Protein AF-A0A484CCR8-F1 (afdb_monomer)

Secondary structure (DSSP, 8-state):
-------S-S--EEEE-TTS-EEEE-HHHHHHHHHHTTPPP---PPPGGG---------------------------GGGGGB-TTT-SBPSSEEE-TTS-EEEHHHHHHHHHHTTTB-TTT--B--SPPPB-HHHHHHHHHHHHHHHHHHHHTTS---PPPS-SGGGB-TTT--B--EEETTTTEEE-GGG--TT-TTEEEHHHHHHHHHHHHHHHHHHHHHHHHHHHHHHHHHHHHHHHHHHHHHHHHHHHHHHHHHHHHHHHHHHHHHHHHHHHHHHHHHHHHHHHHHHHHHHHHHHHHHHHHHHHHHT---HHHHHHHPPPHHHHHTTS---------------THHHHHHHHHHHHHHHHHHHHHHHHHS------

Mean predicted aligned error: 19.74 Å

Radius of gyration: 60.2 Å; Cα contacts (8 Å, |Δi|>4): 225; chains: 1; bounding box: 141×76×146 Å

Solvent-accessible surface area (backbone atoms only — not comparable to full-atom values): 23340 Å² total; per-residue (Å²): 135,88,79,84,90,71,80,89,79,84,62,67,42,80,41,75,45,97,89,71,52,69,47,78,37,40,71,67,57,53,50,51,51,29,63,78,69,71,50,82,92,78,94,73,89,78,67,84,91,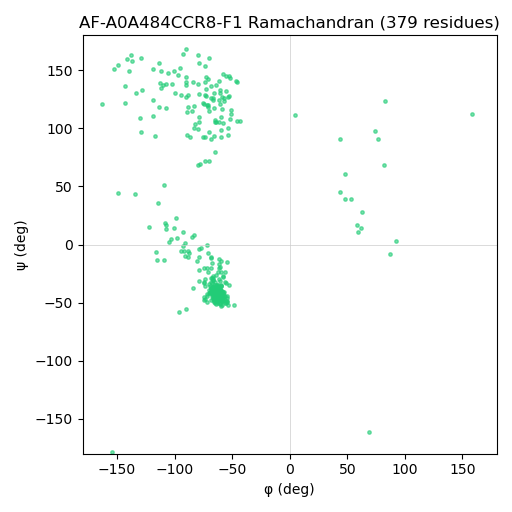62,87,70,90,78,90,77,76,82,70,79,77,80,79,77,75,68,80,77,71,77,71,82,72,80,71,74,61,70,66,75,80,39,37,12,86,79,82,69,40,67,34,55,56,20,18,48,41,97,88,69,56,58,31,20,42,70,59,48,54,56,46,33,76,79,47,84,33,35,40,91,85,81,62,48,75,55,90,62,87,58,62,67,36,64,66,60,28,53,52,33,52,51,53,52,52,50,52,59,55,53,60,73,48,73,87,60,84,88,70,81,90,64,96,59,68,68,82,48,29,29,92,89,73,75,35,60,49,56,30,28,33,62,90,76,71,41,75,34,22,79,88,72,62,62,100,86,58,91,56,58,41,50,40,69,62,54,46,54,52,52,51,51,50,52,53,50,54,50,49,56,51,51,53,54,47,53,54,51,50,50,52,50,55,51,52,53,52,52,51,49,55,51,50,55,51,53,51,49,54,50,51,56,51,48,54,40,51,54,52,42,50,52,46,51,52,52,38,49,51,64,65,46,45,60,60,52,54,48,50,57,50,47,56,50,51,54,50,54,52,48,53,51,52,52,52,49,50,55,51,51,54,51,53,50,50,56,50,52,58,47,70,68,48,85,51,69,66,59,34,66,71,66,57,77,60,71,68,64,64,54,72,70,64,78,79,70,88,83,77,76,84,80,78,83,84,73,80,74,66,61,63,52,54,51,53,39,51,55,52,41,52,60,45,55,53,52,53,55,56,55,55,58,68,68,52,75,81,88,70,86,133

Structure (mmCIF, N/CA/C/O backbone):
data_AF-A0A484CCR8-F1
#
_entry.id   AF-A0A484CCR8-F1
#
loop_
_atom_site.group_PDB
_atom_site.id
_atom_site.type_symbol
_atom_site.label_atom_id
_atom_site.label_alt_id
_atom_site.label_comp_id
_atom_site.label_asym_id
_atom_site.label_entity_id
_atom_site.label_seq_id
_atom_site.pdbx_PDB_ins_code
_atom_site.Cartn_x
_atom_site.Cartn_y
_atom_site.Cartn_z
_atom_site.occupancy
_atom_site.B_iso_or_equiv
_atom_site.auth_seq_id
_atom_site.auth_comp_id
_atom_site.auth_asym_id
_atom_site.auth_atom_id
_atom_site.pdbx_PDB_model_num
ATOM 1 N N . MET A 1 1 ? -35.602 -14.548 5.674 1.00 34.91 1 MET A N 1
ATOM 2 C CA . MET A 1 1 ? -35.113 -15.373 4.552 1.00 34.91 1 MET A CA 1
ATOM 3 C C . MET A 1 1 ? -34.458 -14.408 3.574 1.00 34.91 1 MET A C 1
ATOM 5 O O . MET A 1 1 ? -35.182 -13.652 2.951 1.00 34.91 1 MET A O 1
ATOM 9 N N . SER A 1 2 ? -33.176 -14.099 3.790 1.00 34.84 2 SER A N 1
ATOM 10 C CA . SER A 1 2 ? -32.014 -14.696 3.085 1.00 34.84 2 SER A CA 1
ATOM 11 C C . SER A 1 2 ? -31.806 -13.989 1.738 1.00 34.84 2 SER A C 1
ATOM 13 O O . SER A 1 2 ? -32.747 -13.980 0.962 1.00 34.84 2 SER A O 1
ATOM 15 N N . GLN A 1 3 ? -30.681 -13.396 1.342 1.00 32.97 3 GLN A N 1
ATOM 16 C CA . GLN A 1 3 ? -29.290 -13.248 1.807 1.00 32.97 3 GLN A CA 1
ATOM 17 C C . GLN A 1 3 ? -28.759 -12.044 0.984 1.00 32.97 3 GLN A C 1
ATOM 19 O O . GLN A 1 3 ? -29.028 -11.984 -0.208 1.00 32.97 3 GLN A O 1
ATOM 24 N N . THR A 1 4 ? -28.306 -10.945 1.591 1.00 32.03 4 THR A N 1
ATOM 25 C CA . THR A 1 4 ? -26.881 -10.555 1.705 1.00 32.03 4 THR A CA 1
ATOM 26 C C . THR A 1 4 ? -26.061 -10.720 0.419 1.00 32.03 4 THR A C 1
ATOM 28 O O . THR A 1 4 ? -25.426 -11.754 0.224 1.00 32.03 4 THR A O 1
ATOM 31 N N . ASP A 1 5 ? -26.018 -9.659 -0.394 1.00 30.42 5 ASP A N 1
ATOM 32 C CA . ASP A 1 5 ? -24.953 -9.406 -1.369 1.00 30.42 5 ASP A CA 1
ATOM 33 C C . ASP A 1 5 ? -23.673 -9.050 -0.600 1.00 30.42 5 ASP A C 1
ATOM 35 O O . ASP A 1 5 ? -23.493 -7.931 -0.117 1.00 30.42 5 ASP A O 1
ATOM 39 N N . THR A 1 6 ? -22.805 -10.038 -0.401 1.00 34.44 6 THR A N 1
ATOM 40 C CA . THR A 1 6 ? -21.496 -9.860 0.229 1.00 34.44 6 THR A CA 1
ATOM 41 C C . THR A 1 6 ? -20.444 -9.502 -0.815 1.00 34.44 6 THR A C 1
ATOM 43 O O . THR A 1 6 ? -20.163 -10.299 -1.707 1.00 34.44 6 THR A O 1
ATOM 46 N N . ASN A 1 7 ? -19.866 -8.308 -0.648 1.00 36.81 7 ASN A N 1
ATOM 47 C CA . ASN A 1 7 ? -18.496 -7.895 -0.968 1.00 36.81 7 ASN A CA 1
ATOM 48 C C . ASN A 1 7 ? -17.621 -8.946 -1.671 1.00 36.81 7 ASN A C 1
ATOM 50 O O . ASN A 1 7 ? -17.178 -9.909 -1.049 1.00 36.81 7 ASN A O 1
ATOM 54 N N . ASN A 1 8 ? -17.291 -8.685 -2.936 1.00 40.78 8 ASN A N 1
ATOM 55 C CA . ASN A 1 8 ? -16.367 -9.486 -3.744 1.00 40.78 8 ASN A CA 1
ATOM 56 C C . ASN A 1 8 ? -14.943 -8.881 -3.792 1.00 40.78 8 ASN A C 1
ATOM 58 O O . ASN A 1 8 ? -14.199 -9.128 -4.734 1.00 40.78 8 ASN A O 1
ATOM 62 N N . ASP A 1 9 ? -14.589 -8.061 -2.797 1.00 42.00 9 ASP A N 1
ATOM 63 C CA . ASP A 1 9 ? -13.367 -7.233 -2.770 1.00 42.00 9 ASP A CA 1
ATOM 64 C C . ASP A 1 9 ? -12.298 -7.756 -1.784 1.00 42.00 9 ASP A C 1
ATOM 66 O O . ASP A 1 9 ? -11.358 -7.056 -1.423 1.00 42.00 9 ASP A O 1
ATOM 70 N N . SER A 1 10 ? -12.445 -8.991 -1.292 1.00 52.50 10 SER A N 1
ATOM 71 C CA . SER A 1 10 ? -11.731 -9.484 -0.103 1.00 52.50 10 SER A CA 1
ATOM 72 C C . SER A 1 10 ? -10.616 -10.511 -0.351 1.00 52.50 10 SER A C 1
ATOM 74 O O . SER A 1 10 ? -10.207 -11.182 0.593 1.00 52.50 10 SER A O 1
ATOM 76 N N . ASP A 1 11 ? -10.077 -10.642 -1.568 1.00 63.91 11 ASP A N 1
ATOM 77 C CA . ASP A 1 11 ? -8.905 -11.516 -1.799 1.00 63.91 11 ASP A CA 1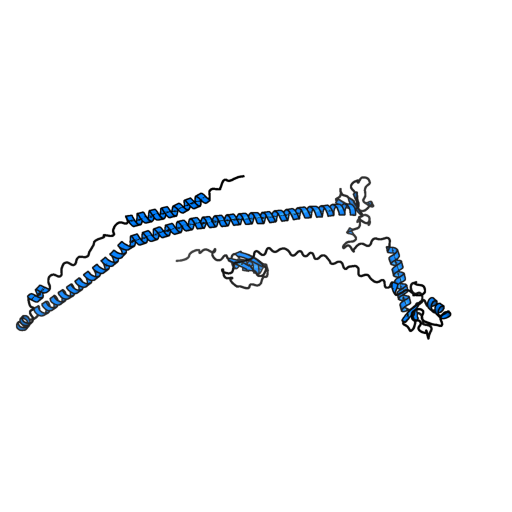
ATOM 78 C C . ASP A 1 11 ? -7.992 -11.015 -2.936 1.00 63.91 11 ASP A C 1
ATOM 80 O O . ASP A 1 11 ? -7.567 -11.770 -3.815 1.00 63.91 11 ASP A O 1
ATOM 84 N N . MET A 1 12 ? -7.715 -9.705 -2.959 1.00 76.31 12 MET A N 1
ATOM 85 C CA . MET A 1 12 ? -6.638 -9.149 -3.782 1.00 76.31 12 MET A CA 1
ATOM 86 C C . MET A 1 12 ? -5.322 -9.258 -3.011 1.00 76.31 12 MET A C 1
ATOM 88 O O . MET A 1 12 ? -5.140 -8.631 -1.974 1.00 76.31 12 MET A O 1
ATOM 92 N N . SER A 1 13 ? -4.391 -10.058 -3.520 1.00 79.31 13 SER A N 1
ATOM 93 C CA . SER A 1 13 ? -3.056 -10.234 -2.936 1.00 79.31 13 SER A CA 1
ATOM 94 C C . SER A 1 13 ? -2.006 -10.249 -4.044 1.00 79.31 13 SER A C 1
ATOM 96 O O . SER A 1 13 ? -2.336 -10.399 -5.221 1.00 79.31 13 SER A O 1
ATOM 98 N N . LEU A 1 14 ? -0.730 -10.049 -3.702 1.00 84.88 14 LEU A N 1
ATOM 99 C CA . LEU A 1 14 ? 0.346 -10.104 -4.691 1.00 84.88 14 LEU A CA 1
ATOM 100 C C . LEU A 1 14 ? 0.438 -11.521 -5.278 1.00 84.88 14 LEU A C 1
ATOM 102 O O . LEU A 1 14 ? 0.931 -12.446 -4.635 1.00 84.88 14 LEU A O 1
ATOM 106 N N . GLN A 1 15 ? -0.029 -11.679 -6.512 1.00 87.31 15 GLN A N 1
ATOM 107 C CA . GLN A 1 15 ? 0.087 -12.910 -7.279 1.00 87.31 15 GLN A CA 1
ATOM 108 C C . GLN A 1 15 ? 1.382 -12.874 -8.080 1.00 87.31 15 GLN A C 1
ATOM 110 O O . GLN A 1 15 ? 1.704 -11.856 -8.689 1.00 87.31 15 GLN A O 1
ATOM 115 N N . VAL A 1 16 ? 2.110 -13.989 -8.108 1.00 81.88 16 VAL A N 1
ATOM 116 C CA . VAL A 1 16 ? 3.361 -14.133 -8.860 1.00 81.88 16 VAL A CA 1
ATOM 117 C C . VAL A 1 16 ? 3.276 -15.391 -9.720 1.00 81.88 16 VAL A C 1
ATOM 119 O O . VAL A 1 16 ? 2.867 -16.452 -9.251 1.00 81.88 16 VAL A O 1
ATOM 122 N N . CYS A 1 17 ? 3.647 -15.268 -10.989 1.00 81.06 17 CYS A N 1
ATOM 123 C CA . CYS A 1 17 ? 3.742 -16.358 -11.951 1.00 81.06 17 CYS A CA 1
ATOM 124 C C . CYS A 1 17 ? 5.214 -16.706 -12.211 1.00 81.06 17 CYS A C 1
ATOM 126 O O . CYS A 1 17 ? 6.069 -15.822 -12.253 1.00 81.06 17 CYS A O 1
ATOM 128 N N . ASP A 1 18 ? 5.508 -17.980 -12.481 1.00 76.25 18 ASP A N 1
ATOM 129 C CA . ASP A 1 18 ? 6.869 -18.476 -12.747 1.00 76.25 18 ASP A CA 1
ATOM 130 C C . ASP A 1 18 ? 7.530 -17.845 -13.991 1.00 76.25 18 ASP A C 1
ATOM 132 O O . ASP A 1 18 ? 8.749 -17.900 -14.142 1.00 76.25 18 ASP A O 1
ATOM 136 N N . CYS A 1 19 ? 6.753 -17.219 -14.882 1.00 81.31 19 CYS A N 1
ATOM 137 C CA . CYS A 1 19 ? 7.285 -16.454 -16.016 1.00 81.31 19 CYS A CA 1
ATOM 138 C C . CYS A 1 19 ? 7.827 -15.065 -15.622 1.00 81.31 19 CYS A C 1
ATOM 140 O O . CYS A 1 19 ? 8.335 -14.345 -16.480 1.00 81.31 19 CYS A O 1
ATOM 142 N N . GLY A 1 20 ? 7.713 -14.679 -14.345 1.00 77.44 20 GLY A N 1
ATOM 143 C CA . GLY A 1 20 ? 8.140 -13.383 -13.817 1.00 77.44 20 GLY A CA 1
ATOM 144 C C . GLY A 1 20 ? 7.050 -12.308 -13.797 1.00 77.44 20 GLY A C 1
ATOM 145 O O . GLY A 1 20 ? 7.334 -11.176 -13.413 1.00 77.44 20 GLY A O 1
ATOM 146 N N . TRP A 1 21 ? 5.813 -12.629 -14.188 1.00 81.50 21 TRP A N 1
ATOM 147 C CA . TRP A 1 21 ? 4.674 -11.722 -14.025 1.00 81.50 21 TRP A CA 1
ATOM 148 C C . TRP A 1 21 ? 4.255 -11.644 -12.556 1.00 81.50 21 TRP A C 1
ATOM 150 O O . TRP A 1 21 ? 4.105 -12.674 -11.900 1.00 81.50 21 TRP A O 1
ATOM 160 N N . SER A 1 22 ? 4.026 -10.434 -12.048 1.00 83.25 22 SER A N 1
ATOM 161 C CA . SER A 1 22 ? 3.473 -10.221 -10.711 1.00 83.25 22 SER A CA 1
ATOM 162 C C . SER A 1 22 ? 2.517 -9.036 -10.686 1.00 83.25 22 SER A C 1
ATOM 164 O O . SER A 1 22 ? 2.844 -7.989 -11.247 1.00 83.25 22 SER A O 1
ATOM 166 N N . ASN A 1 23 ? 1.372 -9.176 -10.018 1.00 79.44 23 ASN A N 1
ATOM 167 C CA . ASN A 1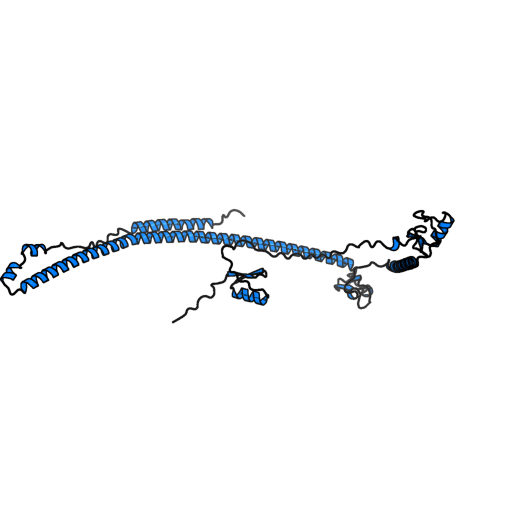 23 ? 0.390 -8.101 -9.862 1.00 79.44 23 ASN A CA 1
ATOM 168 C C . ASN A 1 23 ? -0.426 -8.278 -8.570 1.00 79.44 23 ASN A C 1
ATOM 170 O O . ASN A 1 23 ? -0.629 -9.407 -8.123 1.00 79.44 23 ASN A O 1
ATOM 174 N N . VAL A 1 24 ? -0.907 -7.184 -7.975 1.00 84.62 24 VAL A N 1
ATOM 175 C CA . VAL A 1 24 ? -1.879 -7.249 -6.871 1.00 84.62 24 VAL A CA 1
ATOM 176 C C . VAL A 1 24 ? -3.245 -7.486 -7.492 1.00 84.62 24 VAL A C 1
ATOM 178 O O . VAL A 1 24 ? -3.857 -6.576 -8.044 1.00 84.62 24 VAL A O 1
ATOM 181 N N . THR A 1 25 ? -3.685 -8.737 -7.476 1.00 83.62 25 THR A N 1
ATOM 182 C CA . THR A 1 25 ? -4.940 -9.147 -8.098 1.00 83.62 25 THR A CA 1
ATOM 183 C C . THR A 1 25 ? -5.488 -10.408 -7.431 1.00 83.62 25 THR A C 1
ATOM 185 O O . THR A 1 25 ? -4.923 -10.927 -6.469 1.00 83.62 25 THR A O 1
ATOM 188 N N . THR A 1 26 ? -6.617 -10.903 -7.916 1.00 87.06 26 THR A N 1
ATOM 189 C CA . THR A 1 26 ? -7.221 -12.148 -7.456 1.00 87.06 26 THR A CA 1
ATOM 190 C C . THR A 1 26 ? -6.517 -13.365 -8.060 1.00 87.06 26 THR A C 1
ATOM 192 O O . THR A 1 26 ? -5.946 -13.326 -9.154 1.00 87.06 26 THR A O 1
ATOM 195 N N . TYR A 1 27 ? -6.622 -14.511 -7.387 1.00 82.00 27 TYR A N 1
ATOM 196 C CA . TYR A 1 27 ? -6.119 -15.790 -7.901 1.00 82.00 27 TYR A CA 1
ATOM 197 C C . TYR A 1 27 ? -6.730 -16.185 -9.266 1.00 82.00 27 TYR A C 1
ATOM 199 O O . TYR A 1 27 ? -6.089 -16.871 -10.068 1.00 82.00 27 TYR A O 1
ATOM 207 N N . ASN A 1 28 ? -7.953 -15.728 -9.566 1.00 81.12 28 ASN A N 1
ATOM 208 C CA . ASN A 1 28 ? -8.591 -15.956 -10.864 1.00 81.12 28 ASN A CA 1
ATOM 209 C C . ASN A 1 28 ? -7.868 -15.223 -12.001 1.00 81.12 28 ASN A C 1
ATOM 211 O O . ASN A 1 28 ? -7.694 -15.808 -13.069 1.00 81.12 28 ASN A O 1
ATOM 215 N N . GLU A 1 29 ? -7.384 -14.001 -11.780 1.00 82.00 29 GLU A N 1
ATOM 216 C CA . GLU A 1 29 ? -6.614 -13.282 -12.803 1.00 82.00 29 GLU A CA 1
ATOM 217 C C . GLU A 1 29 ? -5.235 -13.908 -13.048 1.00 82.00 29 GLU A C 1
ATOM 219 O O . GLU A 1 29 ? -4.806 -14.011 -14.198 1.00 82.00 29 GLU A O 1
ATOM 224 N N . LEU A 1 30 ? -4.574 -14.434 -12.007 1.00 83.25 30 LEU A N 1
ATOM 225 C CA . LEU A 1 30 ? -3.344 -15.220 -12.175 1.00 83.25 30 LEU A CA 1
ATOM 226 C C . LEU A 1 30 ? -3.578 -16.443 -13.078 1.00 83.25 30 LEU A C 1
ATOM 228 O O . LEU A 1 30 ? -2.746 -16.751 -13.933 1.00 83.25 30 LEU A O 1
ATOM 232 N N . LYS A 1 31 ? -4.713 -17.134 -12.921 1.00 81.44 31 LYS A N 1
ATOM 233 C CA . LYS A 1 31 ? -5.075 -18.277 -13.775 1.00 81.44 31 LYS A CA 1
ATOM 234 C C . LYS A 1 31 ? -5.330 -17.883 -15.228 1.00 81.44 31 LYS A C 1
ATOM 236 O O . LYS A 1 31 ? -4.947 -18.639 -16.123 1.00 81.44 31 LYS A O 1
ATOM 241 N N . ILE A 1 32 ? -5.962 -16.732 -15.465 1.00 82.69 32 ILE A N 1
ATOM 242 C CA . ILE A 1 32 ? -6.169 -16.197 -16.820 1.00 82.69 32 ILE A CA 1
ATOM 243 C C . ILE A 1 32 ? -4.807 -15.954 -17.474 1.00 82.69 32 ILE A C 1
ATOM 245 O O . ILE A 1 32 ? -4.526 -16.531 -18.523 1.00 82.69 32 ILE A O 1
ATOM 249 N N . HIS A 1 33 ? -3.913 -15.239 -16.786 1.00 84.69 33 HIS A N 1
ATOM 250 C CA . HIS A 1 33 ? -2.543 -15.016 -17.244 1.00 84.69 33 HIS A CA 1
ATOM 251 C C . HIS A 1 33 ? -1.793 -16.331 -17.537 1.00 84.69 33 HIS A C 1
ATOM 253 O O . HIS A 1 33 ? -1.193 -16.485 -18.602 1.00 84.69 33 HIS A O 1
ATOM 259 N N . GLN A 1 34 ? -1.841 -17.307 -16.620 1.00 84.69 34 GLN A N 1
ATOM 260 C CA . GLN A 1 34 ? -1.177 -18.604 -16.800 1.00 84.69 34 GLN A CA 1
ATOM 261 C C . GLN A 1 34 ? -1.693 -19.358 -18.034 1.00 84.69 34 GLN A C 1
ATOM 263 O O . GLN A 1 34 ? -0.914 -20.028 -18.710 1.00 84.69 34 GLN A O 1
ATOM 268 N N . THR A 1 35 ? -2.984 -19.226 -18.342 1.00 75.94 35 THR A N 1
ATOM 269 C CA . THR A 1 35 ? -3.622 -19.874 -19.494 1.00 75.94 35 THR A CA 1
ATOM 270 C C . THR A 1 35 ? -3.216 -19.206 -20.805 1.00 75.94 35 THR A C 1
ATOM 272 O O . THR A 1 35 ? -2.821 -19.898 -21.740 1.00 75.94 35 THR A O 1
ATOM 275 N N . GLU A 1 36 ? -3.255 -17.874 -20.866 1.00 81.00 36 GLU A N 1
ATOM 276 C CA . GLU A 1 36 ? -2.882 -17.110 -22.065 1.00 81.00 36 GLU A CA 1
ATOM 277 C C . GLU A 1 36 ? -1.395 -17.253 -22.409 1.00 81.00 36 GLU A C 1
ATOM 279 O O . GLU A 1 36 ? -1.029 -17.350 -23.579 1.00 81.00 36 GLU A O 1
ATOM 284 N N . MET A 1 37 ? -0.537 -17.330 -21.388 1.00 81.31 37 MET A N 1
ATOM 285 C CA . MET A 1 37 ? 0.920 -17.383 -21.545 1.00 81.31 37 MET A CA 1
ATOM 286 C C . MET A 1 37 ? 1.496 -18.807 -21.477 1.00 81.31 37 MET A C 1
ATOM 288 O O . MET A 1 37 ? 2.715 -18.975 -21.463 1.00 81.31 37 MET A O 1
ATOM 292 N N . GLY A 1 38 ? 0.652 -19.844 -21.406 1.00 79.69 38 GLY A N 1
ATOM 293 C CA . GLY A 1 38 ? 1.086 -21.248 -21.380 1.00 79.69 38 GLY A CA 1
ATOM 294 C C . GLY A 1 38 ? 1.940 -21.633 -20.162 1.00 79.69 38 GLY A C 1
ATOM 295 O O . GLY A 1 38 ? 2.780 -22.532 -20.246 1.00 79.69 38 GLY A O 1
ATOM 296 N N . CYS A 1 39 ? 1.759 -20.953 -19.030 1.00 80.56 39 CYS A N 1
ATOM 297 C CA . CYS A 1 39 ? 2.510 -21.191 -17.799 1.00 80.56 39 CYS A CA 1
ATOM 298 C C . CYS A 1 39 ? 1.881 -22.338 -16.988 1.00 80.56 39 CYS A C 1
ATOM 300 O O . CYS A 1 39 ? 0.660 -22.447 -16.880 1.00 80.56 39 CYS A O 1
ATOM 302 N N . LYS A 1 40 ? 2.699 -23.212 -16.384 1.00 70.44 40 LYS A N 1
ATOM 303 C CA . LYS A 1 40 ? 2.188 -24.324 -15.562 1.00 70.44 40 LYS A CA 1
ATOM 304 C C . LYS A 1 40 ? 1.775 -23.822 -14.171 1.00 70.44 40 LYS A C 1
ATOM 306 O O . LYS A 1 40 ? 2.602 -23.207 -13.505 1.00 70.44 40 LYS A O 1
ATOM 311 N N . PRO A 1 41 ? 0.564 -24.129 -13.676 1.00 54.56 41 PRO A N 1
ATOM 312 C CA . PRO A 1 41 ? 0.166 -23.731 -12.333 1.00 54.56 41 PRO A CA 1
ATOM 313 C C . PRO A 1 41 ? 0.920 -24.554 -11.276 1.00 54.56 41 PRO A C 1
ATOM 315 O O . PRO A 1 41 ? 0.776 -25.775 -11.206 1.00 54.56 41 PRO A O 1
ATOM 318 N N . LYS A 1 42 ? 1.688 -23.885 -10.411 1.00 50.22 42 LYS A N 1
ATOM 319 C CA . LYS A 1 42 ? 2.109 -24.411 -9.107 1.00 50.22 42 LYS A CA 1
ATOM 320 C C . LYS A 1 42 ? 1.549 -23.499 -8.023 1.00 50.22 42 LYS A C 1
ATOM 322 O O . LYS A 1 42 ? 1.934 -22.344 -7.915 1.00 50.22 42 LYS A O 1
ATOM 327 N N . GLY A 1 43 ? 0.591 -24.009 -7.255 1.00 42.03 43 GLY A N 1
ATOM 328 C CA . GLY A 1 43 ? 0.007 -23.278 -6.136 1.00 42.03 43 GLY A CA 1
ATOM 329 C C . GLY A 1 43 ? 0.866 -23.414 -4.884 1.00 42.03 43 GLY A C 1
ATOM 330 O O . GLY A 1 43 ? 1.023 -24.524 -4.385 1.00 42.03 43 GLY A O 1
ATOM 331 N N . VAL A 1 44 ? 1.363 -22.294 -4.359 1.00 38.38 44 VAL A N 1
ATOM 332 C CA . VAL A 1 44 ? 1.730 -22.126 -2.946 1.00 38.38 44 VAL A CA 1
ATOM 333 C C . VAL A 1 44 ? 1.358 -20.693 -2.548 1.00 38.38 44 VAL A C 1
ATOM 335 O O . VAL A 1 44 ? 1.836 -19.748 -3.169 1.00 38.38 44 VAL A O 1
ATOM 338 N N . LYS A 1 45 ? 0.495 -20.528 -1.534 1.00 39.28 45 LYS A N 1
ATOM 339 C CA . LYS A 1 45 ? 0.278 -19.235 -0.863 1.00 39.28 45 LYS A CA 1
ATOM 340 C C . LYS A 1 45 ? 1.566 -18.863 -0.124 1.00 39.28 45 LYS A C 1
ATOM 342 O O . LYS A 1 45 ? 2.074 -19.674 0.648 1.00 39.28 45 LYS A O 1
ATOM 347 N N . VAL A 1 46 ? 2.098 -17.671 -0.379 1.00 38.19 46 VAL A N 1
ATOM 348 C CA . VAL A 1 46 ? 3.264 -17.137 0.335 1.00 38.19 46 VAL A CA 1
ATOM 349 C C . VAL A 1 46 ? 2.771 -16.393 1.576 1.00 38.19 46 VAL A C 1
ATOM 351 O O . VAL A 1 46 ? 1.860 -15.578 1.483 1.00 38.19 46 VAL A O 1
ATOM 354 N N . ASP A 1 47 ? 3.351 -16.731 2.725 1.00 32.66 47 ASP A N 1
ATOM 355 C CA . ASP A 1 47 ? 3.093 -16.135 4.040 1.00 32.66 47 ASP A CA 1
ATOM 356 C C . ASP A 1 47 ? 3.511 -14.648 4.074 1.00 32.66 47 ASP A C 1
ATOM 358 O O . ASP A 1 47 ? 4.573 -14.289 3.551 1.00 32.66 47 ASP A O 1
ATOM 362 N N . GLU A 1 48 ? 2.679 -13.797 4.685 1.00 42.81 48 GLU A N 1
ATOM 363 C CA . GLU A 1 48 ? 2.825 -12.330 4.765 1.00 42.81 48 GLU A CA 1
ATOM 364 C C . GLU A 1 48 ? 4.120 -11.868 5.462 1.00 42.81 48 GLU A C 1
ATOM 366 O O . GLU A 1 48 ? 4.545 -10.729 5.288 1.00 42.81 48 GLU A O 1
ATOM 371 N N . SER A 1 49 ? 4.826 -12.756 6.165 1.00 37.91 49 SER A N 1
ATOM 372 C CA . SER A 1 49 ? 6.071 -12.452 6.887 1.00 37.91 49 SER A CA 1
ATOM 373 C C . SER A 1 49 ? 7.365 -12.465 6.044 1.00 37.91 49 SER A C 1
ATOM 375 O O . SER A 1 49 ? 8.461 -12.374 6.598 1.00 37.91 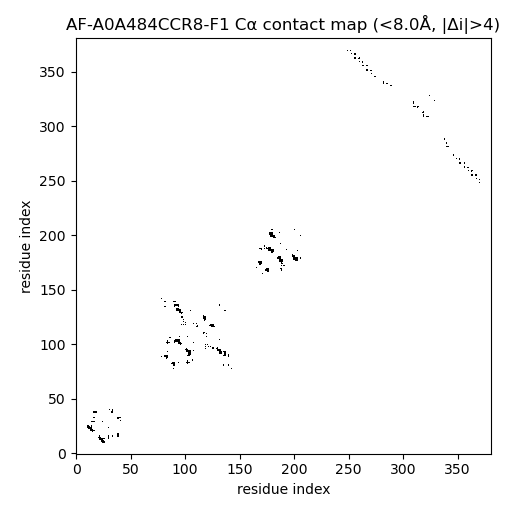49 SER A O 1
ATOM 377 N N . LYS A 1 50 ? 7.283 -12.573 4.706 1.00 39.12 50 LYS A N 1
ATOM 378 C CA . LYS A 1 50 ? 8.460 -12.579 3.799 1.00 39.12 50 LYS A CA 1
ATOM 379 C C . LYS A 1 50 ? 8.475 -11.482 2.731 1.00 39.12 50 LYS A C 1
ATOM 381 O O . LYS A 1 50 ? 9.260 -11.573 1.786 1.00 39.12 50 LYS A O 1
ATOM 386 N N . GLN A 1 51 ? 7.647 -10.448 2.858 1.00 42.12 51 GLN A N 1
ATOM 387 C CA . GLN A 1 51 ? 7.663 -9.309 1.937 1.00 42.12 51 GLN A CA 1
ATOM 388 C C . GLN A 1 51 ? 8.792 -8.335 2.281 1.00 42.12 51 GLN A C 1
ATOM 390 O O . GLN A 1 51 ? 8.559 -7.210 2.699 1.00 42.12 51 GLN A O 1
ATOM 395 N N . ASP A 1 52 ? 10.029 -8.776 2.075 1.00 36.06 52 ASP A N 1
ATOM 396 C CA . ASP A 1 52 ? 11.178 -7.885 2.032 1.00 36.06 52 ASP A CA 1
ATOM 397 C C . ASP A 1 52 ? 12.048 -8.232 0.820 1.00 36.06 52 ASP A C 1
ATOM 399 O O . ASP A 1 52 ? 12.432 -9.384 0.610 1.00 36.06 52 ASP A O 1
ATOM 403 N N . LEU A 1 53 ? 12.385 -7.189 0.054 1.00 36.72 53 LEU A N 1
ATOM 404 C CA . LEU A 1 53 ? 13.453 -7.122 -0.954 1.00 36.72 53 LEU A CA 1
ATOM 405 C C . LEU A 1 53 ? 13.236 -7.847 -2.303 1.00 36.72 53 LEU A C 1
ATOM 407 O O . LEU A 1 53 ? 13.646 -8.989 -2.495 1.00 36.72 53 LEU A O 1
ATOM 411 N N . LYS A 1 54 ? 12.812 -7.082 -3.322 1.00 31.50 54 LYS A N 1
ATOM 412 C CA . LYS A 1 54 ? 13.661 -6.599 -4.447 1.00 31.50 54 LYS A CA 1
ATOM 413 C C . LYS A 1 54 ? 12.805 -6.240 -5.661 1.00 31.50 54 LYS A C 1
ATOM 415 O O . LYS A 1 54 ? 12.305 -7.109 -6.369 1.00 31.50 54 LYS A O 1
ATOM 420 N N . LEU A 1 55 ? 12.762 -4.948 -5.980 1.00 30.69 55 LEU A N 1
ATOM 421 C CA . LEU A 1 55 ? 12.417 -4.475 -7.316 1.00 30.69 55 LEU A CA 1
ATOM 422 C C . LEU A 1 55 ? 13.567 -4.875 -8.261 1.00 30.69 55 LEU A C 1
ATOM 424 O O . LEU A 1 55 ? 14.569 -4.172 -8.384 1.00 30.69 55 LEU A O 1
ATOM 428 N N . VAL A 1 56 ? 13.476 -6.052 -8.882 1.00 33.16 56 VAL A N 1
ATOM 429 C CA . VAL A 1 56 ? 14.382 -6.425 -9.974 1.00 33.16 56 VAL A CA 1
ATOM 430 C C . VAL A 1 56 ? 13.929 -5.656 -11.207 1.00 33.16 56 VAL A C 1
ATOM 432 O O . VAL A 1 56 ? 13.060 -6.090 -11.959 1.00 33.16 56 VAL A O 1
ATOM 435 N N . VAL A 1 57 ? 14.517 -4.480 -11.410 1.00 31.94 57 VAL A N 1
ATOM 436 C CA . VAL A 1 57 ? 14.479 -3.811 -12.707 1.00 31.94 57 VAL A CA 1
ATOM 437 C C . VAL A 1 57 ? 15.249 -4.704 -13.676 1.00 31.94 57 VAL A C 1
ATOM 439 O O . VAL A 1 57 ? 16.475 -4.786 -13.614 1.00 31.94 57 VAL A O 1
ATOM 442 N N . TYR A 1 58 ? 14.525 -5.398 -14.554 1.00 30.72 58 TYR A N 1
ATOM 443 C CA . TYR A 1 58 ? 15.112 -6.079 -15.701 1.00 30.72 58 TYR A CA 1
ATOM 444 C C . TYR A 1 58 ? 15.851 -5.041 -16.552 1.00 30.72 58 TYR A C 1
ATOM 446 O O . TYR A 1 58 ? 15.249 -4.246 -17.276 1.00 30.72 58 TYR A O 1
ATOM 454 N N . THR A 1 59 ? 17.177 -5.038 -16.467 1.00 33.66 59 THR A N 1
ATOM 455 C CA . THR A 1 59 ? 18.013 -4.486 -17.525 1.00 33.66 59 THR A CA 1
ATOM 456 C C . THR A 1 59 ? 17.966 -5.474 -18.692 1.00 33.66 59 THR A C 1
ATOM 458 O O . THR A 1 59 ? 18.186 -6.670 -18.488 1.00 33.66 59 THR A O 1
ATOM 461 N N . PRO A 1 60 ? 17.674 -5.034 -19.928 1.00 35.06 60 PRO A N 1
ATOM 462 C CA . PRO A 1 60 ? 17.907 -5.887 -21.076 1.00 35.06 60 PRO A CA 1
ATOM 463 C C . PRO A 1 60 ? 19.405 -6.183 -21.105 1.00 35.06 60 PRO A C 1
ATOM 465 O O . PRO A 1 60 ? 20.222 -5.261 -21.157 1.00 35.06 60 PRO A O 1
ATOM 468 N N . LEU A 1 61 ? 19.760 -7.465 -21.043 1.00 33.78 61 LEU A N 1
ATOM 469 C CA . LEU A 1 61 ? 21.071 -7.930 -21.468 1.00 33.78 61 LEU A CA 1
ATOM 470 C C . LEU A 1 61 ? 21.300 -7.371 -22.873 1.00 33.78 61 LEU A C 1
ATOM 472 O O . LEU A 1 61 ? 20.609 -7.755 -23.818 1.00 33.78 61 LEU A O 1
ATOM 476 N N . ASN A 1 62 ? 22.257 -6.449 -22.995 1.00 32.22 62 ASN A N 1
ATOM 477 C CA . ASN A 1 62 ? 22.885 -6.135 -24.267 1.00 32.22 62 ASN A CA 1
ATOM 478 C C . ASN A 1 62 ? 23.391 -7.458 -24.844 1.00 32.22 62 ASN A C 1
ATOM 480 O O . ASN A 1 62 ? 24.444 -7.961 -24.458 1.00 32.22 62 ASN A O 1
ATOM 484 N N . THR A 1 63 ? 22.638 -8.025 -25.776 1.00 31.92 63 THR A N 1
ATOM 485 C CA . THR A 1 63 ? 23.165 -8.983 -26.735 1.00 31.92 63 THR A CA 1
ATOM 486 C C . THR A 1 63 ? 23.898 -8.183 -27.803 1.00 31.92 63 THR A C 1
ATOM 488 O O . THR A 1 63 ? 23.487 -8.111 -28.955 1.00 31.92 63 THR A O 1
ATOM 491 N N . ASP A 1 64 ? 25.029 -7.589 -27.417 1.00 31.16 64 ASP A N 1
ATOM 492 C CA . ASP A 1 64 ? 26.090 -7.293 -28.373 1.00 31.16 64 ASP A CA 1
ATOM 493 C C . ASP A 1 64 ? 26.758 -8.633 -28.718 1.00 31.16 64 ASP A C 1
ATOM 495 O O . ASP A 1 64 ? 27.880 -8.935 -28.316 1.00 31.16 64 ASP A O 1
ATOM 499 N N . MET A 1 65 ? 26.042 -9.464 -29.483 1.00 33.72 65 MET A N 1
ATOM 500 C CA . MET A 1 65 ? 26.660 -10.461 -30.352 1.00 33.72 65 MET A CA 1
ATOM 501 C C . MET A 1 65 ? 27.331 -9.677 -31.480 1.00 33.72 65 MET A C 1
ATOM 503 O O . MET A 1 65 ? 26.862 -9.626 -32.615 1.00 33.72 65 MET A O 1
ATOM 507 N N . ALA A 1 66 ? 28.424 -8.993 -31.144 1.00 35.38 66 ALA A N 1
ATOM 508 C CA . ALA A 1 66 ? 29.391 -8.595 -32.137 1.00 35.38 66 ALA A CA 1
ATOM 509 C C . ALA A 1 66 ? 29.880 -9.898 -32.769 1.00 35.38 66 ALA A C 1
ATOM 511 O O . ALA A 1 66 ? 30.549 -10.691 -32.106 1.00 35.38 66 ALA A O 1
ATOM 512 N N . SER A 1 67 ? 29.498 -10.133 -34.028 1.00 33.66 67 SER A N 1
ATOM 513 C CA . SER A 1 67 ? 30.132 -11.130 -34.883 1.00 33.66 67 SER A CA 1
ATOM 514 C C . SER A 1 67 ? 31.635 -11.008 -34.698 1.00 33.66 67 SER A C 1
ATOM 516 O O . SER A 1 67 ? 32.257 -10.046 -35.157 1.00 33.66 67 SER A O 1
ATOM 518 N N . ALA A 1 68 ? 32.210 -11.979 -33.993 1.00 31.83 68 ALA A N 1
ATOM 519 C CA . ALA A 1 68 ? 33.630 -12.221 -34.016 1.00 31.83 68 ALA A CA 1
ATOM 520 C C . ALA A 1 68 ? 33.970 -12.521 -35.476 1.00 31.83 68 ALA A C 1
ATOM 522 O O . ALA A 1 68 ? 33.727 -13.617 -35.979 1.00 31.83 68 ALA A O 1
ATOM 523 N N . ARG A 1 69 ? 34.466 -11.506 -36.188 1.00 39.19 69 ARG A N 1
ATOM 524 C CA . ARG A 1 69 ? 35.163 -11.716 -37.451 1.00 39.19 69 ARG A CA 1
ATOM 525 C C . ARG A 1 69 ? 36.269 -12.729 -37.154 1.00 39.19 69 ARG A C 1
ATOM 527 O O . ARG A 1 69 ? 37.058 -12.467 -36.240 1.00 39.19 69 ARG A O 1
ATOM 534 N N . PRO A 1 70 ? 36.369 -13.844 -37.893 1.00 34.47 70 PRO A N 1
ATOM 535 C CA . PRO A 1 70 ? 37.604 -14.595 -37.888 1.00 34.47 70 PRO A CA 1
ATOM 536 C C . PRO A 1 70 ? 38.690 -13.615 -38.331 1.00 34.47 70 PRO A C 1
ATOM 538 O O . PRO A 1 70 ? 38.580 -12.974 -39.381 1.00 34.47 70 PRO A O 1
ATOM 541 N N . SER A 1 71 ? 39.714 -13.451 -37.499 1.00 33.06 71 SER A N 1
ATOM 542 C CA . SER A 1 71 ? 41.007 -12.955 -37.951 1.00 33.06 71 SER A CA 1
ATOM 543 C C . SER A 1 71 ? 41.372 -13.710 -39.233 1.00 33.06 71 SER A C 1
ATOM 545 O O . SER A 1 71 ? 41.096 -14.911 -39.307 1.00 33.06 71 SER A O 1
ATOM 547 N N . PRO A 1 72 ? 41.942 -13.051 -40.259 1.00 36.34 72 PRO A N 1
ATOM 548 C CA . PRO A 1 72 ? 42.391 -13.772 -41.433 1.00 36.34 72 PRO A CA 1
ATOM 549 C C . PRO A 1 72 ? 43.455 -14.741 -40.933 1.00 36.34 72 PRO A C 1
ATOM 551 O O . PRO A 1 72 ? 44.544 -14.332 -40.535 1.00 36.34 72 PRO A O 1
ATOM 554 N N . SER A 1 73 ? 43.097 -16.021 -40.859 1.00 35.66 73 SER A N 1
ATOM 555 C CA . SER A 1 73 ? 44.058 -17.095 -40.727 1.00 35.66 73 SER A CA 1
ATOM 556 C C . SER A 1 73 ? 45.071 -16.847 -41.827 1.00 35.66 73 SER A C 1
ATOM 558 O O . SER A 1 73 ? 44.687 -16.831 -42.998 1.00 35.66 73 SER A O 1
ATOM 560 N N . GLU A 1 74 ? 46.317 -16.570 -41.447 1.00 40.16 74 GLU A N 1
ATOM 561 C CA . GLU A 1 74 ? 47.446 -16.565 -42.362 1.00 40.16 74 GLU A CA 1
ATOM 562 C C . GLU A 1 74 ? 47.433 -17.922 -43.061 1.00 40.16 74 GLU A C 1
ATOM 564 O O . GLU A 1 74 ? 47.907 -18.931 -42.540 1.00 40.16 74 GLU A O 1
ATOM 569 N N . THR A 1 75 ? 46.802 -17.976 -44.229 1.00 36.91 75 THR A N 1
ATOM 570 C CA . THR A 1 75 ? 46.941 -19.088 -45.145 1.00 36.91 75 THR A CA 1
ATOM 571 C C . THR A 1 75 ? 48.392 -19.022 -45.573 1.00 36.91 75 THR A C 1
ATOM 573 O O . THR A 1 75 ? 48.747 -18.244 -46.458 1.00 36.91 75 THR A O 1
ATOM 576 N N . VAL A 1 76 ? 49.252 -19.762 -44.872 1.00 45.16 76 VAL A N 1
ATOM 577 C CA . VAL A 1 76 ? 50.627 -20.001 -45.297 1.00 45.16 76 VAL A CA 1
ATOM 578 C C . VAL A 1 76 ? 50.523 -20.498 -46.730 1.00 45.16 76 VAL A C 1
ATOM 580 O O . VAL A 1 76 ? 49.997 -21.580 -46.988 1.00 45.16 76 VAL A O 1
ATOM 583 N N . SER A 1 77 ? 50.920 -19.641 -47.667 1.00 58.78 77 SER A N 1
ATOM 584 C CA . SER A 1 77 ? 50.784 -19.914 -49.088 1.00 58.78 77 SER A CA 1
ATOM 585 C C . SER A 1 77 ? 51.554 -21.197 -49.401 1.00 58.78 77 SER A C 1
ATOM 587 O O . SER A 1 77 ? 52.775 -21.237 -49.229 1.00 58.78 77 SER A O 1
ATOM 589 N N . MET A 1 78 ? 50.854 -22.252 -49.847 1.00 60.53 78 MET A N 1
ATOM 590 C CA . MET A 1 78 ? 51.452 -23.554 -50.208 1.00 60.53 78 MET A CA 1
ATOM 591 C C . MET A 1 78 ? 52.583 -23.414 -51.250 1.00 60.53 78 MET A C 1
ATOM 593 O O . MET A 1 78 ? 53.395 -24.319 -51.429 1.00 60.53 78 MET A O 1
ATOM 597 N N . GLU A 1 79 ? 52.669 -22.254 -51.903 1.00 65.38 79 GLU A N 1
ATOM 598 C CA . GLU A 1 79 ? 53.695 -21.825 -52.852 1.00 65.38 79 GLU A CA 1
ATOM 599 C C . GLU A 1 79 ? 55.130 -21.889 -52.324 1.00 65.38 79 GLU A C 1
ATOM 601 O O . GLU A 1 79 ? 56.055 -22.124 -53.102 1.00 65.38 79 GLU A O 1
ATOM 606 N N . THR A 1 80 ? 55.359 -21.654 -51.029 1.00 68.25 80 THR A N 1
ATOM 607 C CA . THR A 1 80 ? 56.722 -21.639 -50.465 1.00 68.25 80 THR A CA 1
ATOM 608 C C . THR A 1 80 ? 57.356 -23.029 -50.470 1.00 68.25 80 THR A C 1
ATOM 610 O O . THR A 1 80 ? 58.570 -23.148 -50.628 1.00 68.25 80 THR A O 1
ATOM 613 N N . HIS A 1 81 ? 56.535 -24.079 -50.383 1.00 80.69 81 HIS A N 1
ATOM 614 C CA . HIS A 1 81 ? 56.964 -25.478 -50.348 1.00 80.69 81 HIS A CA 1
ATOM 615 C C . HIS A 1 81 ? 57.115 -26.115 -51.737 1.00 80.69 81 HIS A C 1
ATOM 617 O O . HIS A 1 81 ? 57.594 -27.242 -51.852 1.00 80.69 81 HIS A O 1
ATOM 623 N N . LEU A 1 82 ? 56.740 -25.395 -52.796 1.00 88.62 82 LEU A N 1
ATOM 624 C CA . LEU A 1 82 ? 56.756 -25.879 -54.181 1.00 88.62 82 LEU A CA 1
ATOM 625 C C . LEU A 1 82 ? 57.881 -25.260 -55.016 1.00 88.62 82 LEU A C 1
ATOM 627 O O . LEU A 1 82 ? 57.846 -25.306 -56.247 1.00 88.62 82 LEU A O 1
ATOM 631 N N . LYS A 1 83 ? 58.880 -24.671 -54.354 1.00 90.31 83 LYS A N 1
ATOM 632 C CA . LYS A 1 83 ? 60.042 -24.056 -54.997 1.00 90.31 83 LYS A CA 1
ATOM 633 C C . LYS A 1 83 ? 61.262 -24.959 -54.908 1.00 90.31 83 LYS A C 1
ATOM 635 O O . LYS A 1 83 ? 61.567 -25.528 -53.862 1.00 90.31 83 LYS A O 1
ATOM 640 N N . CYS A 1 84 ? 62.009 -25.039 -56.001 1.00 92.31 84 CYS A N 1
ATOM 641 C CA . CYS A 1 84 ? 63.297 -25.708 -56.008 1.00 92.31 84 CYS A CA 1
ATOM 642 C C . CYS A 1 84 ? 64.332 -24.862 -55.272 1.00 92.31 84 CYS A C 1
ATOM 644 O O . CYS A 1 84 ? 64.564 -23.715 -55.632 1.00 92.31 84 CYS A O 1
ATOM 646 N N . SER A 1 85 ? 65.034 -25.442 -54.301 1.00 90.62 85 SER A N 1
ATOM 647 C CA . SER A 1 85 ? 66.050 -24.724 -53.519 1.00 90.62 85 SER A CA 1
ATOM 648 C C . SER A 1 85 ? 67.342 -24.401 -54.288 1.00 90.62 85 SER A C 1
ATOM 650 O O . SER A 1 85 ? 68.271 -23.859 -53.700 1.00 90.62 85 SER A O 1
ATOM 652 N N . ILE A 1 86 ? 67.445 -24.789 -55.566 1.00 91.06 86 ILE A N 1
ATOM 653 C CA . ILE A 1 86 ? 68.591 -24.471 -56.431 1.00 91.06 86 ILE A CA 1
ATOM 654 C C . ILE A 1 86 ? 68.275 -23.235 -57.272 1.00 91.06 86 ILE A C 1
ATOM 656 O O . ILE A 1 86 ? 68.991 -22.244 -57.190 1.00 91.06 86 ILE A O 1
ATOM 660 N N . CYS A 1 87 ? 67.203 -23.273 -58.070 1.00 92.12 87 CYS A N 1
ATOM 661 C CA . CYS A 1 87 ? 66.821 -22.140 -58.919 1.00 92.12 87 CYS A CA 1
ATOM 662 C C . CYS A 1 87 ? 65.905 -21.127 -58.219 1.00 92.12 87 CYS A C 1
ATOM 664 O O . CYS A 1 87 ? 65.669 -20.054 -58.761 1.00 92.12 87 CYS A O 1
ATOM 666 N N . MET A 1 88 ? 65.375 -21.463 -57.039 1.00 88.88 88 MET A N 1
ATOM 667 C CA . MET A 1 88 ? 64.404 -20.675 -56.267 1.00 88.88 88 MET A CA 1
ATOM 668 C C . MET A 1 88 ? 63.076 -20.393 -56.998 1.00 88.88 88 MET A C 1
ATOM 670 O O . MET A 1 88 ? 62.243 -19.629 -56.506 1.00 88.88 88 MET A O 1
ATOM 674 N N . CYS A 1 89 ? 62.841 -21.046 -58.139 1.00 87.50 89 CYS A N 1
ATOM 675 C CA . CYS A 1 89 ? 61.595 -20.998 -58.902 1.00 87.50 89 CYS A CA 1
ATOM 676 C C . CYS A 1 89 ? 60.654 -22.144 -58.505 1.00 87.50 89 CYS A C 1
ATOM 678 O O . CYS A 1 89 ? 61.093 -23.130 -57.906 1.00 87.50 89 CYS A O 1
ATOM 680 N N . LEU A 1 90 ? 59.369 -22.038 -58.874 1.00 89.44 90 LEU A N 1
ATOM 681 C CA . LEU A 1 90 ? 58.433 -23.168 -58.807 1.00 89.44 90 LEU A CA 1
ATOM 682 C C . LEU A 1 90 ? 59.014 -24.383 -59.541 1.00 89.44 90 LEU A C 1
ATOM 684 O O . LEU A 1 90 ? 59.710 -24.233 -60.548 1.00 89.44 90 LEU A O 1
ATOM 688 N N . PHE A 1 91 ? 58.737 -25.578 -59.026 1.00 93.06 91 PHE A N 1
ATOM 689 C CA . PHE A 1 91 ? 59.246 -26.806 -59.614 1.00 93.06 91 PHE A CA 1
ATOM 690 C C . PHE A 1 91 ? 58.841 -26.961 -61.084 1.00 93.06 91 PHE A C 1
ATOM 692 O O . PHE A 1 91 ? 57.661 -26.973 -61.423 1.00 93.06 91 PHE A O 1
ATOM 699 N N . VAL A 1 92 ? 59.842 -27.164 -61.936 1.00 91.81 92 VAL A N 1
ATOM 700 C CA . VAL A 1 92 ? 59.692 -27.604 -63.323 1.00 91.81 92 VAL A CA 1
ATOM 701 C C . VAL A 1 92 ? 60.296 -28.996 -63.397 1.00 91.81 92 VAL A C 1
ATOM 703 O O . VAL A 1 92 ? 61.468 -29.179 -63.063 1.00 91.81 92 VAL A O 1
ATOM 706 N N . ASP A 1 93 ? 59.474 -29.983 -63.747 1.00 93.62 93 ASP A N 1
ATOM 707 C CA . ASP A 1 93 ? 59.838 -31.402 -63.704 1.00 93.62 93 ASP A CA 1
ATOM 708 C C . ASP A 1 93 ? 60.511 -31.810 -62.377 1.00 93.62 93 ASP A C 1
ATOM 710 O O . ASP A 1 93 ? 61.674 -32.218 -62.370 1.00 93.62 93 ASP A O 1
ATOM 714 N N . PRO A 1 94 ? 59.826 -31.663 -61.225 1.00 95.19 94 PRO A N 1
ATOM 715 C CA . PRO A 1 94 ? 60.410 -31.968 -59.926 1.00 95.19 94 PRO A CA 1
ATOM 716 C C . PRO A 1 94 ? 60.823 -33.431 -59.829 1.00 95.19 94 PRO A C 1
ATOM 718 O O . PRO A 1 94 ? 60.025 -34.316 -60.097 1.00 95.19 94 PRO A O 1
ATOM 721 N N . VAL A 1 95 ? 62.027 -33.701 -59.352 1.00 94.25 95 VAL A N 1
ATOM 722 C CA . VAL A 1 95 ? 62.492 -35.035 -58.974 1.00 94.25 95 VAL A CA 1
ATOM 723 C C . VAL A 1 95 ? 62.641 -35.098 -57.462 1.00 94.25 95 VAL A C 1
ATOM 725 O O . VAL A 1 95 ? 63.159 -34.162 -56.852 1.00 94.25 95 VAL A O 1
ATOM 728 N N . THR A 1 96 ? 62.204 -36.196 -56.846 1.00 93.75 96 THR A N 1
ATOM 729 C CA . THR A 1 96 ? 62.329 -36.405 -55.397 1.00 93.75 96 THR A CA 1
ATOM 730 C C . THR A 1 96 ? 63.394 -37.457 -55.129 1.00 93.75 96 THR A C 1
ATOM 732 O O . THR A 1 96 ? 63.290 -38.608 -55.546 1.00 93.75 96 THR A O 1
ATOM 735 N N . THR A 1 97 ? 64.451 -37.049 -54.439 1.00 91.62 97 THR A N 1
ATOM 736 C CA . THR A 1 97 ? 65.551 -37.933 -54.042 1.00 91.62 97 THR A CA 1
ATOM 737 C C . THR A 1 97 ? 65.110 -38.925 -52.960 1.00 91.62 97 THR A C 1
ATOM 739 O O . THR A 1 97 ? 64.149 -38.681 -52.234 1.00 91.62 97 THR A O 1
ATOM 742 N N . ALA A 1 98 ? 65.850 -40.025 -52.781 1.00 88.38 98 ALA A N 1
ATOM 743 C CA . ALA A 1 98 ? 65.559 -41.016 -51.735 1.00 88.38 98 ALA A CA 1
ATOM 744 C C . ALA A 1 98 ? 65.643 -40.448 -50.302 1.00 88.38 98 ALA A C 1
ATOM 746 O O . ALA A 1 98 ? 65.061 -41.017 -49.385 1.00 88.38 98 ALA A O 1
ATOM 747 N N . CYS A 1 99 ? 66.338 -39.321 -50.108 1.00 92.44 99 CYS A N 1
ATOM 748 C CA . CYS A 1 99 ? 66.374 -38.608 -48.832 1.00 92.44 99 CYS A CA 1
ATOM 749 C C . CYS A 1 99 ? 65.197 -37.633 -48.640 1.00 92.44 99 CYS A C 1
ATOM 751 O O . CYS A 1 99 ? 65.197 -36.867 -47.681 1.00 92.44 99 CYS A O 1
ATOM 753 N N . GLY A 1 100 ? 64.218 -37.634 -49.553 1.00 89.31 100 GLY A N 1
ATOM 754 C CA . GLY A 1 100 ? 62.979 -36.856 -49.471 1.00 89.31 100 GLY A CA 1
ATOM 755 C C . GLY A 1 100 ? 63.059 -35.437 -50.041 1.00 89.31 100 GLY A C 1
ATOM 756 O O . GLY A 1 100 ? 62.031 -34.784 -50.194 1.00 89.31 100 GLY A O 1
ATOM 757 N N . HIS A 1 101 ? 64.247 -34.948 -50.407 1.00 93.06 101 HIS A N 1
ATOM 758 C CA . HIS A 1 101 ? 64.397 -33.604 -50.968 1.00 93.06 101 HIS A CA 1
ATOM 759 C C . HIS A 1 101 ? 64.027 -33.563 -52.450 1.00 93.06 101 HIS A C 1
ATOM 761 O O . HIS A 1 101 ? 64.428 -34.452 -53.211 1.00 93.06 101 HIS A O 1
ATOM 767 N N . SER A 1 102 ? 63.307 -32.510 -52.848 1.00 94.00 102 SER A N 1
ATOM 768 C CA . SER A 1 102 ? 62.836 -32.317 -54.220 1.00 94.00 102 SER A CA 1
ATOM 769 C C . SER A 1 102 ? 63.511 -31.126 -54.900 1.00 94.00 102 SER A C 1
ATOM 771 O O . SER A 1 102 ? 63.709 -30.075 -54.292 1.00 94.00 102 SER A O 1
ATOM 773 N N . PHE A 1 103 ? 63.864 -31.295 -56.173 1.00 94.25 103 PHE A N 1
ATOM 774 C CA . PHE A 1 103 ? 64.549 -30.302 -57.010 1.00 94.25 103 PHE A CA 1
ATOM 775 C C . PHE A 1 103 ? 63.971 -30.350 -58.425 1.00 94.25 103 PHE A C 1
ATOM 777 O O . PHE A 1 103 ? 63.421 -31.377 -58.801 1.00 94.25 103 PHE A O 1
ATOM 784 N N . CYS A 1 104 ? 64.116 -29.308 -59.244 1.00 95.75 104 CYS A N 1
ATOM 785 C CA . CYS A 1 104 ? 63.864 -29.465 -60.681 1.00 95.75 104 CYS A CA 1
ATOM 786 C C . CYS A 1 104 ? 64.849 -30.492 -61.251 1.00 95.75 104 CYS A C 1
ATOM 788 O O . CYS A 1 104 ? 66.024 -30.474 -60.868 1.00 95.75 104 CYS A O 1
ATOM 790 N N . LYS A 1 105 ? 64.396 -31.352 -62.169 1.00 93.69 105 LYS A N 1
ATOM 791 C CA . LYS A 1 105 ? 65.229 -32.388 -62.793 1.00 93.69 105 LYS A CA 1
ATOM 792 C C . LYS A 1 105 ? 66.557 -31.820 -63.297 1.00 93.69 105 LYS A C 1
ATOM 794 O O . LYS A 1 105 ? 67.615 -32.281 -62.889 1.00 93.69 105 LYS A O 1
ATOM 799 N N . GLU A 1 106 ? 66.498 -30.750 -64.087 1.00 93.06 106 GLU A N 1
ATOM 800 C CA . GLU A 1 106 ? 67.690 -30.090 -64.634 1.00 93.06 106 GLU A CA 1
ATOM 801 C C . GLU A 1 106 ? 68.616 -29.522 -63.553 1.00 93.06 106 GLU A C 1
ATOM 803 O O . GLU A 1 106 ? 69.839 -29.555 -63.690 1.00 93.06 106 GLU A O 1
ATOM 808 N N . CYS A 1 107 ? 68.049 -29.000 -62.461 1.00 93.44 107 CYS A N 1
ATOM 809 C CA . CYS A 1 107 ? 68.837 -28.461 -61.360 1.00 93.44 107 CYS A CA 1
ATOM 810 C C . CYS A 1 107 ? 69.588 -29.569 -60.614 1.00 93.44 107 CYS A C 1
ATOM 812 O O . CYS A 1 107 ? 70.748 -29.380 -60.247 1.00 93.44 107 CYS A O 1
ATOM 814 N N . LEU A 1 108 ? 68.947 -30.721 -60.396 1.00 91.75 108 LEU A N 1
ATOM 815 C CA . LEU A 1 108 ? 69.597 -31.854 -59.748 1.00 91.75 108 LEU A CA 1
ATOM 816 C C . LEU A 1 108 ? 70.633 -32.517 -60.657 1.00 91.75 108 LEU A C 1
ATOM 818 O O . LEU A 1 108 ? 71.725 -32.822 -60.178 1.00 91.75 108 LEU A O 1
ATOM 822 N N . ASP A 1 109 ? 70.307 -32.705 -61.939 1.00 90.19 109 ASP A N 1
ATOM 823 C CA . ASP A 1 109 ? 71.205 -33.289 -62.939 1.00 90.19 109 ASP A CA 1
ATOM 824 C C . ASP A 1 109 ? 72.508 -32.477 -63.000 1.00 90.19 109 ASP A C 1
ATOM 826 O O . ASP A 1 109 ? 73.590 -33.023 -62.777 1.00 90.19 109 ASP A O 1
ATOM 830 N N . ARG A 1 110 ? 72.399 -31.146 -63.125 1.00 89.31 110 ARG A N 1
ATOM 831 C CA . ARG A 1 110 ? 73.555 -30.237 -63.121 1.00 89.31 110 ARG A CA 1
ATOM 832 C C . ARG A 1 110 ? 74.345 -30.292 -61.816 1.00 89.31 110 ARG A C 1
ATOM 834 O O . ARG A 1 110 ? 75.567 -30.291 -61.833 1.00 89.31 110 ARG A O 1
ATOM 841 N N . ASN A 1 111 ? 73.682 -30.353 -60.660 1.00 87.62 111 ASN A N 1
ATOM 842 C CA . ASN A 1 111 ? 74.396 -30.473 -59.386 1.00 87.62 111 ASN A CA 1
ATOM 843 C C . ASN A 1 111 ? 75.188 -31.790 -59.292 1.00 87.62 111 ASN A C 1
ATOM 845 O O . ASN A 1 111 ? 76.297 -31.799 -58.754 1.00 87.62 111 ASN A O 1
ATOM 849 N N . CYS A 1 112 ? 74.629 -32.888 -59.809 1.00 86.25 112 CYS A N 1
ATOM 850 C CA . CYS A 1 112 ? 75.268 -34.202 -59.796 1.00 86.25 112 CYS A CA 1
ATOM 851 C C . CYS A 1 112 ? 76.523 -34.271 -60.673 1.00 86.25 112 CYS A C 1
ATOM 853 O O . CYS A 1 112 ? 77.407 -35.060 -60.350 1.00 86.25 112 CYS A O 1
ATOM 855 N N . GLU A 1 113 ? 76.616 -33.455 -61.727 1.00 85.44 113 GLU A N 1
ATOM 856 C CA . GLU A 1 113 ? 77.811 -33.352 -62.579 1.00 85.44 113 GLU A CA 1
ATOM 857 C C . GLU A 1 113 ? 79.030 -32.805 -61.821 1.00 85.44 113 GLU A C 1
ATOM 859 O O . GLU A 1 113 ? 80.152 -33.213 -62.104 1.00 85.44 113 GLU A O 1
ATOM 864 N N . TYR A 1 114 ? 78.820 -31.926 -60.834 1.00 82.94 114 TYR A N 1
ATOM 865 C CA . TYR A 1 114 ? 79.908 -31.228 -60.134 1.00 82.94 114 TYR A CA 1
ATOM 866 C C . TYR A 1 114 ? 80.145 -31.682 -58.686 1.00 82.94 114 TYR A C 1
ATOM 868 O O . TYR A 1 114 ? 81.149 -31.298 -58.097 1.00 82.94 114 TYR A O 1
ATOM 876 N N . ASN A 1 115 ? 79.230 -32.448 -58.082 1.00 80.19 115 ASN A N 1
ATOM 877 C CA . ASN A 1 115 ? 79.251 -32.733 -56.638 1.00 80.19 115 ASN A CA 1
ATOM 878 C C . ASN A 1 115 ? 79.017 -34.215 -56.307 1.00 80.19 115 ASN A C 1
ATOM 880 O O . ASN A 1 115 ? 78.228 -34.530 -55.413 1.00 80.19 115 ASN A O 1
ATOM 884 N N . ASP A 1 116 ? 79.653 -35.124 -57.054 1.00 83.31 116 ASP A N 1
ATOM 885 C CA . ASP A 1 116 ? 79.729 -36.567 -56.758 1.00 83.31 116 ASP A CA 1
ATOM 886 C C . ASP A 1 116 ? 78.385 -37.226 -56.395 1.00 83.31 116 ASP A C 1
ATOM 888 O O . ASP A 1 116 ? 78.290 -38.080 -55.511 1.00 83.31 116 ASP A O 1
ATOM 892 N N . ARG A 1 117 ? 77.307 -36.820 -57.082 1.00 85.44 117 ARG A N 1
ATOM 893 C CA . ARG A 1 117 ? 75.936 -37.313 -56.850 1.00 85.44 117 ARG A CA 1
ATOM 894 C C . ARG A 1 117 ? 75.472 -37.200 -55.390 1.00 85.44 117 ARG A C 1
ATOM 896 O O . ARG A 1 117 ? 74.771 -38.078 -54.888 1.00 85.44 117 ARG A O 1
ATOM 903 N N . LEU A 1 118 ? 75.821 -36.121 -54.698 1.00 89.12 118 LEU A N 1
ATOM 904 C CA . LEU A 1 118 ? 75.295 -35.816 -53.367 1.00 89.12 118 LEU A CA 1
ATOM 905 C C . LEU A 1 118 ? 74.017 -34.974 -53.451 1.00 89.12 118 LEU A C 1
ATOM 907 O O . LEU A 1 118 ? 73.892 -34.081 -54.291 1.00 89.12 118 LEU A O 1
ATOM 911 N N . CYS A 1 119 ? 73.076 -35.211 -52.534 1.00 90.94 119 CYS A N 1
ATOM 912 C CA . CYS A 1 119 ? 71.915 -34.342 -52.371 1.00 90.94 119 CYS A CA 1
ATOM 913 C C . CYS A 1 119 ? 72.374 -32.907 -52.038 1.00 90.94 119 CYS A C 1
ATOM 915 O O . CYS A 1 119 ? 73.099 -32.728 -51.054 1.00 90.94 119 CYS A O 1
ATOM 917 N N . PRO A 1 120 ? 71.924 -31.877 -52.781 1.00 90.69 120 PRO A N 1
ATOM 918 C CA . PRO A 1 120 ? 72.304 -30.485 -52.542 1.00 90.69 120 PRO A CA 1
ATOM 919 C C . PRO A 1 120 ? 72.079 -30.009 -51.099 1.00 90.69 120 PRO A C 1
ATOM 921 O O . PRO A 1 120 ? 72.899 -29.246 -50.586 1.00 90.69 120 PRO A O 1
ATOM 924 N N . LEU A 1 121 ? 71.014 -30.494 -50.446 1.00 90.75 121 LEU A N 1
ATOM 925 C CA . LEU A 1 121 ? 70.577 -30.039 -49.122 1.00 90.75 121 LEU A CA 1
ATOM 926 C C . LEU A 1 121 ? 71.213 -30.825 -47.971 1.00 90.75 121 LEU A C 1
ATOM 928 O O . LEU A 1 121 ? 71.857 -30.233 -47.114 1.00 90.75 121 LEU A O 1
ATOM 932 N N . CYS A 1 122 ? 71.076 -32.153 -47.951 1.00 92.69 122 CYS A N 1
ATOM 933 C CA . CYS A 1 122 ? 71.529 -32.974 -46.817 1.00 92.69 122 CYS A CA 1
ATOM 934 C C . CYS A 1 122 ? 72.824 -33.755 -47.070 1.00 92.69 122 CYS A C 1
ATOM 936 O O . CYS A 1 122 ? 73.244 -34.529 -46.213 1.00 92.69 122 CYS A O 1
ATOM 938 N N . LYS A 1 123 ? 73.433 -33.597 -48.253 1.00 90.56 123 LYS A N 1
ATOM 939 C CA . LYS A 1 123 ? 74.693 -34.243 -48.663 1.00 90.56 123 LYS A CA 1
ATOM 940 C C . LYS A 1 123 ? 74.682 -35.781 -48.628 1.00 90.56 123 LYS A C 1
ATOM 942 O O . LYS A 1 123 ? 75.736 -36.401 -48.683 1.00 90.56 123 LYS A O 1
ATOM 947 N N . GLN A 1 124 ? 73.511 -36.421 -48.584 1.00 89.44 124 GLN A N 1
ATOM 948 C CA . GLN A 1 124 ? 73.395 -37.879 -48.717 1.00 89.44 124 GLN A CA 1
ATOM 949 C C . GLN A 1 124 ? 73.653 -38.336 -50.162 1.00 89.44 124 GLN A C 1
ATOM 951 O O . GLN A 1 124 ? 73.241 -37.662 -51.106 1.00 89.44 124 GLN A O 1
ATOM 956 N N . ILE A 1 125 ? 74.290 -39.500 -50.332 1.00 88.44 125 ILE A N 1
ATOM 957 C CA . ILE A 1 125 ? 74.627 -40.077 -51.645 1.00 88.44 125 ILE A CA 1
ATOM 958 C C . ILE A 1 125 ? 73.361 -40.507 -52.398 1.00 88.44 125 ILE A C 1
ATOM 960 O O . ILE A 1 125 ? 72.572 -41.324 -51.916 1.00 88.44 125 ILE A O 1
ATOM 964 N N . LEU A 1 126 ? 73.210 -40.021 -53.628 1.00 87.00 126 LEU A N 1
ATOM 965 C CA . LEU A 1 126 ? 72.130 -40.372 -54.543 1.00 87.00 126 LEU A CA 1
ATOM 966 C C . LEU A 1 126 ? 72.508 -41.631 -55.328 1.00 87.00 126 LEU A C 1
ATOM 968 O O . LEU A 1 126 ? 73.147 -41.589 -56.377 1.00 87.00 126 LEU A O 1
ATOM 972 N N . ARG A 1 127 ? 72.102 -42.789 -54.798 1.00 81.62 127 ARG A N 1
ATOM 973 C CA . ARG A 1 127 ? 72.425 -44.106 -55.382 1.00 81.62 127 ARG A CA 1
ATOM 974 C C . ARG A 1 127 ? 71.742 -44.377 -56.727 1.00 81.62 127 ARG A C 1
ATOM 976 O O . ARG A 1 127 ? 72.182 -45.255 -57.462 1.00 81.62 127 ARG A O 1
ATOM 983 N N . ARG A 1 128 ? 70.656 -43.666 -57.038 1.00 82.56 128 ARG A N 1
ATOM 984 C CA . ARG A 1 128 ? 69.898 -43.774 -58.292 1.00 82.56 128 ARG A CA 1
ATOM 985 C C . ARG A 1 128 ? 69.488 -42.383 -58.755 1.00 82.56 128 ARG A C 1
ATOM 987 O O . ARG A 1 128 ? 69.253 -41.514 -57.917 1.00 82.56 128 ARG A O 1
ATOM 994 N N . THR A 1 129 ? 69.381 -42.203 -60.067 1.00 82.38 129 THR A N 1
ATOM 995 C CA . THR A 1 129 ? 68.793 -40.993 -60.645 1.00 82.38 129 THR A CA 1
ATOM 996 C C . THR A 1 129 ? 67.285 -41.024 -60.384 1.00 82.38 129 THR A C 1
ATOM 998 O O . THR A 1 129 ? 66.638 -41.985 -60.801 1.00 82.38 129 THR A O 1
ATOM 1001 N N . PRO A 1 130 ? 66.725 -40.049 -59.648 1.00 86.31 130 PRO A N 1
ATOM 1002 C CA . PRO A 1 130 ? 65.296 -40.010 -59.370 1.00 86.31 130 PRO A CA 1
ATOM 1003 C C . PRO A 1 130 ? 64.498 -39.662 -60.632 1.00 86.31 130 PRO A C 1
ATOM 1005 O O . PRO A 1 130 ? 64.921 -38.838 -61.442 1.00 86.31 130 PRO A O 1
ATOM 1008 N N . GLU A 1 131 ? 63.333 -40.286 -60.783 1.00 92.12 131 GLU A N 1
ATOM 1009 C CA . GLU A 1 131 ? 62.373 -39.955 -61.836 1.00 92.12 131 GLU A CA 1
ATOM 1010 C C . GLU A 1 131 ? 61.550 -38.716 -61.467 1.00 92.12 131 GLU A C 1
ATOM 1012 O O . GLU A 1 131 ? 61.499 -38.293 -60.305 1.00 92.12 131 GLU A O 1
ATOM 1017 N N . VAL A 1 132 ? 60.900 -38.119 -62.469 1.00 93.69 132 VAL A N 1
ATOM 1018 C CA . VAL A 1 132 ? 60.046 -36.951 -62.240 1.00 93.69 132 VAL A CA 1
ATOM 1019 C C . VAL A 1 132 ? 58.831 -37.347 -61.409 1.00 93.69 132 VAL A C 1
ATOM 1021 O O . VAL A 1 132 ? 58.043 -38.217 -61.776 1.00 93.69 132 VAL A O 1
ATOM 1024 N N . ASN A 1 133 ? 58.659 -36.649 -60.296 1.00 93.88 133 ASN A N 1
ATOM 1025 C CA . ASN A 1 133 ? 57.498 -36.712 -59.439 1.00 93.88 133 ASN A CA 1
ATOM 1026 C C . ASN A 1 133 ? 56.322 -35.995 -60.120 1.00 93.88 133 ASN A C 1
ATOM 1028 O O . ASN A 1 133 ? 56.132 -34.783 -59.999 1.00 93.88 133 ASN A O 1
ATOM 1032 N N . ILE A 1 134 ? 55.522 -36.773 -60.847 1.00 92.06 134 ILE A N 1
ATOM 1033 C CA . ILE A 1 134 ? 54.354 -36.291 -61.595 1.00 92.06 134 ILE A CA 1
ATOM 1034 C C . ILE A 1 134 ? 53.315 -35.582 -60.711 1.00 92.06 134 ILE A C 1
ATOM 1036 O O . ILE A 1 134 ? 52.632 -34.677 -61.184 1.00 92.06 134 ILE A O 1
ATOM 1040 N N . VAL A 1 135 ? 53.227 -35.945 -59.426 1.00 92.31 135 VAL A N 1
ATOM 1041 C CA . VAL A 1 135 ? 52.297 -35.325 -58.472 1.00 92.31 135 VAL A CA 1
ATOM 1042 C C . VAL A 1 135 ? 52.769 -33.918 -58.128 1.00 92.31 135 VAL A C 1
ATOM 1044 O O . VAL A 1 135 ? 52.004 -32.966 -58.256 1.00 92.31 135 VAL A O 1
ATOM 1047 N N . LEU A 1 136 ? 54.048 -33.758 -57.772 1.00 90.12 136 LEU A N 1
ATOM 1048 C CA . LEU A 1 136 ? 54.621 -32.435 -57.511 1.00 90.12 136 LEU A CA 1
ATOM 1049 C C . LEU A 1 136 ? 54.584 -31.535 -58.750 1.00 90.12 136 LEU A C 1
ATOM 1051 O O . LEU A 1 136 ? 54.353 -30.337 -58.608 1.00 90.12 136 LEU A O 1
ATOM 1055 N N . ARG A 1 137 ? 54.764 -32.099 -59.954 1.00 91.88 137 ARG A N 1
ATOM 1056 C CA . ARG A 1 137 ? 54.608 -31.358 -61.215 1.00 91.88 137 ARG A CA 1
ATOM 1057 C C . ARG A 1 137 ? 53.189 -30.797 -61.343 1.00 91.88 137 ARG A C 1
ATOM 1059 O O . ARG A 1 137 ? 53.030 -29.597 -61.527 1.00 91.88 137 ARG A O 1
ATOM 1066 N N . SER A 1 138 ? 52.172 -31.648 -61.188 1.00 90.56 138 SER A N 1
ATOM 1067 C CA . SER A 1 138 ? 50.767 -31.243 -61.319 1.00 90.56 138 SER A CA 1
ATOM 1068 C C . SER A 1 138 ? 50.370 -30.177 -60.292 1.00 90.56 138 SER A C 1
ATOM 1070 O O . SER A 1 138 ? 49.694 -29.210 -60.637 1.00 90.56 138 SER A O 1
ATOM 1072 N N . ILE A 1 139 ? 50.842 -30.304 -59.048 1.00 89.50 139 ILE A N 1
ATOM 1073 C CA . ILE A 1 139 ? 50.582 -29.317 -57.991 1.00 89.50 139 ILE A CA 1
ATOM 1074 C C . ILE A 1 139 ? 51.267 -27.978 -58.316 1.00 89.50 139 ILE A C 1
ATOM 1076 O O . ILE A 1 139 ? 50.644 -26.923 -58.193 1.00 89.50 139 ILE A O 1
ATOM 1080 N N . ALA A 1 140 ? 52.527 -27.997 -58.766 1.00 88.69 140 ALA A N 1
ATOM 1081 C CA . ALA A 1 140 ? 53.244 -26.782 -59.155 1.00 88.69 140 ALA A CA 1
ATOM 1082 C C . ALA A 1 140 ? 52.577 -26.066 -60.347 1.00 88.69 140 ALA A C 1
ATOM 1084 O O . ALA A 1 140 ? 52.497 -24.836 -60.365 1.00 88.69 140 ALA A O 1
ATOM 1085 N N . GLU A 1 141 ? 52.047 -26.820 -61.313 1.00 88.69 141 GLU A N 1
ATOM 1086 C CA . GLU A 1 141 ? 51.294 -26.286 -62.455 1.00 88.69 141 GLU A CA 1
ATOM 1087 C C . GLU A 1 141 ? 49.954 -25.660 -62.039 1.00 88.69 141 GLU A C 1
ATOM 1089 O O . GLU A 1 141 ? 49.609 -24.579 -62.519 1.00 88.69 141 GLU A O 1
ATOM 1094 N N . GLN A 1 142 ? 49.213 -26.291 -61.122 1.00 86.25 142 GLN A N 1
ATOM 1095 C CA . GLN A 1 142 ? 47.967 -25.730 -60.585 1.00 86.25 142 GLN A CA 1
ATOM 1096 C C . GLN A 1 142 ? 48.211 -24.407 -59.861 1.00 86.25 142 GLN A C 1
ATOM 1098 O O . GLN A 1 142 ? 47.515 -23.430 -60.121 1.00 86.25 142 GLN A O 1
ATOM 1103 N N . VAL A 1 143 ? 49.241 -24.351 -59.015 1.00 86.38 143 VAL A N 1
ATOM 1104 C CA . VAL A 1 143 ? 49.626 -23.131 -58.293 1.00 86.38 143 VAL A CA 1
ATOM 1105 C C . VAL A 1 143 ? 50.001 -22.010 -59.259 1.00 86.38 143 VAL A C 1
ATOM 1107 O O . VAL A 1 143 ? 49.563 -20.875 -59.085 1.00 86.38 143 VAL A O 1
ATOM 1110 N N . LYS A 1 144 ? 50.747 -22.324 -60.324 1.00 84.00 144 LYS A N 1
ATOM 1111 C CA . LYS A 1 144 ? 51.072 -21.350 -61.370 1.00 84.00 144 LYS A CA 1
ATOM 1112 C C . LYS A 1 144 ? 49.811 -20.787 -62.040 1.00 84.00 144 LYS A C 1
ATOM 1114 O O . LYS A 1 144 ? 49.724 -19.581 -62.251 1.00 84.00 144 LYS A O 1
ATOM 1119 N N . LYS A 1 145 ? 48.823 -21.635 -62.338 1.00 82.50 145 LYS A N 1
ATOM 1120 C CA . LYS A 1 145 ? 47.556 -21.204 -62.944 1.00 82.50 145 LYS A CA 1
ATOM 1121 C C . LYS A 1 145 ? 46.754 -20.289 -62.011 1.00 82.50 145 LYS A C 1
ATOM 1123 O O . LYS A 1 145 ? 46.281 -19.247 -62.456 1.00 82.50 145 LYS A O 1
ATOM 1128 N N . THR A 1 146 ? 46.659 -20.632 -60.727 1.00 79.00 146 THR A N 1
ATOM 1129 C CA . THR A 1 146 ? 45.994 -19.786 -59.723 1.00 79.00 146 THR A CA 1
ATOM 1130 C C . THR A 1 146 ? 46.677 -18.420 -59.606 1.00 79.00 146 THR A C 1
ATOM 1132 O O . THR A 1 146 ? 46.000 -17.399 -59.611 1.00 79.00 146 THR A O 1
ATOM 1135 N N . GLN A 1 147 ? 48.016 -18.366 -59.622 1.00 75.81 147 GLN A N 1
ATOM 1136 C CA . GLN A 1 147 ? 48.759 -17.096 -59.605 1.00 75.81 147 GLN A CA 1
ATOM 1137 C C . GLN A 1 147 ? 48.470 -16.208 -60.822 1.00 75.81 147 GLN A C 1
ATOM 1139 O O . GLN A 1 147 ? 48.401 -14.984 -60.697 1.00 75.81 147 GLN A O 1
ATOM 1144 N N . GLU A 1 148 ? 48.322 -16.804 -62.005 1.00 76.81 148 GLU A N 1
ATOM 1145 C CA . GLU A 1 148 ? 47.973 -16.078 -63.230 1.00 76.81 148 GLU A CA 1
ATOM 1146 C C . GLU A 1 148 ? 46.535 -15.531 -63.188 1.00 76.81 148 GLU A C 1
ATOM 1148 O O . GLU A 1 148 ? 46.267 -14.464 -63.745 1.00 76.81 148 GLU A O 1
ATOM 1153 N N . GLU A 1 149 ? 45.612 -16.223 -62.517 1.00 72.94 149 GLU A N 1
ATOM 1154 C CA . GLU A 1 149 ? 44.237 -15.766 -62.285 1.00 72.94 149 GLU A CA 1
ATOM 1155 C C . GLU A 1 149 ? 44.182 -14.656 -61.220 1.00 72.94 149 GLU A C 1
ATOM 1157 O O . GLU A 1 149 ? 43.602 -13.598 -61.474 1.00 72.94 149 GLU A O 1
ATOM 1162 N N . ASP A 1 150 ? 44.889 -14.811 -60.099 1.00 70.31 150 ASP A N 1
ATOM 1163 C CA . ASP A 1 150 ? 45.001 -13.793 -59.046 1.00 70.31 150 ASP A CA 1
ATOM 1164 C C . ASP A 1 150 ? 45.683 -12.513 -59.546 1.00 70.31 150 ASP A C 1
ATOM 1166 O O . ASP A 1 150 ? 45.309 -11.397 -59.174 1.00 70.31 150 ASP A O 1
ATOM 1170 N N . ALA A 1 151 ? 46.662 -12.637 -60.449 1.00 70.38 151 ALA A N 1
ATOM 1171 C CA . ALA A 1 151 ? 47.308 -11.490 -61.077 1.00 70.38 151 ALA A CA 1
ATOM 1172 C C . ALA A 1 151 ? 46.325 -10.619 -61.879 1.00 70.38 151 ALA A C 1
ATOM 1174 O O . ALA A 1 151 ? 46.499 -9.399 -61.910 1.00 70.38 151 ALA A O 1
ATOM 1175 N N . LYS A 1 152 ? 45.275 -11.209 -62.471 1.00 67.75 152 LYS A N 1
ATOM 1176 C CA . LYS A 1 152 ? 44.225 -10.472 -63.202 1.00 67.75 152 LYS A CA 1
ATOM 1177 C C . LYS A 1 152 ? 43.300 -9.684 -62.273 1.00 67.75 152 LYS A C 1
ATOM 1179 O O . LYS A 1 152 ? 42.666 -8.734 -62.719 1.00 67.75 152 LYS A O 1
ATOM 1184 N N . LEU A 1 153 ? 43.249 -10.038 -60.988 1.00 66.56 153 LEU A N 1
ATOM 1185 C CA . LEU A 1 153 ? 42.384 -9.412 -59.984 1.00 66.56 153 LEU A CA 1
ATOM 1186 C C . LEU A 1 153 ? 43.074 -8.284 -59.194 1.00 66.56 153 LEU A C 1
ATOM 1188 O O . LEU A 1 153 ? 42.408 -7.569 -58.447 1.00 66.56 153 LEU A O 1
ATOM 1192 N N . LYS A 1 154 ? 44.381 -8.052 -59.395 1.00 64.19 154 LYS A N 1
ATOM 1193 C CA . LYS A 1 154 ? 45.189 -7.055 -58.654 1.00 64.19 154 LYS A CA 1
ATOM 1194 C C . LYS A 1 154 ? 44.734 -5.591 -58.800 1.00 64.19 154 LYS A C 1
ATOM 1196 O O . LYS A 1 154 ? 45.205 -4.746 -58.045 1.00 64.19 154 LYS A O 1
ATOM 1201 N N . GLY A 1 155 ? 43.838 -5.282 -59.741 1.00 62.78 155 GLY A N 1
ATOM 1202 C CA . GLY A 1 155 ? 43.261 -3.943 -59.938 1.00 62.78 155 GLY A CA 1
ATOM 1203 C C . GLY A 1 155 ? 41.945 -3.675 -59.194 1.00 62.78 155 GLY A C 1
ATOM 1204 O O . GLY A 1 155 ? 41.457 -2.548 -59.234 1.00 62.78 155 GLY A O 1
ATOM 1205 N N . HIS A 1 156 ? 41.357 -4.674 -58.524 1.00 68.19 156 HIS A N 1
ATOM 1206 C CA . HIS A 1 156 ? 40.056 -4.555 -57.861 1.00 68.19 156 HIS A CA 1
ATOM 1207 C C . HIS A 1 156 ? 40.193 -4.615 -56.337 1.00 68.19 156 HIS A C 1
ATOM 1209 O O . HIS A 1 156 ? 40.870 -5.482 -55.786 1.00 68.19 156 HIS A O 1
ATOM 1215 N N . LYS A 1 157 ? 39.504 -3.714 -55.630 1.00 67.00 157 LYS A N 1
ATOM 1216 C CA . LYS A 1 157 ? 39.364 -3.797 -54.174 1.00 67.00 157 LYS A CA 1
ATOM 1217 C C . LYS A 1 157 ? 38.288 -4.830 -53.848 1.00 67.00 157 LYS A C 1
ATOM 1219 O O . LYS A 1 157 ? 37.110 -4.574 -54.083 1.00 67.00 157 LYS A O 1
ATOM 1224 N N . LEU A 1 158 ? 38.688 -5.976 -53.300 1.00 72.94 158 LEU A N 1
ATOM 1225 C CA . LEU A 1 158 ? 37.739 -6.944 -52.756 1.00 72.94 158 LEU A CA 1
ATOM 1226 C C . LEU A 1 158 ? 36.945 -6.295 -51.615 1.00 72.94 158 LEU A C 1
ATOM 1228 O O . LEU A 1 158 ? 37.509 -5.669 -50.714 1.00 72.94 158 LEU A O 1
ATOM 1232 N N . VAL A 1 159 ? 35.628 -6.439 -51.682 1.00 73.00 159 VAL A N 1
ATOM 1233 C CA . VAL A 1 159 ? 34.686 -6.036 -50.638 1.00 73.00 159 VAL A CA 1
ATOM 1234 C C . VAL A 1 159 ? 34.029 -7.286 -50.068 1.00 73.00 159 VAL A C 1
ATOM 1236 O O . VAL A 1 159 ? 34.006 -8.328 -50.724 1.00 73.00 159 VAL A O 1
ATOM 1239 N N . GLU A 1 160 ? 33.528 -7.200 -48.837 1.00 79.06 160 GLU A N 1
ATOM 1240 C CA . GLU A 1 160 ? 32.771 -8.308 -48.255 1.00 79.06 160 GLU A CA 1
ATOM 1241 C C . GLU A 1 160 ? 31.558 -8.653 -49.133 1.00 79.06 160 GLU A C 1
ATOM 1243 O O . GLU A 1 160 ? 30.977 -7.745 -49.741 1.00 79.06 160 GLU A O 1
ATOM 1248 N N . PRO A 1 161 ? 31.167 -9.941 -49.204 1.00 79.50 161 PRO A N 1
ATOM 1249 C CA . PRO A 1 161 ? 29.953 -10.341 -49.896 1.00 79.50 161 PRO A CA 1
ATOM 1250 C C . PRO A 1 161 ? 28.759 -9.538 -49.379 1.00 79.50 161 PRO A C 1
ATOM 1252 O O . PRO A 1 161 ? 28.521 -9.465 -48.174 1.00 79.50 161 PRO A O 1
ATOM 1255 N N . VAL A 1 162 ? 28.023 -8.922 -50.297 1.00 82.94 162 VAL A N 1
ATOM 1256 C CA . VAL A 1 162 ? 26.769 -8.229 -49.995 1.00 82.94 162 VAL A CA 1
ATOM 1257 C C . VAL A 1 162 ? 25.602 -9.160 -50.298 1.00 82.94 162 VAL A C 1
ATOM 1259 O O . VAL A 1 162 ? 25.675 -9.951 -51.236 1.00 82.94 162 VAL A O 1
ATOM 1262 N N . GLU A 1 163 ? 24.528 -9.060 -49.516 1.00 84.44 163 GLU A N 1
ATOM 1263 C CA . GLU A 1 163 ? 23.349 -9.925 -49.662 1.00 84.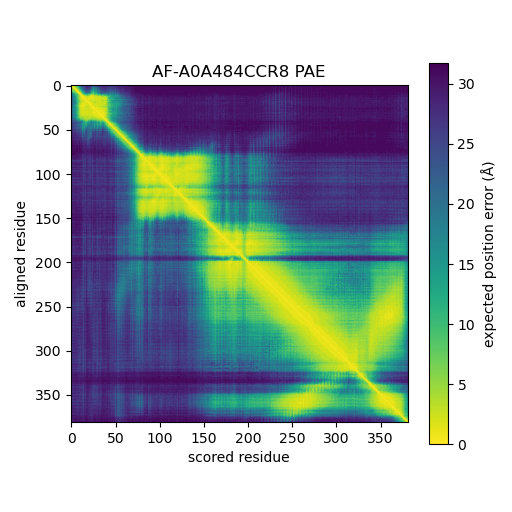44 163 GLU A CA 1
ATOM 1264 C C . GLU A 1 163 ? 22.678 -9.771 -51.032 1.00 84.44 163 GLU A C 1
ATOM 1266 O O . GLU A 1 163 ? 22.243 -10.758 -51.621 1.00 84.44 163 GLU A O 1
ATOM 1271 N N . ASN A 1 164 ? 22.637 -8.542 -51.560 1.00 84.62 164 ASN A N 1
ATOM 1272 C CA . ASN A 1 164 ? 22.049 -8.239 -52.858 1.00 84.62 164 ASN A CA 1
ATOM 1273 C C . ASN A 1 164 ? 23.013 -7.414 -53.726 1.00 84.62 164 ASN A C 1
ATOM 1275 O O . ASN A 1 164 ? 23.261 -6.234 -53.466 1.00 84.62 164 ASN A O 1
ATOM 1279 N N . LEU A 1 165 ? 23.566 -8.047 -54.765 1.00 80.88 165 LEU A N 1
ATOM 1280 C CA . LEU A 1 165 ? 24.473 -7.402 -55.720 1.00 80.88 165 LEU A CA 1
ATOM 1281 C C . LEU A 1 165 ? 23.734 -6.467 -56.687 1.00 80.88 165 LEU A C 1
ATOM 1283 O O . LEU A 1 165 ? 24.278 -5.422 -57.046 1.00 80.88 165 LEU A O 1
ATOM 1287 N N . ASP A 1 166 ? 22.496 -6.795 -57.061 1.00 83.50 166 ASP A N 1
ATOM 1288 C CA . ASP A 1 166 ? 21.712 -6.007 -58.019 1.00 83.50 166 ASP A CA 1
ATOM 1289 C C . ASP A 1 166 ? 21.329 -4.638 -57.439 1.00 83.50 166 ASP A C 1
ATOM 1291 O O . ASP A 1 166 ? 21.340 -3.632 -58.147 1.00 83.50 166 ASP A O 1
ATOM 1295 N N . GLU A 1 167 ? 21.100 -4.554 -56.124 1.00 85.88 167 GLU A N 1
ATOM 1296 C CA . GLU A 1 167 ? 20.841 -3.293 -55.409 1.00 85.88 167 GLU A CA 1
ATOM 1297 C C . GLU A 1 167 ? 22.049 -2.344 -55.360 1.00 85.88 167 GLU A C 1
ATOM 1299 O O . GLU A 1 167 ? 21.909 -1.152 -55.073 1.00 85.88 167 GLU A O 1
ATOM 1304 N N . ARG A 1 168 ? 23.255 -2.844 -55.651 1.00 88.81 168 ARG A N 1
ATOM 1305 C CA . ARG A 1 168 ? 24.479 -2.033 -55.741 1.00 88.81 168 ARG A CA 1
ATOM 1306 C C . ARG A 1 168 ? 24.695 -1.450 -57.136 1.00 88.81 168 ARG A C 1
ATOM 1308 O O . ARG A 1 168 ? 25.597 -0.625 -57.311 1.00 88.81 168 ARG A O 1
ATOM 1315 N N . ALA A 1 169 ? 23.877 -1.848 -58.108 1.00 89.06 169 ALA A N 1
ATOM 1316 C CA . ALA A 1 169 ? 23.928 -1.378 -59.479 1.00 89.06 169 ALA A CA 1
ATOM 1317 C C . ALA A 1 169 ? 22.694 -0.535 -59.831 1.00 89.06 169 ALA A C 1
ATOM 1319 O O . ALA A 1 169 ? 21.580 -0.716 -59.346 1.00 89.06 169 ALA A O 1
ATOM 1320 N N . CYS A 1 170 ? 22.884 0.425 -60.726 1.00 91.38 170 CYS A N 1
ATOM 1321 C CA . CYS A 1 170 ? 21.792 1.177 -61.305 1.00 91.38 170 CYS A CA 1
ATOM 1322 C C . CYS A 1 170 ? 20.993 0.275 -62.246 1.00 91.38 170 CYS A C 1
ATOM 1324 O O . CYS A 1 170 ? 21.482 -0.076 -63.317 1.00 91.38 170 CYS A O 1
ATOM 1326 N N . LEU A 1 171 ? 19.731 0.009 -61.910 1.00 89.00 171 LEU A N 1
ATOM 1327 C CA . LEU A 1 171 ? 18.832 -0.826 -62.719 1.00 89.00 171 LEU A CA 1
ATOM 1328 C C . LEU A 1 171 ? 18.651 -0.346 -64.172 1.00 89.00 171 LEU A C 1
ATOM 1330 O O . LEU A 1 171 ? 18.302 -1.135 -65.039 1.00 89.00 171 LEU A O 1
ATOM 1334 N N . LYS A 1 172 ? 18.881 0.945 -64.454 1.00 89.50 172 LYS A N 1
ATOM 1335 C CA . LYS A 1 172 ? 18.772 1.501 -65.815 1.00 89.50 172 LYS A CA 1
ATOM 1336 C C . LYS A 1 172 ? 20.030 1.303 -66.655 1.00 89.50 172 LYS A C 1
ATOM 1338 O O . LYS A 1 172 ? 19.934 1.117 -67.860 1.00 89.50 172 LYS A O 1
ATOM 1343 N N . HIS A 1 173 ? 21.200 1.405 -66.030 1.00 91.50 173 HIS A N 1
ATOM 1344 C CA . HIS A 1 173 ? 22.479 1.495 -66.738 1.00 91.50 173 HIS A CA 1
ATOM 1345 C C . HIS A 1 173 ? 23.411 0.309 -66.465 1.00 91.50 173 HIS A C 1
ATOM 1347 O O . HIS A 1 173 ? 24.485 0.244 -67.055 1.00 91.50 173 HIS A O 1
ATOM 1353 N N . GLY A 1 174 ? 23.052 -0.586 -65.540 1.00 88.50 174 GLY A N 1
ATOM 1354 C CA . GLY A 1 174 ? 23.881 -1.716 -65.113 1.00 88.50 174 GLY A CA 1
ATOM 1355 C C . GLY A 1 174 ? 25.209 -1.309 -64.466 1.00 88.50 174 GLY A C 1
ATOM 1356 O O . GLY A 1 174 ? 26.109 -2.132 -64.342 1.00 88.50 174 GLY A O 1
ATOM 1357 N N . ARG A 1 175 ? 25.368 -0.031 -64.093 1.00 89.38 175 ARG A N 1
ATOM 1358 C CA . ARG A 1 175 ? 26.613 0.518 -63.536 1.00 89.38 175 ARG A CA 1
ATOM 1359 C C . ARG A 1 175 ? 26.554 0.640 -62.017 1.00 89.38 175 ARG A C 1
ATOM 1361 O O . ARG A 1 175 ? 25.471 0.923 -61.506 1.00 89.38 175 ARG A O 1
ATOM 1368 N N . PRO A 1 176 ? 27.690 0.519 -61.309 1.00 90.44 176 PRO A N 1
ATOM 1369 C CA . PRO A 1 176 ? 27.750 0.735 -59.869 1.00 90.44 176 PRO A CA 1
ATOM 1370 C C . PRO A 1 176 ? 27.150 2.079 -59.441 1.00 90.44 176 PRO A C 1
ATOM 1372 O O . PRO A 1 176 ? 27.270 3.096 -60.132 1.00 90.44 176 PRO A O 1
ATOM 1375 N N . LEU A 1 177 ? 26.477 2.073 -58.294 1.00 92.75 177 LEU A N 1
ATOM 1376 C CA . LEU A 1 177 ? 26.028 3.287 -57.628 1.00 92.75 177 LEU A CA 1
ATOM 1377 C C . LEU A 1 177 ? 27.205 3.843 -56.821 1.00 92.75 177 LEU A C 1
ATOM 1379 O O . LEU A 1 177 ? 27.532 3.290 -55.777 1.00 92.75 177 LEU A O 1
ATOM 1383 N N . GLU A 1 178 ? 27.841 4.903 -57.323 1.00 91.75 178 GLU A N 1
ATOM 1384 C CA . GLU A 1 178 ? 29.048 5.525 -56.736 1.00 91.75 178 GLU A CA 1
ATOM 1385 C C . GLU A 1 178 ? 28.791 6.963 -56.252 1.00 91.75 178 GLU A C 1
ATOM 1387 O O . GLU A 1 178 ? 29.579 7.534 -55.501 1.00 91.75 178 GLU A O 1
ATOM 1392 N N . LEU A 1 179 ? 27.657 7.551 -56.647 1.00 93.69 179 LEU A N 1
ATOM 1393 C CA . LEU A 1 179 ? 27.279 8.925 -56.325 1.00 93.69 179 LEU A CA 1
ATOM 1394 C C . LEU A 1 179 ? 25.982 8.961 -55.509 1.00 93.69 179 LEU A C 1
ATOM 1396 O O . LEU A 1 179 ? 25.113 8.104 -55.657 1.00 93.69 179 LEU A O 1
ATOM 1400 N N . TYR A 1 180 ? 25.817 9.980 -54.674 1.00 94.81 180 TYR A N 1
ATOM 1401 C CA . TYR A 1 180 ? 24.599 10.255 -53.921 1.00 94.81 180 TYR A CA 1
ATOM 1402 C C . TYR A 1 180 ? 24.035 11.619 -54.317 1.00 94.81 180 TYR A C 1
ATOM 1404 O O . TYR A 1 180 ? 24.713 12.640 -54.212 1.00 94.81 180 TYR A O 1
ATOM 1412 N N . SER A 1 181 ? 22.771 11.647 -54.741 1.00 92.50 181 SER A N 1
ATOM 1413 C CA . SER A 1 181 ? 22.045 12.894 -54.991 1.00 92.50 181 SER A CA 1
ATOM 1414 C C . SER A 1 181 ? 21.361 13.342 -53.704 1.00 92.50 181 SER A C 1
ATOM 1416 O O . SER A 1 181 ? 20.438 12.668 -53.240 1.00 92.50 181 SER A O 1
ATOM 1418 N N . ARG A 1 182 ? 21.780 14.481 -53.132 1.00 92.31 182 ARG A N 1
ATOM 1419 C CA . ARG A 1 182 ? 21.146 15.032 -51.919 1.00 92.31 182 ARG A CA 1
ATOM 1420 C C . ARG A 1 182 ? 19.710 15.464 -52.176 1.00 92.31 182 ARG A C 1
ATOM 1422 O O . ARG A 1 182 ? 18.827 15.056 -51.434 1.00 92.31 182 ARG A O 1
ATOM 1429 N N . LYS A 1 183 ? 19.465 16.157 -53.288 1.00 89.06 183 LYS A N 1
ATOM 1430 C CA . LYS A 1 183 ? 18.127 16.561 -53.734 1.00 89.06 183 LYS A CA 1
ATOM 1431 C C . LYS A 1 183 ? 17.146 15.395 -53.895 1.00 89.06 183 LYS A C 1
ATOM 1433 O O . LYS A 1 183 ? 15.990 15.515 -53.506 1.00 89.06 183 LYS A O 1
ATOM 1438 N N . LYS A 1 184 ? 17.582 14.285 -54.512 1.00 88.94 184 LYS A N 1
ATOM 1439 C CA . LYS A 1 184 ? 16.729 13.105 -54.787 1.00 88.94 184 LYS A CA 1
ATOM 1440 C C . LYS A 1 184 ? 16.796 12.042 -53.674 1.00 88.94 184 LYS A C 1
ATOM 1442 O O . LYS A 1 184 ? 16.172 10.998 -53.821 1.00 88.94 184 LYS A O 1
ATOM 1447 N N . GLU A 1 185 ? 17.595 12.276 -52.632 1.00 92.31 185 GLU A N 1
ATOM 1448 C CA . GLU A 1 185 ? 17.883 11.368 -51.512 1.00 92.31 185 GLU A CA 1
ATOM 1449 C C . GLU A 1 185 ? 18.141 9.903 -51.898 1.00 92.31 185 GLU A C 1
ATOM 1451 O O . GLU A 1 185 ? 17.635 8.968 -51.279 1.00 92.31 185 GLU A O 1
ATOM 1456 N N . ARG A 1 186 ? 18.946 9.682 -52.940 1.00 91.88 186 ARG A N 1
ATOM 1457 C CA . ARG A 1 186 ? 19.223 8.330 -53.440 1.00 91.88 186 ARG A CA 1
ATOM 1458 C C . ARG A 1 186 ? 20.614 8.201 -54.040 1.00 91.88 186 ARG A C 1
ATOM 1460 O O . ARG A 1 186 ? 21.165 9.167 -54.575 1.00 91.88 186 ARG A O 1
ATOM 1467 N N . CYS A 1 187 ? 21.128 6.977 -54.026 1.00 94.06 187 CYS A N 1
ATOM 1468 C CA . CYS A 1 187 ? 22.341 6.615 -54.747 1.00 94.06 187 CYS A CA 1
ATOM 1469 C C . CYS A 1 187 ? 22.062 6.537 -56.259 1.00 94.06 187 CYS A C 1
ATOM 1471 O O . CYS A 1 187 ? 21.009 6.058 -56.688 1.00 94.06 187 CYS A O 1
ATOM 1473 N N . ILE A 1 188 ? 22.997 7.015 -57.075 1.00 92.75 188 ILE A N 1
ATOM 1474 C CA . ILE A 1 188 ? 22.931 7.043 -58.538 1.00 92.75 188 ILE A CA 1
ATOM 1475 C C . ILE A 1 188 ? 24.286 6.619 -59.136 1.00 92.75 188 ILE A C 1
ATOM 1477 O O . ILE A 1 188 ? 25.321 6.698 -58.477 1.00 92.75 188 ILE A O 1
ATOM 1481 N N . CYS A 1 189 ? 24.293 6.161 -60.390 1.00 93.06 189 CYS A N 1
ATOM 1482 C CA . CYS A 1 189 ? 25.531 5.939 -61.148 1.00 93.06 189 CYS A CA 1
ATOM 1483 C C . CYS A 1 189 ? 25.933 7.198 -61.931 1.00 93.06 189 CYS A C 1
ATOM 1485 O O . CYS A 1 189 ? 25.098 8.074 -62.156 1.00 93.06 189 CYS A O 1
ATOM 1487 N N . VAL A 1 190 ? 27.153 7.227 -62.469 1.00 89.81 190 VAL A N 1
ATOM 1488 C CA . VAL A 1 190 ? 27.680 8.352 -63.270 1.00 89.81 190 VAL A CA 1
ATOM 1489 C C . VAL A 1 190 ? 26.823 8.733 -64.487 1.00 89.81 190 VAL A C 1
ATOM 1491 O O . VAL A 1 190 ? 26.728 9.906 -64.812 1.00 89.81 190 VAL A O 1
ATOM 1494 N N . LEU A 1 191 ? 26.135 7.778 -65.128 1.00 90.06 191 LEU A N 1
ATOM 1495 C CA . LEU A 1 191 ? 25.258 8.052 -66.284 1.00 90.06 191 LEU A CA 1
ATOM 1496 C C . LEU A 1 191 ? 23.888 8.633 -65.898 1.00 90.06 191 LEU A C 1
ATOM 1498 O O . LEU A 1 191 ? 23.128 9.059 -66.757 1.00 90.06 191 LEU A O 1
ATOM 1502 N N . CYS A 1 192 ? 23.549 8.621 -64.609 1.00 89.06 192 CYS A N 1
ATOM 1503 C CA . CYS A 1 192 ? 22.351 9.278 -64.086 1.00 89.06 192 CYS A CA 1
ATOM 1504 C C . CYS A 1 192 ? 22.631 10.727 -63.654 1.00 89.06 192 CYS A C 1
ATOM 1506 O O . CYS A 1 192 ? 21.728 11.365 -63.107 1.00 89.06 192 CYS A O 1
ATOM 1508 N N . LEU A 1 193 ? 23.870 11.205 -63.824 1.00 86.00 193 LEU A N 1
ATOM 1509 C CA . LEU A 1 193 ? 24.246 12.587 -63.567 1.00 86.00 193 LEU A CA 1
ATOM 1510 C C . LEU A 1 193 ? 23.716 13.460 -64.712 1.00 86.00 193 LEU A C 1
ATOM 1512 O O . LEU A 1 193 ? 24.007 13.209 -65.877 1.00 86.00 193 LEU A O 1
ATOM 1516 N N . GLU A 1 194 ? 22.899 14.448 -64.366 1.00 80.69 194 GLU A N 1
ATOM 1517 C CA . GLU A 1 194 ? 22.381 15.468 -65.286 1.00 80.69 194 GLU A CA 1
ATOM 1518 C C . GLU A 1 194 ? 23.293 16.710 -65.192 1.00 80.69 194 GLU A C 1
ATOM 1520 O O . GLU A 1 194 ? 23.890 16.933 -64.137 1.00 80.69 194 GLU A O 1
ATOM 1525 N N . GLU A 1 195 ? 23.403 17.511 -66.260 1.00 64.19 195 GLU A N 1
ATOM 1526 C CA . GLU A 1 195 ? 24.401 18.598 -66.391 1.00 64.19 195 GLU A CA 1
ATOM 1527 C C . GLU A 1 195 ? 24.295 19.715 -65.319 1.00 64.19 195 GLU A C 1
ATOM 1529 O O . GLU A 1 195 ? 25.297 20.366 -65.041 1.00 64.19 195 GLU A O 1
ATOM 1534 N N . ASP A 1 196 ? 23.153 19.863 -64.628 1.00 60.50 196 ASP A N 1
ATOM 1535 C CA . ASP A 1 196 ? 22.863 20.982 -63.703 1.00 60.50 196 ASP A CA 1
ATOM 1536 C C . ASP A 1 196 ? 22.706 20.589 -62.209 1.00 60.50 196 ASP A C 1
ATOM 1538 O O . ASP A 1 196 ? 21.859 21.137 -61.496 1.00 60.50 196 ASP A O 1
ATOM 1542 N N . GLN A 1 197 ? 23.459 19.612 -61.681 1.00 66.69 197 GLN A N 1
ATOM 1543 C CA . GLN A 1 197 ? 23.335 19.213 -60.261 1.00 66.69 197 GLN A CA 1
ATOM 1544 C C . GLN A 1 197 ? 24.605 19.433 -59.423 1.00 66.69 197 GLN A C 1
ATOM 1546 O O . GLN A 1 197 ? 25.418 18.529 -59.253 1.00 66.69 197 GLN A O 1
ATOM 1551 N N . GLU A 1 198 ? 24.688 20.597 -58.769 1.00 65.56 198 GLU A N 1
ATOM 1552 C CA . GLU A 1 198 ? 25.724 20.939 -57.770 1.00 65.56 198 GLU A CA 1
ATOM 1553 C C . GLU A 1 198 ? 25.626 20.125 -56.454 1.00 65.56 198 GLU A C 1
ATOM 1555 O O . GLU A 1 198 ? 26.543 20.128 -55.637 1.00 65.56 198 GLU A O 1
ATOM 1560 N N . GLU A 1 199 ? 24.531 19.387 -56.229 1.00 83.62 199 GLU A N 1
ATOM 1561 C CA . GLU A 1 199 ? 24.259 18.656 -54.977 1.00 83.62 199 GLU A CA 1
ATOM 1562 C C . GLU A 1 199 ? 24.563 17.144 -55.020 1.00 83.62 199 GLU A C 1
ATOM 1564 O O . GLU A 1 199 ? 24.122 16.380 -54.147 1.00 83.62 199 GLU A O 1
ATOM 1569 N N . VAL A 1 200 ? 25.298 16.686 -56.034 1.00 92.19 200 VAL A N 1
ATOM 1570 C CA . VAL A 1 200 ? 25.740 15.291 -56.137 1.00 92.19 200 VAL A CA 1
ATOM 1571 C C . VAL A 1 200 ? 27.139 15.146 -55.547 1.00 92.19 200 VAL A C 1
ATOM 1573 O O . VAL A 1 200 ? 28.055 15.878 -55.903 1.00 92.19 200 VAL A O 1
ATOM 1576 N N . VAL A 1 201 ? 27.305 14.188 -54.638 1.00 93.56 201 VAL A N 1
ATOM 1577 C CA . VAL A 1 201 ? 28.575 13.910 -53.948 1.00 93.56 201 VAL A CA 1
ATOM 1578 C C . VAL A 1 201 ? 28.929 12.424 -54.039 1.00 93.56 201 VAL A C 1
ATOM 1580 O O . VAL A 1 201 ? 28.030 11.613 -54.275 1.00 93.56 201 VAL A O 1
ATOM 1583 N N . PRO A 1 202 ? 30.198 12.030 -53.836 1.00 94.81 202 PRO A N 1
ATOM 1584 C CA . PRO A 1 202 ? 30.558 10.625 -53.653 1.00 94.81 202 PRO A CA 1
ATOM 1585 C C . PRO A 1 202 ? 29.774 9.983 -52.501 1.00 94.81 202 PRO A C 1
ATOM 1587 O O . PRO A 1 202 ? 29.485 10.631 -51.487 1.00 94.81 202 PRO A O 1
ATOM 1590 N N . ILE A 1 203 ? 29.424 8.702 -52.642 1.00 93.56 203 ILE A N 1
ATOM 1591 C CA . ILE A 1 203 ? 28.662 7.978 -51.610 1.00 93.56 203 ILE A CA 1
ATOM 1592 C C . ILE A 1 203 ? 29.447 7.888 -50.306 1.00 93.56 203 ILE A C 1
ATOM 1594 O O . ILE A 1 203 ? 28.847 7.990 -49.239 1.00 93.56 203 ILE A O 1
ATOM 1598 N N . GLU A 1 204 ? 30.764 7.719 -50.372 1.00 91.69 204 GLU A N 1
ATOM 1599 C CA . GLU A 1 204 ? 31.638 7.622 -49.205 1.00 91.69 204 GLU A CA 1
ATOM 1600 C C . GLU A 1 204 ? 31.548 8.887 -48.344 1.00 91.69 204 GLU A C 1
ATOM 1602 O O . GLU A 1 204 ? 31.371 8.789 -47.127 1.00 91.69 204 GLU A O 1
ATOM 1607 N N . ASP A 1 205 ? 31.576 10.065 -48.970 1.00 94.25 205 ASP A N 1
ATOM 1608 C CA . ASP A 1 205 ? 31.516 11.354 -48.277 1.00 94.25 205 ASP A CA 1
ATOM 1609 C C . ASP A 1 205 ? 30.160 11.561 -47.592 1.00 94.25 205 ASP A C 1
ATOM 1611 O O . ASP A 1 205 ? 30.085 11.924 -46.410 1.00 94.25 205 ASP A O 1
ATOM 1615 N N . GLU A 1 206 ? 29.063 11.295 -48.310 1.00 95.62 206 GLU A N 1
ATOM 1616 C CA . GLU A 1 206 ? 27.724 11.411 -47.728 1.00 95.62 206 GLU A CA 1
ATOM 1617 C C . GLU A 1 206 ? 27.490 10.356 -46.641 1.00 95.62 206 GLU A C 1
ATOM 1619 O O . GLU A 1 206 ? 26.877 10.651 -45.612 1.00 95.62 206 GLU A O 1
ATOM 1624 N N . TRP A 1 207 ? 28.015 9.143 -46.823 1.00 95.25 207 TRP A N 1
ATOM 1625 C CA . TRP A 1 207 ? 27.949 8.074 -45.835 1.00 95.25 207 TRP A CA 1
ATOM 1626 C C . TRP A 1 207 ? 28.661 8.466 -44.541 1.00 95.25 207 TRP A C 1
ATOM 1628 O O . TRP A 1 207 ? 28.062 8.337 -43.471 1.00 95.25 207 TRP A O 1
ATOM 1638 N N . VAL A 1 208 ? 29.887 9.005 -44.609 1.00 96.50 208 VAL A N 1
ATOM 1639 C CA . VAL A 1 208 ? 30.610 9.497 -43.422 1.00 96.50 208 VAL A CA 1
ATOM 1640 C C . VAL A 1 208 ? 29.782 10.564 -42.704 1.00 96.50 208 VAL A C 1
ATOM 1642 O O . VAL A 1 208 ? 29.582 10.477 -41.488 1.00 96.50 208 VAL A O 1
ATOM 1645 N N . LYS A 1 209 ? 29.230 11.531 -43.449 1.00 95.69 209 LYS A N 1
ATOM 1646 C CA . LYS A 1 209 ? 28.412 12.616 -42.892 1.00 95.69 209 LYS A CA 1
ATOM 1647 C C . LYS A 1 209 ? 27.138 12.099 -42.218 1.00 95.69 209 LYS A C 1
ATOM 1649 O O . LYS A 1 209 ? 26.859 12.456 -41.070 1.00 95.69 209 LYS A O 1
ATOM 1654 N N . LYS A 1 210 ? 26.361 11.244 -42.891 1.00 96.06 210 LYS A N 1
ATOM 1655 C CA . LYS A 1 210 ? 25.117 10.681 -42.339 1.00 96.06 210 LYS A CA 1
ATOM 1656 C C . LYS A 1 210 ? 25.389 9.745 -41.162 1.00 96.06 210 LYS A C 1
ATOM 1658 O O . LYS A 1 210 ? 24.651 9.788 -40.180 1.00 96.06 210 LYS A O 1
ATOM 1663 N N . LYS A 1 211 ? 26.476 8.968 -41.196 1.00 96.94 211 LYS A N 1
ATOM 1664 C CA . LYS A 1 211 ? 26.898 8.107 -40.080 1.00 96.94 211 LYS A CA 1
ATOM 1665 C C . LYS A 1 211 ? 27.293 8.922 -38.849 1.00 96.94 211 LYS A C 1
ATOM 1667 O O . LYS A 1 211 ? 26.895 8.572 -37.738 1.00 96.94 211 LYS A O 1
ATOM 1672 N N . ALA A 1 212 ? 28.012 10.030 -39.035 1.00 97.25 212 ALA A N 1
ATOM 1673 C CA . ALA A 1 212 ? 28.318 10.965 -37.955 1.00 97.25 212 ALA A CA 1
ATOM 1674 C C . ALA A 1 212 ? 27.041 11.595 -37.375 1.00 97.25 212 ALA A C 1
ATOM 1676 O O . ALA A 1 212 ? 26.862 11.603 -36.158 1.00 97.25 212 ALA A O 1
ATOM 1677 N N . LYS A 1 213 ? 26.107 12.034 -38.233 1.00 97.69 213 LYS A N 1
ATOM 1678 C CA . LYS A 1 213 ? 24.806 12.569 -37.800 1.00 97.69 213 LYS A CA 1
ATOM 1679 C C . LYS A 1 213 ? 24.017 11.548 -36.975 1.00 97.69 213 LYS A C 1
ATOM 1681 O O . LYS A 1 213 ? 23.550 11.888 -35.895 1.00 97.69 213 LYS A O 1
ATOM 1686 N N . LEU A 1 214 ? 23.930 10.295 -37.432 1.00 98.25 214 LEU A N 1
ATOM 1687 C CA . LEU A 1 214 ? 23.284 9.213 -36.681 1.00 98.25 214 LEU A CA 1
ATOM 1688 C C . LEU A 1 214 ? 23.935 8.995 -35.313 1.00 98.25 214 LEU A C 1
ATOM 1690 O O . LEU A 1 214 ? 23.227 8.855 -34.319 1.00 98.25 214 LEU A O 1
ATOM 1694 N N . LYS A 1 215 ? 25.272 8.994 -35.243 1.00 97.75 215 LYS A N 1
ATOM 1695 C CA . LYS A 1 215 ? 26.000 8.844 -33.976 1.00 97.75 215 LYS A CA 1
ATOM 1696 C C . LYS A 1 215 ? 25.682 9.985 -33.004 1.00 97.75 215 LYS A C 1
ATOM 1698 O O . LYS A 1 215 ? 25.427 9.713 -31.833 1.00 97.75 215 LYS A O 1
ATOM 1703 N N . ASN A 1 216 ? 25.645 11.224 -33.489 1.00 97.75 216 ASN A N 1
ATOM 1704 C CA . ASN A 1 216 ? 25.323 12.393 -32.669 1.00 97.75 216 ASN A CA 1
ATOM 1705 C C . ASN A 1 216 ? 23.877 12.341 -32.164 1.00 97.75 216 ASN A C 1
ATOM 1707 O O . ASN A 1 216 ? 23.652 12.421 -30.961 1.00 97.75 216 ASN A O 1
ATOM 1711 N N . THR A 1 217 ? 22.907 12.099 -33.053 1.00 97.94 217 THR A N 1
ATOM 1712 C CA . THR A 1 217 ? 21.493 11.963 -32.669 1.00 97.94 217 THR A CA 1
ATOM 1713 C C . THR A 1 217 ? 21.280 10.812 -31.684 1.00 97.94 217 THR A C 1
ATOM 1715 O O . THR A 1 217 ? 20.533 10.962 -30.719 1.00 97.94 217 THR A O 1
ATOM 1718 N N . LYS A 1 218 ? 21.964 9.673 -31.865 1.00 98.06 218 LYS A N 1
ATOM 1719 C CA . LYS A 1 218 ? 21.942 8.572 -30.891 1.00 98.06 218 LYS A CA 1
ATOM 1720 C C . LYS A 1 218 ? 22.438 9.036 -29.517 1.00 98.06 218 LYS A C 1
ATOM 1722 O O . LYS A 1 218 ? 21.779 8.740 -28.526 1.00 98.06 218 LYS A O 1
ATOM 1727 N N . GLY A 1 219 ? 23.543 9.781 -29.462 1.00 98.06 219 GLY A N 1
ATOM 1728 C CA . GLY A 1 219 ? 24.080 10.345 -28.220 1.00 98.06 219 GLY A CA 1
ATOM 1729 C C . GLY A 1 219 ? 23.102 11.296 -27.522 1.00 98.06 219 GLY A C 1
ATOM 1730 O O . GLY A 1 219 ? 22.833 11.131 -26.336 1.00 98.06 219 GLY A O 1
ATOM 1731 N N . GLU A 1 220 ? 22.491 12.224 -28.263 1.00 98.38 220 GLU A N 1
ATOM 1732 C CA . GLU A 1 220 ? 21.479 13.153 -27.730 1.00 98.38 220 GLU A CA 1
ATOM 1733 C C . GLU A 1 220 ? 20.258 12.418 -27.157 1.00 98.38 220 GLU A C 1
ATOM 1735 O O . GLU A 1 220 ? 19.724 12.784 -26.107 1.00 98.38 220 GLU A O 1
ATOM 1740 N N . LEU A 1 221 ? 19.798 11.364 -27.839 1.00 98.31 221 LEU A N 1
ATOM 1741 C CA . LEU A 1 221 ? 18.698 10.531 -27.355 1.00 98.31 221 LEU A CA 1
ATOM 1742 C C . LEU A 1 221 ? 19.096 9.745 -26.100 1.00 98.31 221 LEU A C 1
ATOM 1744 O O . LEU A 1 221 ? 18.306 9.667 -25.161 1.00 98.31 221 LEU A O 1
ATOM 1748 N N . GLN A 1 222 ? 20.318 9.212 -26.045 1.00 98.44 222 GLN A N 1
ATOM 1749 C CA . GLN A 1 222 ? 20.842 8.533 -24.857 1.00 98.44 222 GLN A CA 1
ATOM 1750 C C . GLN A 1 222 ? 20.924 9.483 -23.654 1.00 98.44 222 GLN A C 1
ATOM 1752 O O . GLN A 1 222 ? 20.468 9.125 -22.570 1.00 98.44 222 GLN A O 1
ATOM 1757 N N . GLU A 1 223 ? 21.402 10.714 -23.839 1.00 98.44 223 GLU A N 1
ATOM 1758 C CA . GLU A 1 223 ? 21.430 11.729 -22.779 1.00 98.44 223 GLU A CA 1
ATOM 1759 C C . GLU A 1 223 ? 20.013 12.086 -22.297 1.00 98.44 223 GLU A C 1
ATOM 1761 O O . GLU A 1 223 ? 19.743 12.149 -21.096 1.00 98.44 223 GLU A O 1
ATOM 1766 N N . LYS A 1 224 ? 19.066 12.251 -23.231 1.00 98.56 224 LYS A N 1
ATOM 1767 C CA . LYS A 1 224 ? 17.647 12.485 -22.924 1.00 98.56 224 LYS A CA 1
ATOM 1768 C C . LYS A 1 224 ? 17.016 11.351 -22.118 1.00 98.56 224 LYS A C 1
ATOM 1770 O O . LYS A 1 224 ? 16.147 11.639 -21.292 1.00 98.56 224 LYS A O 1
ATOM 1775 N N . ILE A 1 225 ? 17.410 10.102 -22.371 1.00 98.56 225 ILE A N 1
ATOM 1776 C CA . ILE A 1 225 ? 16.963 8.929 -21.609 1.00 98.56 225 ILE A CA 1
ATOM 1777 C C . ILE A 1 225 ? 17.539 8.973 -20.194 1.00 98.56 225 ILE A C 1
ATOM 1779 O O . ILE A 1 225 ? 16.781 8.820 -19.242 1.00 98.56 225 ILE A O 1
ATOM 1783 N N . VAL A 1 226 ? 18.844 9.226 -20.043 1.00 98.56 226 VAL A N 1
ATOM 1784 C CA . VAL A 1 226 ? 19.494 9.308 -18.722 1.00 98.56 226 VAL A CA 1
ATOM 1785 C C . VAL A 1 226 ? 18.850 10.396 -17.861 1.00 98.56 226 VAL A C 1
ATOM 1787 O O . VAL A 1 226 ? 18.462 10.118 -16.730 1.00 98.56 226 VAL A O 1
ATOM 1790 N N . LYS A 1 227 ? 18.631 11.597 -18.412 1.00 98.62 227 LYS A N 1
ATOM 1791 C CA . LYS A 1 227 ? 17.955 12.693 -17.694 1.00 98.62 227 LYS A CA 1
ATOM 1792 C C . LYS A 1 227 ? 16.538 12.322 -17.257 1.00 98.62 227 LYS A C 1
ATOM 1794 O O . LYS A 1 227 ? 16.154 12.599 -16.129 1.00 98.62 227 LYS A O 1
ATOM 1799 N N . ARG A 1 228 ? 15.761 11.677 -18.137 1.00 98.50 228 ARG A N 1
ATOM 1800 C CA . ARG A 1 228 ? 14.394 11.233 -17.811 1.00 98.50 228 ARG A CA 1
ATOM 1801 C C . ARG A 1 228 ? 14.379 10.168 -16.721 1.00 98.50 228 ARG A C 1
ATOM 1803 O O . ARG A 1 228 ? 13.500 10.221 -15.876 1.00 98.50 228 ARG A O 1
ATOM 1810 N N . LYS A 1 229 ? 15.341 9.239 -16.723 1.00 98.44 229 LYS A N 1
ATOM 1811 C CA . LYS A 1 229 ? 15.488 8.247 -15.649 1.00 98.44 229 LYS A CA 1
ATOM 1812 C C . LYS A 1 229 ? 15.793 8.917 -14.307 1.00 98.44 229 LYS A C 1
ATOM 1814 O O . LYS A 1 229 ? 15.058 8.674 -13.364 1.00 98.44 229 LYS A O 1
ATOM 1819 N N . SER A 1 230 ? 16.761 9.840 -14.270 1.00 98.19 230 SER A N 1
ATOM 1820 C CA . SER A 1 230 ? 17.066 10.631 -13.061 1.00 98.19 230 SER A CA 1
ATOM 1821 C C . SER A 1 230 ? 15.826 11.342 -12.525 1.00 98.19 230 SER A C 1
ATOM 1823 O O . SER A 1 230 ? 15.520 11.257 -11.344 1.00 98.19 230 SER A O 1
ATOM 1825 N N . TRP A 1 231 ? 15.057 11.988 -13.406 1.00 98.31 231 TRP A N 1
ATOM 1826 C CA . TRP A 1 231 ? 13.859 12.713 -12.992 1.00 98.31 231 TRP A CA 1
ATOM 1827 C C . TRP A 1 231 ? 12.752 11.797 -12.447 1.00 98.31 231 TRP A C 1
ATOM 1829 O O . TRP A 1 231 ? 12.045 12.172 -11.512 1.00 98.31 231 TRP A O 1
ATOM 1839 N N . VAL A 1 232 ? 12.612 10.587 -13.001 1.00 98.25 232 VAL A N 1
ATOM 1840 C CA . VAL A 1 232 ? 11.716 9.557 -12.454 1.00 98.25 232 VAL A CA 1
ATOM 1841 C C . VAL A 1 232 ? 12.169 9.145 -11.051 1.00 98.25 232 VAL A C 1
ATOM 1843 O O . VAL A 1 232 ? 11.337 9.111 -10.145 1.00 98.25 232 VAL A O 1
ATOM 1846 N N . ASP A 1 233 ? 13.466 8.902 -10.851 1.00 97.62 233 ASP A N 1
ATOM 1847 C CA . ASP A 1 233 ? 14.023 8.505 -9.551 1.00 97.62 233 ASP A CA 1
ATOM 1848 C C . ASP A 1 233 ? 13.858 9.616 -8.494 1.00 97.62 233 ASP A C 1
ATOM 1850 O O . ASP A 1 233 ? 13.442 9.355 -7.361 1.00 97.62 233 ASP A O 1
ATOM 1854 N N . GLU A 1 234 ? 14.106 10.873 -8.871 1.00 98.12 234 GLU A N 1
ATOM 1855 C CA . GLU A 1 234 ? 13.905 12.054 -8.021 1.00 98.12 234 GLU A CA 1
ATOM 1856 C C . GLU A 1 234 ? 12.434 12.222 -7.630 1.00 98.12 234 GLU A C 1
ATOM 1858 O O . GLU A 1 234 ? 12.115 12.352 -6.449 1.00 98.12 234 GLU A O 1
ATOM 1863 N N . THR A 1 235 ? 11.524 12.148 -8.606 1.00 96.62 235 THR A N 1
ATOM 1864 C CA . THR A 1 235 ? 10.078 12.263 -8.362 1.00 96.62 235 THR A CA 1
ATOM 1865 C C . THR A 1 235 ? 9.585 11.139 -7.453 1.00 96.62 235 THR A C 1
ATOM 1867 O O . THR A 1 235 ? 8.808 11.386 -6.532 1.00 96.62 235 THR A O 1
ATOM 1870 N N . SER A 1 236 ? 10.063 9.910 -7.672 1.00 96.94 236 SER A N 1
ATOM 1871 C CA . SER A 1 236 ? 9.736 8.766 -6.819 1.00 96.94 236 SER A CA 1
ATOM 1872 C C . SER A 1 236 ? 10.229 8.971 -5.386 1.00 96.94 236 SER A C 1
ATOM 1874 O O . SER A 1 236 ? 9.505 8.670 -4.440 1.00 96.94 236 SER A O 1
ATOM 1876 N N . SER A 1 237 ? 11.433 9.517 -5.215 1.00 97.56 237 SER A N 1
ATOM 1877 C CA . SER A 1 237 ? 12.010 9.797 -3.895 1.00 97.56 237 SER A CA 1
ATOM 1878 C C . SER A 1 237 ? 11.246 10.907 -3.164 1.00 97.56 237 SER A C 1
ATOM 1880 O O . SER A 1 237 ? 10.939 10.772 -1.980 1.00 97.56 237 SER A O 1
ATOM 1882 N N . SER A 1 238 ? 10.873 11.986 -3.863 1.00 97.38 238 SER A N 1
ATOM 1883 C CA . SER A 1 238 ? 10.034 13.054 -3.302 1.00 97.38 238 SER A CA 1
ATOM 1884 C C . SER A 1 238 ? 8.639 12.556 -2.924 1.00 97.38 238 SER A C 1
ATOM 1886 O O . SER A 1 238 ? 8.132 12.920 -1.864 1.00 97.38 238 SER A O 1
ATOM 1888 N N . LEU A 1 239 ? 8.031 11.701 -3.754 1.00 97.12 239 LEU A N 1
ATOM 1889 C CA . LEU A 1 239 ? 6.747 11.075 -3.446 1.00 97.12 239 LEU A CA 1
ATOM 1890 C C . LEU A 1 239 ? 6.838 10.215 -2.184 1.00 97.12 239 LEU A C 1
ATOM 1892 O O . LEU A 1 239 ? 5.954 10.309 -1.338 1.00 97.12 239 LEU A O 1
ATOM 1896 N N . GLN A 1 240 ? 7.889 9.402 -2.048 1.00 97.19 240 GLN A N 1
ATOM 1897 C CA . GLN A 1 240 ? 8.070 8.567 -0.862 1.00 97.19 24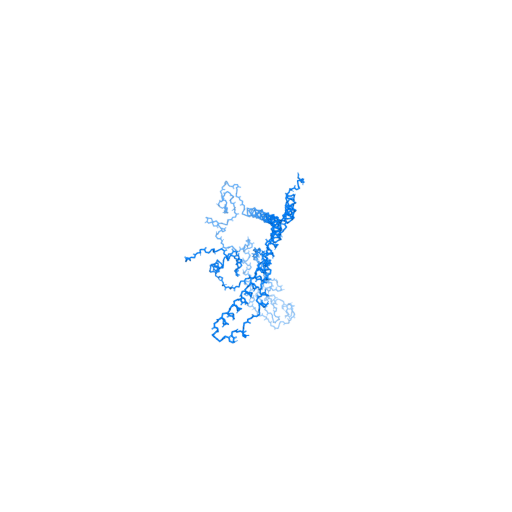0 GLN A CA 1
ATOM 1898 C C . GLN A 1 240 ? 8.236 9.418 0.401 1.00 97.19 240 GLN A C 1
ATOM 1900 O O . GLN A 1 240 ? 7.520 9.202 1.367 1.00 97.19 240 GLN A O 1
ATOM 1905 N N . SER A 1 241 ? 9.074 10.457 0.354 1.00 96.06 241 SER A N 1
ATOM 1906 C CA . SER A 1 241 ? 9.231 11.398 1.472 1.00 96.06 241 SER A CA 1
ATOM 1907 C C . SER A 1 241 ? 7.904 12.055 1.876 1.00 96.06 241 SER A C 1
ATOM 1909 O O . SER A 1 241 ? 7.605 12.184 3.060 1.00 96.06 241 SER A O 1
ATOM 1911 N N . CYS A 1 242 ? 7.070 12.430 0.901 1.00 94.94 242 CYS A N 1
ATOM 1912 C CA . CYS A 1 242 ? 5.741 12.973 1.175 1.00 94.94 242 CYS A CA 1
ATOM 1913 C C . CYS A 1 242 ? 4.811 11.932 1.817 1.00 94.94 242 CYS A C 1
ATOM 1915 O O . CYS A 1 242 ? 4.108 12.263 2.767 1.00 94.94 242 CYS A O 1
ATOM 1917 N N . LYS A 1 243 ? 4.825 10.679 1.342 1.00 96.75 243 LYS A N 1
ATOM 1918 C CA . LYS A 1 243 ? 4.056 9.585 1.955 1.00 96.75 243 LYS A CA 1
ATOM 1919 C C . LYS A 1 243 ? 4.469 9.348 3.403 1.00 96.75 243 LYS A C 1
ATOM 1921 O O . LYS A 1 243 ? 3.595 9.315 4.259 1.00 96.75 243 LYS A O 1
ATOM 1926 N N . ASP A 1 244 ? 5.769 9.265 3.668 1.00 95.69 244 ASP A N 1
ATOM 1927 C CA . ASP A 1 244 ? 6.298 9.042 5.015 1.00 95.69 244 ASP A CA 1
ATOM 1928 C C . ASP A 1 244 ? 5.888 10.188 5.958 1.00 95.69 244 ASP A C 1
ATOM 1930 O O . ASP A 1 244 ? 5.499 9.956 7.099 1.00 95.69 244 ASP A O 1
ATOM 1934 N N . GLN A 1 245 ? 5.914 11.440 5.482 1.00 92.25 245 GLN A N 1
ATOM 1935 C CA . GLN A 1 245 ? 5.431 12.594 6.254 1.00 92.25 245 GLN A CA 1
ATOM 1936 C C . GLN A 1 245 ? 3.933 12.506 6.556 1.00 92.25 245 GLN A C 1
ATOM 1938 O O . GLN A 1 245 ? 3.533 12.733 7.694 1.00 92.25 245 GLN A O 1
ATOM 1943 N N . LEU A 1 246 ? 3.111 12.163 5.561 1.00 92.12 246 LEU A N 1
ATOM 1944 C CA . LEU A 1 246 ? 1.668 12.003 5.749 1.00 92.12 246 LEU A CA 1
ATOM 1945 C C . LEU A 1 246 ? 1.340 10.862 6.720 1.00 92.12 246 LEU A C 1
ATOM 1947 O O . LEU A 1 246 ? 0.415 10.993 7.514 1.00 92.12 246 LEU A O 1
ATOM 1951 N N . GLU A 1 247 ? 2.090 9.762 6.671 1.00 95.81 247 GLU A N 1
ATOM 1952 C CA . GLU A 1 247 ? 1.912 8.628 7.579 1.00 95.81 247 GLU A CA 1
ATOM 1953 C C . GLU A 1 247 ? 2.315 8.981 9.015 1.00 95.81 247 GLU A C 1
ATOM 1955 O O . GLU A 1 247 ? 1.581 8.670 9.950 1.00 95.81 247 GLU A O 1
ATOM 1960 N N . ASN A 1 248 ? 3.423 9.701 9.204 1.00 90.81 248 ASN A N 1
ATOM 1961 C CA . ASN A 1 248 ? 3.808 10.196 10.527 1.00 90.81 248 ASN A CA 1
ATOM 1962 C C . ASN A 1 248 ? 2.743 11.140 11.109 1.00 90.81 248 ASN A C 1
ATOM 1964 O O . ASN A 1 248 ? 2.323 10.956 12.246 1.00 90.81 248 ASN A O 1
ATOM 1968 N N . GLU A 1 249 ? 2.242 12.091 10.313 1.00 90.25 249 GLU A N 1
ATOM 1969 C CA . GLU A 1 249 ? 1.162 13.005 10.719 1.00 90.25 249 GLU A CA 1
ATOM 1970 C C . GLU A 1 249 ? -0.128 12.258 11.077 1.00 90.25 249 GLU A C 1
ATOM 1972 O O . GLU A 1 249 ? -0.808 12.601 12.046 1.00 90.25 249 GLU A O 1
ATOM 1977 N N . TRP A 1 250 ? -0.463 11.219 10.309 1.00 94.00 250 TRP A N 1
ATOM 1978 C CA . TRP A 1 250 ? -1.594 10.347 10.604 1.00 94.00 250 TRP A CA 1
ATOM 1979 C C . TRP A 1 250 ? -1.442 9.696 11.982 1.00 94.00 250 TRP A C 1
ATOM 1981 O O . TRP A 1 250 ? -2.343 9.806 12.813 1.00 94.00 250 TRP A O 1
ATOM 1991 N N . TRP A 1 251 ? -0.293 9.069 12.248 1.00 95.31 251 TRP A N 1
ATOM 1992 C CA . TRP A 1 251 ? -0.029 8.411 13.528 1.00 95.31 251 TRP A CA 1
ATOM 1993 C C . TRP A 1 251 ? 0.032 9.389 14.701 1.00 95.31 251 TRP A C 1
ATOM 1995 O O . TRP A 1 251 ? -0.465 9.071 15.779 1.00 95.31 251 TRP A O 1
ATOM 2005 N N . ASP A 1 252 ? 0.588 10.584 14.512 1.00 92.69 252 ASP A N 1
ATOM 2006 C CA . ASP A 1 252 ? 0.630 11.619 15.545 1.00 92.69 252 ASP A CA 1
ATOM 2007 C C . ASP A 1 252 ? -0.781 12.052 15.974 1.00 92.69 252 ASP A C 1
ATOM 2009 O O . ASP A 1 252 ? -1.068 12.150 17.171 1.00 92.69 252 ASP A O 1
ATOM 2013 N N . ILE A 1 253 ? -1.691 12.240 15.012 1.00 92.06 253 ILE A N 1
ATOM 2014 C CA . ILE A 1 253 ? -3.106 12.528 15.285 1.00 92.06 253 ILE A CA 1
ATOM 2015 C C . ILE A 1 253 ? -3.771 11.330 15.976 1.00 92.06 253 ILE A C 1
ATOM 2017 O O . ILE A 1 253 ? -4.404 11.494 17.023 1.00 92.06 253 ILE A O 1
ATOM 2021 N N . GLU A 1 254 ? -3.606 10.129 15.420 1.00 95.81 254 GLU A N 1
ATOM 2022 C CA . GLU A 1 254 ? -4.227 8.899 15.924 1.00 95.81 254 GLU A CA 1
ATOM 2023 C C . GLU A 1 254 ? -3.830 8.615 17.380 1.00 95.81 254 GLU A C 1
ATOM 2025 O O . GLU A 1 254 ? -4.674 8.285 18.216 1.00 95.81 254 GLU A O 1
ATOM 2030 N N . ASN A 1 255 ? -2.556 8.823 17.721 1.00 95.38 255 ASN A N 1
ATOM 2031 C CA . ASN A 1 255 ? -2.034 8.640 19.072 1.00 95.38 255 ASN A CA 1
ATOM 2032 C C . ASN A 1 255 ? -2.690 9.590 20.084 1.00 95.38 255 ASN A C 1
ATOM 2034 O O . ASN A 1 255 ? -2.988 9.182 21.213 1.00 95.38 255 ASN A O 1
ATOM 2038 N N . VAL A 1 256 ? -2.940 10.851 19.705 1.00 95.94 256 VAL A N 1
ATOM 2039 C CA . VAL A 1 256 ? -3.629 11.806 20.587 1.00 95.94 256 VAL A CA 1
ATOM 2040 C C . VAL A 1 256 ? -5.069 11.369 20.831 1.00 95.94 256 VAL A C 1
ATOM 2042 O O . VAL A 1 256 ? -5.500 11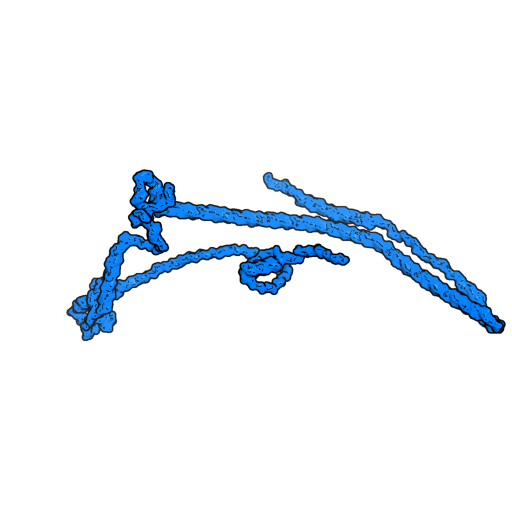.318 21.986 1.00 95.94 256 VAL A O 1
ATOM 2045 N N . PHE A 1 257 ? -5.812 11.027 19.778 1.00 96.44 257 PHE A N 1
ATOM 2046 C CA . PHE A 1 257 ? -7.215 10.637 19.923 1.00 96.44 257 PHE A CA 1
ATOM 2047 C C . PHE A 1 257 ? -7.379 9.297 20.642 1.00 96.44 257 PHE A C 1
ATOM 2049 O O . PHE A 1 257 ? -8.248 9.185 21.506 1.00 96.44 257 PHE A O 1
ATOM 2056 N N . THR A 1 258 ? -6.491 8.333 20.400 1.00 97.94 258 THR A N 1
ATOM 2057 C CA . THR A 1 258 ? -6.430 7.081 21.171 1.00 97.94 258 THR A CA 1
ATOM 2058 C C . THR A 1 258 ? -6.242 7.362 22.664 1.00 97.94 258 THR A C 1
ATOM 2060 O O . THR A 1 258 ? -6.950 6.801 23.501 1.00 97.94 258 THR A O 1
ATOM 2063 N N . ALA A 1 259 ? -5.339 8.282 23.022 1.00 97.81 259 ALA A N 1
ATOM 2064 C CA . ALA A 1 259 ? -5.132 8.665 24.417 1.00 97.81 259 ALA A CA 1
ATOM 2065 C C . ALA A 1 259 ? -6.361 9.360 25.032 1.00 97.81 259 ALA A C 1
ATOM 2067 O O . ALA A 1 259 ? -6.686 9.108 26.191 1.00 97.81 259 ALA A O 1
ATOM 2068 N N . VAL A 1 260 ? -7.055 10.217 24.272 1.00 98.00 260 VAL A N 1
ATOM 2069 C CA . VAL A 1 260 ? -8.301 10.871 24.712 1.00 98.00 260 VAL A CA 1
ATOM 2070 C C . VAL A 1 260 ? -9.408 9.845 24.965 1.00 98.00 260 VAL A C 1
ATOM 2072 O O . VAL A 1 260 ? -10.080 9.931 25.992 1.00 98.00 260 VAL A O 1
ATOM 2075 N N . ILE A 1 261 ? -9.576 8.859 24.079 1.00 98.12 261 ILE A N 1
ATOM 2076 C CA . ILE A 1 261 ? -10.557 7.776 24.251 1.00 98.12 261 ILE A CA 1
ATOM 2077 C C . ILE A 1 261 ? -10.276 7.004 25.543 1.00 98.12 261 ILE A C 1
ATOM 2079 O O . ILE A 1 261 ? -11.181 6.855 26.362 1.00 98.12 261 ILE A O 1
ATOM 2083 N N . ALA A 1 262 ? -9.022 6.608 25.781 1.00 98.31 262 ALA A N 1
ATOM 2084 C CA . ALA A 1 262 ? -8.639 5.881 26.992 1.00 98.31 262 ALA A CA 1
ATOM 2085 C C . ALA A 1 262 ? -8.956 6.665 28.283 1.00 98.31 262 ALA A C 1
ATOM 2087 O O . ALA A 1 262 ? -9.458 6.091 29.249 1.00 98.31 262 ALA A O 1
ATOM 2088 N N . ILE A 1 263 ? -8.728 7.986 28.291 1.00 98.31 263 ILE A N 1
ATOM 2089 C CA . ILE A 1 263 ? -9.080 8.861 29.425 1.00 98.31 263 ILE A CA 1
ATOM 2090 C C . ILE A 1 263 ? -10.593 8.847 29.685 1.00 98.31 263 ILE A C 1
ATOM 2092 O O . ILE A 1 263 ? -11.033 8.771 30.835 1.00 98.31 263 ILE A O 1
ATOM 2096 N N . VAL A 1 264 ? -11.405 8.920 28.627 1.00 97.75 264 VAL A N 1
ATOM 2097 C CA . VAL A 1 264 ? -12.870 8.882 28.744 1.00 97.75 264 VAL A CA 1
ATOM 2098 C C . VAL A 1 264 ? -13.344 7.521 29.255 1.00 97.75 264 VAL A C 1
ATOM 2100 O O . VAL A 1 264 ? -14.210 7.472 30.127 1.00 97.75 264 VAL A O 1
ATOM 2103 N N . GLU A 1 265 ? -12.773 6.423 28.757 1.00 98.00 265 GLU A N 1
ATOM 2104 C CA . GLU A 1 265 ? -13.100 5.064 29.203 1.00 98.00 265 GLU A CA 1
ATOM 2105 C C . GLU A 1 265 ? -12.767 4.847 30.684 1.00 98.00 265 GLU A C 1
ATOM 2107 O O . GLU A 1 265 ? -13.591 4.312 31.431 1.00 98.00 265 GLU A O 1
ATOM 2112 N N . GLU A 1 266 ? -11.604 5.322 31.141 1.00 97.12 266 GLU A N 1
ATOM 2113 C CA . GLU A 1 266 ? -11.209 5.258 32.550 1.00 97.12 266 GLU A CA 1
ATOM 2114 C C . GLU A 1 266 ? -12.149 6.090 33.435 1.00 97.12 266 GLU A C 1
ATOM 2116 O O . GLU A 1 266 ? -12.645 5.606 34.459 1.00 97.12 266 GLU A O 1
ATOM 2121 N N . ALA A 1 267 ? -12.466 7.321 33.021 1.00 96.31 267 ALA A N 1
ATOM 2122 C CA . ALA A 1 267 ? -13.403 8.185 33.734 1.00 96.31 267 ALA A CA 1
ATOM 2123 C C . ALA A 1 267 ? -14.809 7.570 33.809 1.00 96.31 267 ALA A C 1
ATOM 2125 O O . ALA A 1 267 ? -15.462 7.631 34.854 1.00 96.31 267 ALA A O 1
ATOM 2126 N N . HIS A 1 268 ? -15.265 6.939 32.725 1.00 94.88 268 HIS A N 1
ATOM 2127 C CA . HIS A 1 268 ? -16.532 6.219 32.672 1.00 94.88 268 HIS A CA 1
ATOM 2128 C C . HIS A 1 268 ? -16.545 5.017 33.631 1.00 94.88 268 HIS A C 1
ATOM 2130 O O . HIS A 1 268 ? -17.490 4.857 34.406 1.00 94.88 268 HIS A O 1
ATOM 2136 N N . ALA A 1 269 ? -15.484 4.206 33.650 1.00 94.94 269 ALA A N 1
ATOM 2137 C CA . ALA A 1 269 ? -15.365 3.083 34.578 1.00 94.94 269 ALA A CA 1
ATOM 2138 C C . ALA A 1 269 ? -15.374 3.553 36.045 1.00 94.94 269 ALA A C 1
ATOM 2140 O O . ALA A 1 269 ? -16.118 3.015 36.870 1.00 94.94 269 ALA A O 1
ATOM 2141 N N . ALA A 1 270 ? -14.611 4.604 36.362 1.00 93.31 270 ALA A N 1
ATOM 2142 C CA . ALA A 1 270 ? -14.559 5.193 37.698 1.00 93.31 270 ALA A CA 1
ATOM 2143 C C . ALA A 1 270 ? -15.911 5.785 38.138 1.00 93.31 270 ALA A C 1
ATOM 2145 O O . ALA A 1 270 ? -16.267 5.699 39.312 1.00 93.31 270 ALA A O 1
ATOM 2146 N N . ALA A 1 271 ? -16.676 6.360 37.204 1.00 92.56 271 ALA A N 1
ATOM 2147 C CA . ALA A 1 271 ? -18.024 6.874 37.443 1.00 92.56 271 ALA A CA 1
ATOM 2148 C C . ALA A 1 271 ? -19.031 5.778 37.799 1.00 92.56 271 ALA A C 1
ATOM 2150 O O . ALA A 1 271 ? -19.872 5.950 38.681 1.00 92.56 271 ALA A O 1
ATOM 2151 N N . HIS A 1 272 ? -18.961 4.658 37.082 1.00 92.06 272 HIS A N 1
ATOM 2152 C CA . HIS A 1 272 ? -19.939 3.584 37.186 1.00 92.06 272 HIS A CA 1
ATOM 2153 C C . HIS A 1 272 ? -19.707 2.695 38.416 1.00 92.06 272 HIS A C 1
ATOM 2155 O O . HIS A 1 272 ? -20.661 2.181 39.006 1.00 92.06 272 HIS A O 1
ATOM 2161 N N . LYS A 1 273 ? -18.444 2.540 38.834 1.00 91.94 273 LYS A N 1
ATOM 2162 C CA . LYS A 1 273 ? -18.034 1.590 39.874 1.00 91.94 273 LYS A CA 1
ATOM 2163 C C . LYS A 1 273 ? -18.793 1.733 41.209 1.00 91.94 273 LYS A C 1
ATOM 2165 O O . LYS A 1 273 ? -19.334 0.723 41.651 1.00 91.94 273 LYS A O 1
ATOM 2170 N N . PRO A 1 274 ? -18.950 2.926 41.823 1.00 91.69 274 PRO A N 1
ATOM 2171 C CA . PRO A 1 274 ? -19.646 3.048 43.111 1.00 91.69 274 PRO A CA 1
ATOM 2172 C C . PRO A 1 274 ? -21.130 2.666 43.041 1.00 91.69 274 PRO A C 1
ATOM 2174 O O . PRO A 1 274 ? -21.679 2.095 43.983 1.00 91.69 274 PRO A O 1
ATOM 2177 N N . VAL A 1 275 ? -21.783 2.972 41.916 1.00 91.56 275 VAL A N 1
ATOM 2178 C CA . VAL A 1 275 ? -23.194 2.634 41.688 1.00 91.56 275 VAL A CA 1
ATOM 2179 C C . VAL A 1 275 ? -23.353 1.125 41.520 1.00 91.56 275 VAL A C 1
ATOM 2181 O O . VAL A 1 275 ? -24.282 0.535 42.074 1.00 91.56 275 VAL A O 1
ATOM 2184 N N . GLN A 1 276 ? -22.436 0.496 40.785 1.00 93.12 276 GLN A N 1
ATOM 2185 C CA . GLN A 1 276 ? -22.414 -0.952 40.619 1.00 93.12 276 GLN A CA 1
ATOM 2186 C C . GLN A 1 276 ? -22.155 -1.672 41.950 1.00 93.12 276 GLN A C 1
ATOM 2188 O O . GLN A 1 276 ? -22.920 -2.565 42.307 1.00 93.12 276 GLN A O 1
ATOM 2193 N N . ASP A 1 277 ? -21.150 -1.243 42.714 1.00 91.81 277 ASP A N 1
ATOM 2194 C CA . ASP A 1 277 ? -20.805 -1.857 44.001 1.00 91.81 277 ASP A CA 1
ATOM 2195 C C . ASP A 1 277 ? -21.982 -1.788 44.983 1.00 91.81 277 ASP A C 1
ATOM 2197 O O . ASP A 1 277 ? -22.314 -2.772 45.645 1.00 91.81 277 ASP A O 1
ATOM 2201 N N . ARG A 1 278 ? -22.685 -0.649 45.047 1.00 92.38 278 ARG A N 1
ATOM 2202 C CA . ARG A 1 278 ? -23.856 -0.527 45.923 1.00 92.38 278 ARG A CA 1
ATOM 2203 C C . ARG A 1 278 ? -25.026 -1.375 45.460 1.00 92.38 278 ARG A C 1
ATOM 2205 O O . ARG A 1 278 ? -25.712 -1.929 46.312 1.00 92.38 278 ARG A O 1
ATOM 2212 N N . ARG A 1 279 ? -25.255 -1.488 44.148 1.00 92.44 279 ARG A N 1
ATOM 2213 C CA . ARG A 1 279 ? -26.284 -2.386 43.610 1.00 92.44 279 ARG A CA 1
ATOM 2214 C C . ARG A 1 279 ? -26.061 -3.808 44.123 1.00 92.44 279 ARG A C 1
ATOM 2216 O O . ARG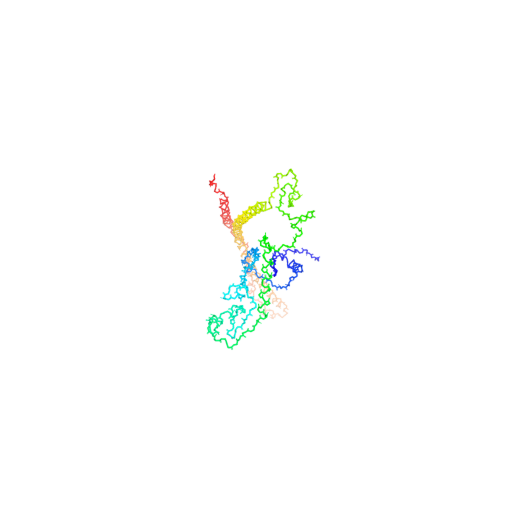 A 1 279 ? -26.989 -4.399 44.661 1.00 92.44 279 ARG A O 1
ATOM 2223 N N . GLU A 1 280 ? -24.833 -4.312 44.024 1.00 93.88 280 GLU A N 1
ATOM 2224 C CA . GLU A 1 280 ? -24.479 -5.661 44.482 1.00 93.88 280 GLU A CA 1
ATOM 2225 C C . GLU A 1 280 ? -24.679 -5.834 45.998 1.00 93.88 280 GLU A C 1
ATOM 2227 O O . GLU A 1 280 ? -25.213 -6.854 46.442 1.00 93.88 280 GLU A O 1
ATOM 2232 N N . VAL A 1 281 ? -24.301 -4.831 46.801 1.00 93.00 281 VAL A N 1
ATOM 2233 C CA . VAL A 1 281 ? -24.506 -4.851 48.261 1.00 93.00 281 VAL A CA 1
ATOM 2234 C C . VAL A 1 281 ? -25.994 -4.872 48.613 1.00 93.00 281 VAL A C 1
ATOM 2236 O O . VAL A 1 281 ? -26.414 -5.753 49.358 1.00 93.00 281 VAL A O 1
ATOM 2239 N N . VAL A 1 282 ? -26.795 -3.960 48.050 1.00 92.88 282 VAL A N 1
ATOM 2240 C CA . VAL A 1 282 ? -28.241 -3.872 48.326 1.00 92.88 282 VAL A CA 1
ATOM 2241 C C . VAL A 1 282 ? -28.957 -5.155 47.910 1.00 92.88 282 VAL A C 1
ATOM 2243 O O . VAL A 1 282 ? -29.790 -5.667 48.652 1.00 92.88 282 VAL A O 1
ATOM 2246 N N . GLU A 1 283 ? -28.616 -5.718 46.747 1.00 93.81 283 GLU A N 1
ATOM 2247 C CA . GLU A 1 283 ? -29.187 -6.991 46.294 1.00 93.81 283 GLU A CA 1
ATOM 2248 C C . GLU A 1 283 ? -28.866 -8.142 47.255 1.00 93.81 283 GLU A C 1
ATOM 2250 O O . GLU A 1 283 ? -29.700 -9.024 47.471 1.00 93.81 283 GLU A O 1
ATOM 2255 N N . LYS A 1 284 ? -27.664 -8.156 47.838 1.00 93.69 284 LYS A N 1
ATOM 2256 C CA . LYS A 1 284 ? -27.272 -9.167 48.821 1.00 93.69 284 LYS A CA 1
ATOM 2257 C C . LYS A 1 284 ? -27.984 -8.971 50.160 1.00 93.69 284 LYS A C 1
ATOM 2259 O O . LYS A 1 284 ? -28.459 -9.953 50.723 1.00 93.69 284 LYS A O 1
ATOM 2264 N N . GLU A 1 285 ? -28.064 -7.736 50.648 1.00 93.12 285 GLU A N 1
ATOM 2265 C CA . GLU A 1 285 ? -28.787 -7.380 51.875 1.00 93.12 285 GLU A CA 1
ATOM 2266 C C . GLU A 1 285 ? -30.263 -7.774 51.762 1.00 93.12 285 GLU A C 1
ATOM 2268 O O . GLU A 1 285 ? -30.770 -8.497 52.615 1.00 93.12 285 GLU A O 1
ATOM 2273 N N . ALA A 1 286 ? -30.921 -7.415 50.657 1.00 93.25 286 ALA A N 1
ATOM 2274 C CA . ALA A 1 286 ? -32.314 -7.774 50.405 1.00 93.25 286 ALA A CA 1
ATOM 2275 C C . ALA A 1 286 ? -32.539 -9.296 50.430 1.00 93.25 286 ALA A C 1
ATOM 2277 O O . ALA A 1 286 ? -33.496 -9.765 51.044 1.00 93.25 286 ALA A O 1
ATOM 2278 N N . LYS A 1 287 ? -31.638 -10.078 49.816 1.00 94.88 287 LYS A N 1
ATOM 2279 C CA . LYS A 1 287 ? -31.710 -11.550 49.837 1.00 94.88 287 LYS A CA 1
ATOM 2280 C C . LYS A 1 287 ? -31.546 -12.129 51.243 1.00 94.88 287 LYS A C 1
ATOM 2282 O O . LYS A 1 287 ? -32.244 -13.076 51.585 1.00 94.88 287 LYS A O 1
ATOM 2287 N N . ASP A 1 288 ? -30.638 -11.587 52.053 1.00 92.81 288 ASP A N 1
ATOM 2288 C CA . ASP A 1 288 ? -30.432 -12.046 53.434 1.00 92.81 288 ASP A CA 1
ATOM 2289 C C . ASP A 1 288 ? -31.655 -11.758 54.318 1.00 92.81 288 ASP A C 1
ATOM 2291 O O . ASP A 1 288 ? -32.099 -12.627 55.069 1.00 92.81 288 ASP A O 1
ATOM 2295 N N . ILE A 1 289 ? -32.248 -10.567 54.175 1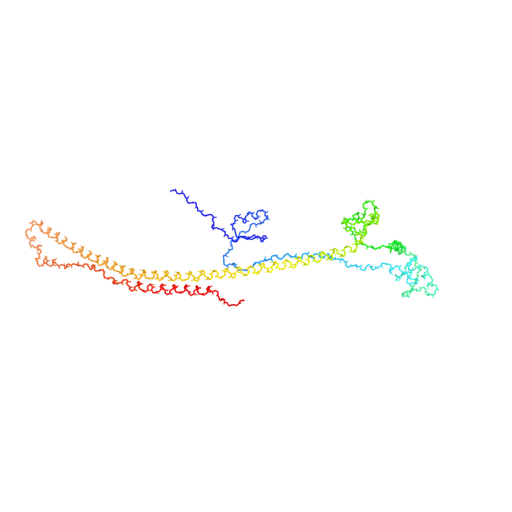.00 91.25 289 ILE A N 1
ATOM 2296 C CA . ILE A 1 289 ? -33.494 -10.195 54.861 1.00 91.25 289 ILE A CA 1
ATOM 2297 C C . ILE A 1 289 ? -34.630 -11.123 54.428 1.00 91.25 289 ILE A C 1
ATOM 2299 O O . ILE A 1 289 ? -35.337 -11.661 55.279 1.00 91.25 289 ILE A O 1
ATOM 2303 N N . GLN A 1 290 ? -34.771 -11.364 53.122 1.00 92.38 290 GLN A N 1
ATOM 2304 C CA . GLN A 1 290 ? -35.787 -12.265 52.589 1.00 92.38 290 GLN A CA 1
ATOM 2305 C C . GLN A 1 290 ? -35.657 -13.677 53.179 1.00 92.38 290 GLN A C 1
ATOM 2307 O O . GLN A 1 290 ? -36.645 -14.214 53.669 1.00 92.38 290 GLN A O 1
ATOM 2312 N N . LEU A 1 291 ? -34.449 -14.252 53.215 1.00 93.56 291 LEU A N 1
ATOM 2313 C CA . LEU A 1 291 ? -34.214 -15.583 53.791 1.00 93.56 291 LEU A CA 1
ATOM 2314 C C . LEU A 1 291 ? -34.563 -15.653 55.284 1.00 93.56 291 LEU A C 1
ATOM 2316 O O . LEU A 1 291 ? -35.119 -16.652 55.743 1.00 93.56 291 LEU A O 1
ATOM 2320 N N . LYS A 1 292 ? -34.245 -14.605 56.053 1.00 91.25 292 LYS A N 1
ATOM 2321 C CA . LYS A 1 292 ? -34.593 -14.526 57.480 1.00 91.25 292 LYS A CA 1
ATOM 2322 C C . LYS A 1 292 ? -36.103 -14.472 57.687 1.00 91.25 292 LYS A C 1
ATOM 2324 O O . LYS A 1 292 ? -36.618 -15.228 58.507 1.00 91.25 292 LYS A O 1
ATOM 2329 N N . LEU A 1 293 ? -36.796 -13.628 56.923 1.00 89.69 293 LEU A N 1
ATOM 2330 C CA . LEU A 1 293 ? -38.251 -13.506 56.987 1.00 89.69 293 LEU A CA 1
ATOM 2331 C C . LEU A 1 293 ? -38.942 -14.801 56.551 1.00 89.69 293 LEU A C 1
ATOM 2333 O O . LEU A 1 293 ? -39.861 -15.251 57.224 1.00 89.69 293 LEU A O 1
ATOM 2337 N N . GLU A 1 294 ? -38.476 -15.449 55.482 1.00 93.88 294 GLU A N 1
ATOM 2338 C CA . GLU A 1 294 ? -38.995 -16.751 55.047 1.00 93.88 294 GLU A CA 1
ATOM 2339 C C . GLU A 1 294 ? -38.809 -17.821 56.134 1.00 93.88 294 GLU A C 1
ATOM 2341 O O . GLU A 1 294 ? -39.727 -18.594 56.407 1.00 93.88 294 GLU A O 1
ATOM 2346 N N . ALA A 1 295 ? -37.655 -17.868 56.804 1.00 90.06 295 ALA A N 1
ATOM 2347 C CA . ALA A 1 295 ? -37.426 -18.798 57.910 1.00 90.06 295 ALA A CA 1
ATOM 2348 C C . ALA A 1 295 ? -38.336 -18.509 59.118 1.00 90.06 295 ALA A C 1
ATOM 2350 O O . ALA A 1 295 ? -38.840 -19.442 59.748 1.00 90.06 295 ALA A O 1
ATOM 2351 N N . GLU A 1 296 ? -38.564 -17.232 59.436 1.00 88.75 296 GLU A N 1
ATOM 2352 C CA . GLU A 1 296 ? -39.467 -16.818 60.511 1.00 88.75 296 GLU A CA 1
ATOM 2353 C C . GLU A 1 296 ? -40.922 -17.175 60.191 1.00 88.75 296 GLU A C 1
ATOM 2355 O O . GLU A 1 296 ? -41.579 -17.790 61.029 1.00 88.75 296 GLU A O 1
ATOM 2360 N N . ILE A 1 297 ? -41.390 -16.901 58.968 1.00 90.12 297 ILE A N 1
ATOM 2361 C CA . ILE A 1 297 ? -42.717 -17.308 58.480 1.00 90.12 297 ILE A CA 1
ATOM 2362 C C . ILE A 1 297 ? -42.892 -18.822 58.621 1.00 90.12 297 ILE A C 1
ATOM 2364 O O . ILE A 1 297 ? -43.844 -19.258 59.262 1.00 90.12 297 ILE A O 1
ATOM 2368 N N . ASN A 1 298 ? -41.938 -19.621 58.134 1.00 92.31 298 ASN A N 1
ATOM 2369 C CA . ASN A 1 298 ? -42.003 -21.081 58.252 1.00 92.31 298 ASN A CA 1
ATOM 2370 C C . ASN A 1 298 ? -42.065 -21.548 59.720 1.00 92.31 298 ASN A C 1
ATOM 2372 O O . ASN A 1 298 ? -42.743 -22.525 60.042 1.00 92.31 298 ASN A O 1
ATOM 2376 N N . ARG A 1 299 ? -41.365 -20.861 60.638 1.00 89.56 299 ARG A N 1
ATOM 2377 C CA . ARG A 1 299 ? -41.441 -21.154 62.079 1.00 89.56 299 ARG A CA 1
ATOM 2378 C C . ARG A 1 299 ? -42.832 -20.844 62.632 1.00 89.56 299 ARG A C 1
ATOM 2380 O O . ARG A 1 299 ? -43.371 -21.665 63.369 1.00 89.56 299 ARG A O 1
ATOM 2387 N N . LEU A 1 300 ? -43.396 -19.689 62.276 1.00 88.31 300 LEU A N 1
ATOM 2388 C CA . LEU A 1 300 ? -44.739 -19.276 62.690 1.00 88.31 300 LEU A CA 1
ATOM 2389 C C . LEU A 1 300 ? -45.807 -20.247 62.166 1.00 88.31 300 LEU A C 1
ATOM 2391 O O . LEU A 1 300 ? -46.634 -20.711 62.945 1.00 88.31 300 LEU A O 1
ATOM 2395 N N . GLU A 1 301 ? -45.757 -20.608 60.884 1.00 92.19 301 GLU A N 1
ATOM 2396 C CA . GLU A 1 301 ? -46.672 -21.575 60.260 1.00 92.19 301 GLU A CA 1
ATOM 2397 C C . GLU A 1 301 ? -46.601 -22.953 60.931 1.00 92.19 301 GLU A C 1
ATOM 2399 O O . GLU A 1 301 ? -47.633 -23.584 61.181 1.00 92.19 301 GLU A O 1
ATOM 2404 N N . LYS A 1 302 ? -45.392 -23.404 61.290 1.00 91.50 302 LYS A N 1
ATOM 2405 C CA . LYS A 1 302 ? -45.203 -24.651 62.035 1.00 91.50 302 LYS A CA 1
ATOM 2406 C C . LYS A 1 302 ? -45.847 -24.587 63.421 1.00 91.50 302 LYS A C 1
ATOM 2408 O O . LYS A 1 302 ? -46.561 -25.513 63.789 1.00 91.50 302 LYS A O 1
ATOM 2413 N N . THR A 1 303 ? -45.629 -23.507 64.173 1.00 89.25 303 THR A N 1
ATOM 2414 C CA . THR A 1 303 ? -46.254 -23.331 65.493 1.00 89.25 303 THR A CA 1
ATOM 2415 C C . THR A 1 303 ? -47.777 -23.265 65.392 1.00 89.25 303 THR A C 1
ATOM 2417 O O . THR A 1 303 ? -48.455 -23.857 66.222 1.00 89.25 303 THR A O 1
ATOM 2420 N N . ILE A 1 304 ? -48.331 -22.602 64.370 1.00 89.75 304 ILE A N 1
ATOM 2421 C CA . ILE A 1 304 ? -49.782 -22.597 64.121 1.00 89.75 304 ILE A CA 1
ATOM 2422 C C . ILE A 1 304 ? -50.291 -24.022 63.879 1.00 89.75 304 ILE A C 1
ATOM 2424 O O . ILE A 1 304 ? -51.261 -24.423 64.508 1.00 89.75 304 ILE A O 1
ATOM 2428 N N . SER A 1 305 ? -49.598 -24.804 63.047 1.00 92.62 305 SER A N 1
ATOM 2429 C CA . SER A 1 305 ? -49.982 -26.195 62.766 1.00 92.62 305 SER A CA 1
ATOM 2430 C C . SER A 1 305 ? -49.974 -27.062 64.034 1.00 92.62 305 SER A C 1
ATOM 2432 O O . SER A 1 305 ? -50.918 -27.802 64.281 1.00 92.62 305 SER A O 1
ATOM 2434 N N . GLU A 1 306 ? -48.945 -26.926 64.880 1.00 90.50 306 GLU A N 1
ATOM 2435 C CA . GLU A 1 306 ? -48.867 -27.625 66.173 1.00 90.50 306 GLU A CA 1
ATOM 2436 C C . GLU A 1 306 ? -50.014 -27.217 67.119 1.00 90.50 306 GLU A C 1
ATOM 2438 O O . GLU A 1 306 ? -50.545 -28.052 67.851 1.00 90.50 306 GLU A O 1
ATOM 2443 N N . LEU A 1 307 ? -50.422 -25.942 67.105 1.00 90.62 307 LEU A N 1
ATOM 2444 C CA . LEU A 1 307 ? -51.566 -25.457 67.884 1.00 90.62 307 LEU A CA 1
ATOM 2445 C C . LEU A 1 307 ? -52.901 -25.991 67.352 1.00 90.62 307 LEU A C 1
ATOM 2447 O O . LEU A 1 307 ? -53.756 -26.359 68.158 1.00 90.62 307 LEU A O 1
ATOM 2451 N N . ASP A 1 308 ? -53.075 -26.050 66.032 1.00 93.00 308 ASP A N 1
ATOM 2452 C CA . ASP A 1 308 ? -54.265 -26.615 65.390 1.00 93.00 308 ASP A CA 1
ATOM 2453 C C . ASP A 1 308 ? -54.406 -28.113 65.708 1.00 93.00 308 ASP A C 1
ATOM 2455 O O . ASP A 1 308 ? -55.497 -28.566 66.063 1.00 93.00 308 ASP A O 1
ATOM 2459 N N . ASP A 1 309 ? -53.299 -28.866 65.677 1.00 92.75 309 ASP A N 1
ATOM 2460 C CA . ASP A 1 309 ? -53.260 -30.282 66.063 1.00 92.75 309 ASP A CA 1
ATOM 2461 C C . ASP A 1 309 ? -53.714 -30.486 67.519 1.00 92.75 309 ASP A C 1
ATOM 2463 O O . ASP A 1 309 ? -54.487 -31.400 67.810 1.00 92.75 309 ASP A O 1
ATOM 2467 N N . ILE A 1 310 ? -53.272 -29.620 68.441 1.00 91.38 310 ILE A N 1
ATOM 2468 C CA . ILE A 1 310 ? -53.696 -29.657 69.850 1.00 91.38 310 ILE A CA 1
ATOM 2469 C C . ILE A 1 310 ? -55.176 -29.282 69.978 1.00 91.38 310 ILE A C 1
ATOM 2471 O O . ILE A 1 310 ? -55.913 -29.942 70.708 1.00 91.38 310 ILE A O 1
ATOM 2475 N N . ALA A 1 311 ? -55.632 -28.241 69.278 1.00 91.44 311 ALA A N 1
ATOM 2476 C CA . ALA A 1 311 ? -57.016 -27.774 69.332 1.00 91.44 311 ALA A CA 1
ATOM 2477 C C . ALA A 1 311 ? -58.022 -28.808 68.798 1.00 91.44 311 ALA A C 1
ATOM 2479 O O . ALA A 1 311 ? -59.179 -28.806 69.218 1.00 91.44 311 ALA A O 1
ATOM 2480 N N . ALA A 1 312 ? -57.586 -29.697 67.904 1.00 93.88 312 ALA A N 1
ATOM 2481 C CA . ALA A 1 312 ? -58.388 -30.790 67.362 1.00 93.88 312 ALA A CA 1
ATOM 2482 C C . ALA A 1 312 ? -58.526 -32.005 68.307 1.00 93.88 312 ALA A C 1
ATOM 2484 O O . ALA A 1 312 ? -59.227 -32.959 67.966 1.00 93.88 312 ALA A O 1
ATOM 2485 N N . LEU A 1 313 ? -57.863 -32.015 69.472 1.00 94.12 313 LEU A N 1
ATOM 2486 C CA . LEU A 1 313 ? -57.934 -33.129 70.421 1.00 94.12 313 LEU A CA 1
ATOM 2487 C C . LEU A 1 313 ? -59.273 -33.163 71.175 1.00 94.12 313 LEU A C 1
ATOM 2489 O O . LEU A 1 313 ? -59.585 -32.261 71.949 1.00 94.12 313 LEU A O 1
ATOM 2493 N N . ASP A 1 314 ? -60.003 -34.274 71.051 1.00 93.62 314 ASP A N 1
ATOM 2494 C CA . ASP A 1 314 ? -61.208 -34.543 71.855 1.00 93.62 314 ASP A CA 1
ATOM 2495 C C . ASP A 1 314 ? -60.882 -35.036 73.286 1.00 93.62 314 ASP A C 1
ATOM 2497 O O . ASP A 1 314 ? -61.711 -34.943 74.194 1.00 93.62 314 ASP A O 1
ATOM 2501 N N . ASP A 1 315 ? -59.679 -35.583 73.519 1.00 95.88 315 ASP A N 1
ATOM 2502 C CA . ASP A 1 315 ? -59.245 -36.054 74.843 1.00 95.88 315 ASP A CA 1
ATOM 2503 C C . ASP A 1 315 ? -58.804 -34.871 75.715 1.00 95.88 315 ASP A C 1
ATOM 2505 O O . ASP A 1 315 ? -57.716 -34.313 75.560 1.00 95.88 315 ASP A O 1
ATOM 2509 N N . HIS A 1 316 ? -59.653 -34.515 76.679 1.00 93.12 316 HIS A N 1
ATOM 2510 C CA . HIS A 1 316 ? -59.431 -33.372 77.562 1.00 93.12 316 HIS A CA 1
ATOM 2511 C C . HIS A 1 316 ? -58.157 -33.486 78.420 1.00 93.12 316 HIS A C 1
ATOM 2513 O O . HIS A 1 316 ? -57.581 -32.460 78.785 1.00 93.12 316 HIS A O 1
ATOM 2519 N N . ILE A 1 317 ? -57.720 -34.700 78.783 1.00 92.88 317 ILE A N 1
ATOM 2520 C CA . ILE A 1 317 ? -56.499 -34.890 79.578 1.00 92.88 317 ILE A CA 1
ATOM 2521 C C . ILE A 1 317 ? -55.284 -34.662 78.683 1.00 92.88 317 ILE A C 1
ATOM 2523 O O . ILE A 1 317 ? -54.385 -33.913 79.067 1.00 92.88 317 ILE A O 1
ATOM 2527 N N . LEU A 1 318 ? -55.275 -35.268 77.492 1.00 91.62 318 LEU A N 1
ATOM 2528 C CA . LEU A 1 318 ? -54.183 -35.108 76.534 1.00 91.62 318 LEU A CA 1
ATOM 2529 C C . LEU A 1 318 ? -54.055 -33.651 76.072 1.00 91.62 318 LEU A C 1
ATOM 2531 O O . LEU A 1 318 ? -52.949 -33.125 76.057 1.00 91.62 318 LEU A O 1
ATOM 2535 N N . PHE A 1 319 ? -55.173 -32.966 75.810 1.00 93.94 319 PHE A N 1
ATOM 2536 C CA . PHE A 1 319 ? -55.190 -31.534 75.497 1.00 93.94 319 PHE A CA 1
ATOM 2537 C C . PHE A 1 319 ? -54.466 -30.706 76.566 1.00 93.94 319 PHE A C 1
ATOM 2539 O O . PHE A 1 319 ? -53.555 -29.944 76.253 1.00 93.94 319 PHE A O 1
ATOM 2546 N N . LEU A 1 320 ? -54.832 -30.880 77.842 1.00 91.25 320 LEU A N 1
ATOM 2547 C CA . LEU A 1 320 ? -54.227 -30.127 78.946 1.00 91.25 320 LEU A CA 1
ATOM 2548 C C . LEU A 1 320 ? -52.749 -30.482 79.161 1.00 91.25 320 LEU A C 1
ATOM 2550 O O . LEU A 1 320 ? -51.984 -29.626 79.599 1.00 91.25 320 LEU A O 1
ATOM 2554 N N . GLN A 1 321 ? -52.343 -31.721 78.863 1.00 89.81 321 GLN A N 1
ATOM 2555 C CA . GLN A 1 321 ? -50.941 -32.147 78.922 1.00 89.81 321 GLN A CA 1
ATOM 2556 C C . GLN A 1 321 ? -50.104 -31.603 77.757 1.00 89.81 321 GLN A C 1
ATOM 2558 O O . GLN A 1 321 ? -48.916 -31.348 77.941 1.00 89.81 321 GLN A O 1
ATOM 2563 N N . SER A 1 322 ? -50.709 -31.433 76.581 1.00 90.25 322 SER A N 1
ATOM 2564 C CA . SER A 1 322 ? -50.056 -30.933 75.368 1.00 90.25 322 SER A CA 1
ATOM 2565 C C . SER A 1 322 ? -50.140 -29.412 75.207 1.00 90.25 322 SER A C 1
ATOM 2567 O O . SER A 1 322 ? -49.455 -28.868 74.346 1.00 90.25 322 SER A O 1
ATOM 2569 N N . TYR A 1 323 ? -50.941 -28.715 76.021 1.00 88.31 323 TYR A N 1
ATOM 2570 C CA . TYR A 1 323 ? -51.116 -27.267 75.928 1.00 88.31 323 TYR A CA 1
ATOM 2571 C C . TYR A 1 323 ? -49.785 -26.521 76.167 1.00 88.31 323 TYR A C 1
ATOM 2573 O O . TYR A 1 323 ? -49.164 -26.694 77.221 1.00 88.31 323 TYR A O 1
ATOM 2581 N N . PRO A 1 324 ? -49.334 -25.669 75.229 1.00 83.06 324 PRO A N 1
ATOM 2582 C CA . PRO A 1 324 ? -48.034 -25.017 75.328 1.00 83.06 324 PRO A CA 1
ATOM 2583 C C . PRO A 1 324 ? -48.006 -23.904 76.385 1.00 83.06 324 PRO A C 1
ATOM 2585 O O . PRO A 1 324 ? -49.014 -23.271 76.707 1.00 83.06 324 PRO A O 1
ATOM 2588 N N . SER A 1 325 ? -46.815 -23.631 76.924 1.00 79.56 325 SER A N 1
ATOM 2589 C CA . SER A 1 325 ? -46.604 -22.562 77.904 1.00 79.56 325 SER A CA 1
ATOM 2590 C C . SER A 1 325 ? -46.789 -21.176 77.275 1.00 79.56 325 SER A C 1
ATOM 2592 O O . SER A 1 325 ? -46.245 -20.874 76.213 1.00 79.56 325 SER A O 1
ATOM 2594 N N . LEU A 1 326 ? -47.489 -20.274 77.975 1.00 66.25 326 LEU A N 1
ATOM 2595 C CA . LEU A 1 326 ? -47.690 -18.884 77.535 1.00 66.25 326 LEU A CA 1
ATOM 2596 C C . LEU A 1 326 ? -46.377 -18.091 77.410 1.00 66.25 326 LEU A C 1
ATOM 2598 O O . LEU A 1 326 ? -46.322 -17.110 76.673 1.00 66.25 326 LEU A O 1
ATOM 2602 N N . GLN A 1 327 ? -45.318 -18.486 78.123 1.00 66.81 327 GLN A N 1
ATOM 2603 C CA . GLN A 1 327 ? -44.001 -17.854 77.982 1.00 66.81 327 GLN A CA 1
ATOM 2604 C C . GLN A 1 327 ? -43.346 -18.190 76.635 1.00 66.81 327 GLN A C 1
ATOM 2606 O O . GLN A 1 327 ? -42.714 -17.318 76.043 1.00 66.81 327 GLN A O 1
ATOM 2611 N N . ASP A 1 328 ? -43.564 -19.398 76.111 1.00 67.56 328 ASP A N 1
ATOM 2612 C CA . ASP A 1 328 ? -42.981 -19.838 74.840 1.00 67.56 328 ASP A CA 1
ATOM 2613 C C . ASP A 1 328 ? -43.666 -19.170 73.639 1.00 67.56 328 ASP A C 1
ATOM 2615 O O . ASP A 1 328 ? -42.987 -18.764 72.697 1.00 67.56 328 ASP A O 1
ATOM 2619 N N . LEU A 1 329 ? -44.985 -18.942 73.708 1.00 69.25 329 LEU A N 1
ATOM 2620 C CA . LEU A 1 329 ? -45.708 -18.165 72.689 1.00 69.25 329 LEU A CA 1
ATOM 2621 C C . LEU A 1 329 ? -45.315 -16.682 72.677 1.00 69.25 329 LEU A C 1
ATOM 2623 O O . LEU A 1 329 ? -45.257 -16.066 71.615 1.00 69.25 329 LEU A O 1
ATOM 2627 N N . ASN A 1 330 ? -45.045 -16.093 73.845 1.00 65.31 330 ASN A N 1
ATOM 2628 C CA . ASN A 1 330 ? -44.684 -14.676 73.935 1.00 65.31 330 ASN A CA 1
ATOM 2629 C C . ASN A 1 330 ? -43.259 -14.396 73.429 1.00 65.31 330 ASN A C 1
ATOM 2631 O O . ASN A 1 330 ? -43.023 -13.332 72.866 1.00 65.31 330 ASN A O 1
ATOM 2635 N N . ASN A 1 331 ? -42.336 -15.357 73.551 1.00 64.94 331 ASN A N 1
ATOM 2636 C CA . ASN A 1 331 ? -40.974 -15.259 73.004 1.00 64.94 331 ASN A CA 1
ATOM 2637 C C . ASN A 1 331 ? -40.916 -15.340 71.466 1.00 64.94 331 ASN A C 1
ATOM 2639 O O . ASN A 1 331 ? -39.854 -15.163 70.869 1.00 64.94 331 ASN A O 1
ATOM 2643 N N . LEU A 1 332 ? -42.044 -15.629 70.813 1.00 66.19 332 LEU A N 1
ATOM 2644 C CA . LEU A 1 332 ? -42.171 -15.633 69.359 1.00 66.19 332 LEU A CA 1
ATOM 2645 C C . LEU A 1 332 ? -42.354 -14.220 68.786 1.00 66.19 332 LEU A C 1
ATOM 2647 O O . LEU A 1 332 ? -42.243 -14.043 67.576 1.00 66.19 332 LEU A O 1
ATOM 2651 N N . LYS A 1 333 ? -42.670 -13.238 69.641 1.00 58.38 333 LYS A N 1
ATOM 2652 C CA . LYS A 1 333 ? -43.055 -11.891 69.237 1.00 58.38 333 LYS A CA 1
ATOM 2653 C C . LYS A 1 333 ? -41.875 -10.923 69.356 1.00 58.38 333 LYS A C 1
ATOM 2655 O O . LYS A 1 333 ? -41.248 -10.833 70.407 1.00 58.38 333 LYS A O 1
ATOM 2660 N N . ASP A 1 334 ? -41.666 -10.193 68.266 1.00 60.94 334 ASP A N 1
ATOM 2661 C CA . ASP A 1 334 ? -40.713 -9.101 68.040 1.00 60.94 334 ASP A CA 1
ATOM 2662 C C . ASP A 1 334 ? -39.274 -9.506 67.699 1.00 60.94 334 ASP A C 1
ATOM 2664 O O . ASP A 1 334 ? -38.311 -9.201 68.405 1.00 60.94 334 ASP A O 1
ATOM 2668 N N . SER A 1 335 ? -39.117 -10.079 66.505 1.00 57.72 335 SER A N 1
ATOM 2669 C CA . SER A 1 335 ? -37.934 -9.787 65.696 1.00 57.72 335 SER A CA 1
ATOM 2670 C C . SER A 1 335 ? -38.066 -8.346 65.181 1.00 57.72 335 SER A C 1
ATOM 2672 O O . SER A 1 335 ? -39.047 -7.994 64.530 1.00 57.72 335 SER A O 1
ATOM 2674 N N . THR A 1 336 ? -37.107 -7.492 65.543 1.00 61.75 336 THR A N 1
ATOM 2675 C CA . THR A 1 336 ? -37.025 -6.068 65.175 1.00 61.75 336 THR A CA 1
ATOM 2676 C C . THR A 1 336 ? -37.271 -5.835 63.686 1.00 61.75 336 THR A C 1
ATOM 2678 O O . THR A 1 336 ? -36.749 -6.591 62.870 1.00 61.75 336 THR A O 1
ATOM 2681 N N . GLU A 1 337 ? -37.993 -4.761 63.351 1.00 62.88 337 GLU A N 1
ATOM 2682 C CA . GLU A 1 337 ? -38.203 -4.261 61.987 1.00 62.88 337 GLU A CA 1
ATOM 2683 C C . GLU A 1 337 ? -36.868 -4.246 61.222 1.00 62.88 337 GLU A C 1
ATOM 2685 O O . GLU A 1 337 ? -35.955 -3.478 61.535 1.00 62.88 337 GLU A O 1
ATOM 2690 N N . VAL A 1 338 ? -36.710 -5.195 60.295 1.00 73.00 338 VAL A N 1
ATOM 2691 C CA . VAL A 1 338 ? -35.473 -5.372 59.535 1.00 73.00 338 VAL A CA 1
ATOM 2692 C C . VAL A 1 338 ? -35.508 -4.383 58.380 1.00 73.00 338 VAL A C 1
ATOM 2694 O O . VAL A 1 338 ? -36.187 -4.620 57.383 1.00 73.00 338 VAL A O 1
ATOM 2697 N N . ASP A 1 339 ? -34.810 -3.263 58.537 1.00 76.56 339 ASP A N 1
ATOM 2698 C CA . ASP A 1 339 ? -34.769 -2.218 57.517 1.00 76.56 339 ASP A CA 1
ATOM 2699 C C . ASP A 1 339 ? -33.611 -2.432 56.532 1.00 76.56 339 ASP A C 1
ATOM 2701 O O . ASP A 1 339 ? -32.501 -2.826 56.906 1.00 76.56 339 ASP A O 1
ATOM 2705 N N . LEU A 1 340 ? -33.885 -2.172 55.256 1.00 85.19 340 LEU A N 1
ATOM 2706 C CA . LEU A 1 340 ? -32.899 -2.200 54.184 1.00 85.19 340 LEU A CA 1
ATOM 2707 C C . LEU A 1 340 ? -32.306 -0.797 54.072 1.00 85.19 340 LEU A C 1
ATOM 2709 O O . LEU A 1 340 ? -33.040 0.168 53.879 1.00 85.19 340 LEU A O 1
ATOM 2713 N N . ASP A 1 341 ? -30.981 -0.663 54.109 1.00 83.38 341 ASP A N 1
ATOM 2714 C CA . ASP A 1 341 ? -30.378 0.637 53.828 1.00 83.38 341 ASP A CA 1
ATOM 2715 C C . ASP A 1 341 ? -30.672 1.022 52.365 1.00 83.38 341 ASP A C 1
ATOM 2717 O O . ASP A 1 341 ? -30.106 0.457 51.430 1.00 83.38 341 ASP A O 1
ATOM 2721 N N . THR A 1 342 ? -31.566 1.990 52.152 1.00 83.88 342 THR A N 1
ATOM 2722 C CA . THR A 1 342 ? -31.894 2.542 50.827 1.00 83.88 342 THR A CA 1
ATOM 2723 C C . THR A 1 342 ? -31.059 3.775 50.481 1.00 83.88 342 THR A C 1
ATOM 2725 O O . THR A 1 342 ? -31.377 4.494 49.531 1.00 83.88 342 THR A O 1
ATOM 2728 N N . SER A 1 343 ? -30.016 4.090 51.256 1.00 85.69 343 SER A N 1
ATOM 2729 C CA . SER A 1 343 ? -29.191 5.266 51.004 1.00 85.69 343 SER A CA 1
ATOM 2730 C C . SER A 1 343 ? -28.422 5.143 49.681 1.00 85.69 343 SER A C 1
ATOM 2732 O O . SER A 1 343 ? -27.752 4.149 49.381 1.00 85.69 343 SER A O 1
ATOM 2734 N N . LEU A 1 344 ? -28.523 6.201 48.873 1.00 81.06 344 LEU A N 1
ATOM 2735 C CA . LEU A 1 344 ? -27.893 6.344 47.557 1.00 81.06 344 LEU A CA 1
ATOM 2736 C C . LEU A 1 344 ? -26.762 7.378 47.615 1.00 81.06 344 LEU A C 1
ATOM 2738 O O . LEU A 1 344 ? -26.719 8.341 46.847 1.00 81.06 344 LEU A O 1
ATOM 2742 N N . SER A 1 345 ? -25.863 7.218 48.585 1.00 80.12 345 SER A N 1
ATOM 2743 C CA . SER A 1 345 ? -24.724 8.118 48.758 1.00 80.12 345 SER A CA 1
ATOM 2744 C C . SER A 1 345 ? -23.526 7.630 47.941 1.00 80.12 345 SER A C 1
ATOM 2746 O O . SER A 1 345 ? -22.746 6.798 48.392 1.00 80.12 345 SER A O 1
ATOM 2748 N N . PHE A 1 346 ? -23.378 8.162 46.726 1.00 78.81 346 PHE A N 1
ATOM 2749 C CA . PHE A 1 346 ? -22.284 7.822 45.797 1.00 78.81 346 PHE A CA 1
ATOM 2750 C C . PHE A 1 346 ? -21.186 8.891 45.724 1.00 78.81 346 PHE A C 1
ATOM 2752 O O . PHE A 1 346 ? -20.261 8.798 44.919 1.00 78.81 346 PHE A O 1
ATOM 2759 N N . GLY A 1 347 ? -21.287 9.934 46.552 1.00 76.00 347 GLY A N 1
ATOM 2760 C CA . GLY A 1 347 ? -20.446 11.120 46.435 1.00 76.00 347 GLY A CA 1
ATOM 2761 C C . GLY A 1 347 ? -20.761 11.937 45.178 1.00 76.00 347 GLY A C 1
ATOM 2762 O O . GLY A 1 347 ? -21.840 11.846 44.595 1.00 76.00 347 GLY A O 1
ATOM 2763 N N . THR A 1 348 ? -19.824 12.797 44.779 1.00 79.25 348 THR A N 1
ATOM 2764 C CA . THR A 1 348 ? -19.966 13.648 43.592 1.00 79.25 348 THR A CA 1
ATOM 2765 C C . THR A 1 348 ? -19.073 13.169 42.456 1.00 79.25 348 THR A C 1
ATOM 2767 O O . THR A 1 348 ? -17.890 12.899 42.645 1.00 79.25 348 THR A O 1
ATOM 2770 N N . MET A 1 349 ? -19.626 13.190 41.245 1.00 88.75 349 MET A N 1
ATOM 2771 C CA . MET A 1 349 ? -18.908 12.956 39.991 1.00 88.75 349 MET A CA 1
ATOM 2772 C C . MET A 1 349 ? -17.910 14.063 39.633 1.00 88.75 349 MET A C 1
ATOM 2774 O O . MET A 1 349 ? -17.089 13.886 38.736 1.00 88.75 349 MET A O 1
ATOM 2778 N N . ARG A 1 350 ? -17.952 15.201 40.344 1.00 89.62 350 ARG A N 1
ATOM 2779 C CA . ARG A 1 350 ? -17.168 16.397 40.022 1.00 89.62 350 ARG A CA 1
ATOM 2780 C C . ARG A 1 350 ? -15.676 16.100 39.918 1.00 89.62 350 ARG A C 1
ATOM 2782 O O . ARG A 1 350 ? -15.063 16.552 38.967 1.00 89.62 350 ARG A O 1
ATOM 2789 N N . LYS A 1 351 ? -15.107 15.325 40.849 1.00 91.00 351 LYS A N 1
ATOM 2790 C CA . LYS A 1 351 ? -13.674 14.993 40.821 1.00 91.00 351 LYS A CA 1
ATOM 2791 C C . LYS A 1 351 ? -13.301 14.249 39.535 1.00 91.00 351 LYS A C 1
ATOM 2793 O O . LYS A 1 351 ? -12.391 14.681 38.842 1.00 91.00 351 LYS A O 1
ATOM 2798 N N . THR A 1 352 ? -14.040 13.193 39.195 1.00 93.44 352 THR A N 1
ATOM 2799 C CA . THR A 1 352 ? -13.822 12.399 37.977 1.00 93.44 352 THR A CA 1
ATOM 2800 C C . THR A 1 352 ? -13.969 13.254 36.721 1.00 93.44 352 THR A C 1
ATOM 2802 O O . THR A 1 352 ? -13.095 13.230 35.863 1.00 93.44 352 THR A O 1
ATOM 2805 N N . THR A 1 353 ? -15.028 14.066 36.631 1.00 92.94 353 THR A N 1
ATOM 2806 C CA . THR A 1 353 ? -15.256 14.943 35.473 1.00 92.94 353 THR A CA 1
ATOM 2807 C C . THR A 1 353 ? -14.182 16.022 35.345 1.00 92.94 353 THR A C 1
ATOM 2809 O O . THR A 1 353 ? -13.705 16.265 34.242 1.00 92.94 353 THR A O 1
ATOM 2812 N N . THR A 1 354 ? -13.771 16.653 36.448 1.00 95.56 354 THR A N 1
ATOM 2813 C CA . THR A 1 354 ? -12.703 17.663 36.444 1.00 95.56 354 THR A CA 1
ATOM 2814 C C . THR A 1 354 ? -11.376 17.053 35.999 1.00 95.56 354 THR A C 1
ATOM 2816 O O . THR A 1 354 ? -10.766 17.576 35.074 1.00 95.56 354 THR A O 1
ATOM 2819 N N . THR A 1 355 ? -10.974 15.912 36.568 1.00 95.81 355 THR A N 1
ATOM 2820 C CA . THR A 1 355 ? -9.736 15.223 36.172 1.00 95.81 355 THR A CA 1
ATOM 2821 C C . THR A 1 355 ? -9.767 14.774 34.710 1.00 95.81 355 THR A C 1
ATOM 2823 O O . THR A 1 355 ? -8.791 14.983 33.996 1.00 95.81 355 THR A O 1
ATOM 2826 N N . MET A 1 356 ? -10.886 14.215 34.239 1.00 97.56 356 MET A N 1
ATOM 2827 C CA . MET A 1 356 ? -11.060 13.830 32.834 1.00 97.56 356 MET A CA 1
ATOM 2828 C C . MET A 1 356 ? -10.874 15.034 31.901 1.00 97.56 356 MET A C 1
ATOM 2830 O O . MET A 1 356 ? -10.120 14.950 30.938 1.00 97.56 356 MET A O 1
ATOM 2834 N N . LEU A 1 357 ? -11.528 16.165 32.190 1.00 97.06 357 LEU A N 1
ATOM 2835 C CA . LEU A 1 357 ? -11.421 17.373 31.367 1.00 97.06 357 LEU A CA 1
ATOM 2836 C C . LEU A 1 357 ? -9.993 17.932 31.342 1.00 97.06 357 LEU A C 1
ATOM 2838 O O . LEU A 1 357 ? -9.500 18.262 30.266 1.00 97.06 357 LEU A O 1
ATOM 2842 N N . GLU A 1 358 ? -9.320 17.995 32.494 1.00 96.88 358 GLU A N 1
ATOM 2843 C CA . GLU A 1 358 ? -7.923 18.442 32.593 1.00 96.88 358 GLU A CA 1
ATOM 2844 C C . GLU A 1 358 ? -6.985 17.558 31.757 1.00 96.88 358 GLU A C 1
ATOM 2846 O O . GLU A 1 358 ? -6.163 18.065 30.994 1.00 96.88 358 GLU A O 1
ATOM 2851 N N . GLN A 1 359 ? -7.135 16.234 31.845 1.00 97.31 359 GLN A N 1
ATOM 2852 C CA . GLN A 1 359 ? -6.313 15.290 31.088 1.00 97.31 359 GLN A CA 1
ATOM 2853 C C . GLN A 1 359 ? -6.597 15.338 29.582 1.00 97.31 359 GLN A C 1
ATOM 2855 O O . GLN A 1 359 ? -5.659 15.303 28.786 1.00 97.31 359 GLN A O 1
ATOM 2860 N N . ILE A 1 360 ? -7.868 15.444 29.173 1.00 97.31 360 ILE A N 1
ATOM 2861 C CA . ILE A 1 360 ? -8.235 15.605 27.758 1.00 97.31 360 ILE A CA 1
ATOM 2862 C C . ILE A 1 360 ? -7.611 16.884 27.210 1.00 97.31 360 ILE A C 1
ATOM 2864 O O . ILE A 1 360 ? -6.977 16.847 26.158 1.00 97.31 360 ILE A O 1
ATOM 2868 N N . GLN A 1 361 ? -7.740 17.999 27.932 1.00 95.88 361 GLN A N 1
ATOM 2869 C CA . GLN A 1 361 ? -7.150 19.267 27.520 1.00 95.88 361 GLN A CA 1
ATOM 2870 C C . GLN A 1 361 ? -5.630 19.142 27.356 1.00 95.88 361 GLN A C 1
ATOM 2872 O O . GLN A 1 361 ? -5.102 19.525 26.315 1.00 95.88 361 GLN A O 1
ATOM 2877 N N . GLN A 1 362 ? -4.946 18.505 28.311 1.00 94.94 362 GLN A N 1
ATOM 2878 C CA . GLN A 1 362 ? -3.510 18.240 28.222 1.00 94.94 362 GLN A CA 1
ATOM 2879 C C . GLN A 1 362 ? -3.132 17.392 26.994 1.00 94.94 362 GLN A C 1
ATOM 2881 O O . GLN A 1 362 ? -2.109 17.643 26.362 1.00 94.94 362 GLN A O 1
ATOM 2886 N N . LYS A 1 363 ? -3.924 16.371 26.635 1.00 94.81 363 LYS A N 1
ATOM 2887 C CA . LYS A 1 363 ? -3.655 15.564 25.432 1.00 94.81 363 LYS A CA 1
ATOM 2888 C C . LYS A 1 363 ? -3.898 16.349 24.149 1.00 94.81 363 LYS A C 1
ATOM 2890 O O . LYS A 1 363 ? -3.106 16.221 23.220 1.00 94.81 363 LYS A O 1
ATOM 2895 N N . LEU A 1 364 ? -4.940 17.175 24.105 1.00 93.81 364 LEU A N 1
ATOM 2896 C CA . LEU A 1 364 ? -5.249 18.006 22.942 1.00 93.81 364 LEU A CA 1
ATOM 2897 C C . LEU A 1 364 ? -4.204 19.105 22.709 1.00 93.81 364 LEU A C 1
ATOM 2899 O O . LEU A 1 364 ? -3.951 19.453 21.560 1.00 93.81 364 LEU A O 1
ATOM 2903 N N . GLU A 1 365 ? -3.526 19.597 23.748 1.00 92.44 365 GLU A N 1
ATOM 2904 C CA . GLU A 1 365 ? -2.396 20.530 23.596 1.00 92.44 365 GLU A CA 1
ATOM 2905 C C . GLU A 1 365 ? -1.233 19.948 22.767 1.00 92.44 365 GLU A C 1
ATOM 2907 O O . GLU A 1 365 ? -0.486 20.699 22.131 1.00 92.44 365 GLU A O 1
ATOM 2912 N N . ASN A 1 366 ? -1.106 18.618 22.689 1.00 89.31 366 ASN A N 1
ATOM 2913 C CA . ASN A 1 366 ? -0.126 17.978 21.810 1.00 89.31 366 ASN A CA 1
ATOM 2914 C C . ASN A 1 366 ? -0.442 18.211 20.323 1.00 89.31 366 ASN A C 1
ATOM 2916 O O . ASN A 1 366 ? 0.492 18.329 19.532 1.00 89.31 366 ASN A O 1
ATOM 2920 N N . LEU A 1 367 ? -1.721 18.354 19.940 1.00 86.62 367 LEU A N 1
ATOM 2921 C CA . LEU A 1 367 ? -2.103 18.698 18.561 1.00 86.62 367 LEU A CA 1
ATOM 2922 C C . LEU A 1 367 ? -1.589 20.081 18.178 1.00 86.62 367 LEU A C 1
ATOM 2924 O O . LEU A 1 367 ? -1.075 20.250 17.080 1.00 86.62 367 LEU A O 1
ATOM 2928 N N . THR A 1 368 ? -1.626 21.044 19.099 1.00 84.06 368 THR A N 1
ATOM 2929 C CA . THR A 1 368 ? -1.052 22.377 18.877 1.00 84.06 368 THR A CA 1
ATOM 2930 C C . THR A 1 368 ? 0.450 22.296 18.606 1.00 84.06 368 THR A C 1
ATOM 2932 O O . THR A 1 368 ? 0.978 23.013 17.761 1.00 84.06 368 THR A O 1
ATOM 2935 N N . SER A 1 369 ? 1.161 21.400 19.297 1.00 82.38 369 SER A N 1
ATOM 2936 C CA . SER A 1 369 ? 2.592 21.179 19.065 1.00 82.38 369 SER A CA 1
ATOM 2937 C C . SER A 1 369 ? 2.860 20.538 17.700 1.00 82.38 369 SER A C 1
ATOM 2939 O O . SER A 1 369 ? 3.800 20.955 17.024 1.00 82.38 369 SER A O 1
ATOM 2941 N N . ILE A 1 370 ? 2.016 19.596 17.264 1.00 81.44 370 ILE A N 1
ATOM 2942 C CA . ILE A 1 370 ? 2.058 19.012 15.914 1.00 81.44 370 ILE A CA 1
ATOM 2943 C C . ILE A 1 370 ? 1.789 20.103 14.861 1.00 81.44 370 ILE A C 1
ATOM 2945 O O . ILE A 1 370 ? 2.568 20.284 13.931 1.00 81.44 370 ILE A O 1
ATOM 2949 N N . GLU A 1 371 ? 0.756 20.928 15.044 1.00 80.00 371 GLU A N 1
ATOM 2950 C CA . GLU A 1 371 ? 0.417 22.036 14.140 1.00 80.00 371 GLU A CA 1
ATOM 2951 C C . GLU A 1 371 ? 1.535 23.078 14.009 1.00 80.00 371 GLU A C 1
ATOM 2953 O O . GLU A 1 371 ? 1.801 23.570 12.912 1.00 80.00 371 GLU A O 1
ATOM 2958 N N . LEU A 1 372 ? 2.231 23.396 15.101 1.00 80.06 372 LEU A N 1
ATOM 2959 C CA . LEU A 1 372 ? 3.367 24.318 15.078 1.00 80.06 372 LEU A CA 1
ATOM 2960 C C . LEU A 1 372 ? 4.563 23.763 14.291 1.00 80.06 372 LEU A C 1
ATOM 2962 O O . LEU A 1 372 ? 5.304 24.548 13.700 1.00 80.06 372 LEU A O 1
ATOM 2966 N N . GLN A 1 373 ? 4.744 22.440 14.234 1.00 74.00 373 GLN A N 1
ATOM 2967 C CA . GLN A 1 373 ? 5.774 21.817 13.394 1.00 74.00 373 GLN A CA 1
ATOM 2968 C C . GLN A 1 373 ? 5.448 21.905 11.895 1.00 74.00 373 GLN A C 1
ATOM 2970 O O . GLN A 1 373 ? 6.369 21.909 11.077 1.00 74.00 373 GLN A O 1
ATOM 2975 N N . ARG A 1 374 ? 4.165 22.053 11.531 1.00 71.94 374 ARG A N 1
ATOM 2976 C CA . ARG A 1 374 ? 3.707 22.231 10.140 1.00 71.94 374 ARG A CA 1
ATOM 2977 C C . ARG A 1 374 ? 3.989 23.624 9.585 1.00 71.94 374 ARG A C 1
ATOM 2979 O O . ARG A 1 374 ? 3.978 23.805 8.367 1.00 71.94 374 ARG A O 1
ATOM 2986 N N . VAL A 1 375 ? 4.215 24.621 10.446 1.00 68.00 375 VAL A N 1
ATOM 2987 C CA . VAL A 1 375 ? 4.573 25.971 9.999 1.00 68.00 375 VAL A CA 1
ATOM 2988 C C . VAL A 1 375 ? 5.945 25.885 9.330 1.00 68.00 375 VAL A C 1
ATOM 2990 O O . VAL A 1 375 ? 6.924 25.545 10.001 1.00 68.00 375 VAL A O 1
ATOM 2993 N N . PRO A 1 376 ? 6.067 26.198 8.025 1.00 60.09 376 PRO A N 1
ATOM 2994 C CA . PRO A 1 376 ? 7.364 26.198 7.377 1.00 60.09 376 PRO A CA 1
ATOM 2995 C C . PRO A 1 376 ? 8.289 27.129 8.157 1.00 60.09 376 PRO A C 1
ATOM 2997 O O . PRO A 1 376 ? 7.927 28.278 8.435 1.00 60.09 376 PRO A O 1
ATOM 3000 N N . LYS A 1 377 ? 9.509 26.679 8.466 1.00 52.91 377 LYS A N 1
ATOM 3001 C CA . LYS A 1 377 ? 10.602 27.622 8.704 1.00 52.91 377 LYS A CA 1
ATOM 3002 C C . LYS A 1 377 ? 10.755 28.416 7.409 1.00 52.91 377 LYS A C 1
ATOM 3004 O O . LYS A 1 377 ? 11.436 27.978 6.487 1.00 52.91 377 LYS A O 1
ATOM 3009 N N . PHE A 1 378 ? 10.084 29.562 7.313 1.00 46.91 378 PHE A N 1
ATOM 3010 C CA . PHE A 1 378 ? 10.368 30.579 6.311 1.00 46.91 378 PHE A CA 1
ATOM 3011 C C . PHE A 1 378 ? 11.772 31.112 6.601 1.00 46.91 378 PHE A C 1
ATOM 3013 O O . PHE A 1 378 ? 11.957 32.143 7.240 1.00 46.91 378 PHE A O 1
ATOM 3020 N N . THR A 1 379 ? 12.784 30.363 6.183 1.00 41.97 379 THR A N 1
ATOM 3021 C CA . THR A 1 379 ? 14.181 30.768 6.242 1.00 41.97 379 THR A CA 1
ATOM 3022 C C . THR A 1 379 ? 14.800 30.550 4.873 1.00 41.97 379 THR A C 1
ATOM 3024 O O . THR A 1 379 ? 15.218 29.444 4.552 1.00 41.97 379 THR A O 1
ATOM 3027 N N . GLY A 1 380 ? 14.847 31.643 4.107 1.00 45.03 380 GLY A N 1
ATOM 3028 C CA . GLY A 1 380 ? 15.884 31.943 3.120 1.00 45.03 380 GLY A CA 1
ATOM 3029 C C . GLY A 1 380 ? 15.825 31.200 1.788 1.00 45.03 380 GLY A C 1
ATOM 3030 O O . GLY A 1 380 ? 16.512 30.198 1.615 1.00 45.03 380 GLY A O 1
ATOM 3031 N N . MET A 1 381 ? 15.133 31.789 0.812 1.00 33.00 381 MET A N 1
ATOM 3032 C CA . MET A 1 381 ? 15.638 31.875 -0.563 1.00 33.00 381 MET A CA 1
ATOM 3033 C C . MET A 1 381 ? 15.690 33.337 -0.975 1.00 33.00 381 MET A C 1
ATOM 3035 O O . MET A 1 381 ? 14.733 34.065 -0.623 1.00 33.00 381 MET A O 1
#

Organism: Perca flavescens (NCBI:txid8167)

pLDDT: mean 80.92, std 19.38, range [30.42, 98.62]

Nearest PDB structures (foldseek):
  6fga-assembly3_D  TM=9.149E-01  e=3.929E-05  Homo sapiens
  8gbq-assembly1_B  TM=9.474E-01  e=1.031E-04  Homo sapiens
  5vo0-assembly1_D  TM=9.086E-01  e=2.258E-04  Danio rerio
  4xi1-assembly1_A  TM=8.309E-01  e=1.282E-02  Legionella pneumophila str. Paris
  8qhc-assembly1_D  TM=5.318E-01  e=1.378E-03  Legionella pneumophila

Foldseek 3Di:
DDDDPDDPPPAQDWDAFPVGDTDRGHPVVVVVVCVVVVGDDDDDDDDPVPPDDDPPPDDPPPPPPVPPDPDPPPPVPCQCVQAAPQVRHGADQWFAAPVGDIHHLVRQVVCCVPLVCADPPPRHHRPDRTGGPVVSNVVSVVSVVVVVVVVVCVVDDDDPDDPDPVVQADPVPRHGQFKAAPVVRDTDDPVPDDPPGPRIDTPVVVVVVVVVVVVVVVVVVVVVVVVVVVVVVVVVVVVVVVVVVVVVLVVLVVVLVVQLVVLVVVLVCVVCVLVVVVVVVLVVLVVVVVVVVVVLVVVVVVVVVLVVVLVPDPDPVVSVVSPDDPVVVVVSDDPDDRDRPPDPCSDDSVVSVVVSVVSSVVSVVSVVVVVVVVPDPPDDD

InterPro domains:
  IPR001841 Zinc finger, RING-type [PS50089] (84-123)
  IPR001841 Zinc finger, RING-type [SM00184] (84-122)
  IPR013083 Zinc finger, RING/FYVE/PHD-type [G3DSA:3.30.40.10] (39-152)
  IPR017907 Zinc finger, RING-type, conserved site [PS00518] (99-108)
  IPR027370 Zinc finger, RING-type, eukaryotic [PF13445] (84-120)
  IPR051051 E3 ubiquitin-protein ligase TRIM/RNF [PTHR25465] (78-363)
  IPR058030 TRIM8/14/16/25/29/45/65, coiled-coil region [PF25600] (226-365)

Sequence (381 aa):
MSQTDTNNDSDMSLQVCDCGWSNVTTYNELKIHQTEMGCKPKGVKVDESKQDLKLVVYTPLNTDMASARPSPSETVSMETHLKCSICMCLFVDPVTTACGHSFCKECLDRNCEYNDRLCPLCKQILRRTPEVNIVLRSIAEQVKKTQEEDAKLKGHKLVEPVENLDERACLKHGRPLELYSRKKERCICVLCLEEDQEEVVPIEDEWVKKKAKLKNTKGELQEKIVKRKSWVDETSSSLQSCKDQLENEWWDIENVFTAVIAIVEEAHAAAHKPVQDRREVVEKEAKDIQLKLEAEINRLEKTISELDDIAALDDHILFLQSYPSLQDLNNLKDSTEVDLDTSLSFGTMRKTTTTMLEQIQQKLENLTSIELQRVPKFTGM